Protein AF-0000000065971928 (afdb_homodimer)

Secondary structure (DSSP, 8-state):
--EEEEEEEEEEEEEETTTEEEEEEEEEEEEEEEEEEEEEET---EEEEEEESTT-TT--SSS-HHHHHHHHHHHHHT--EEEEEEEE--SPTTSSS-HHHHHHHHHHHHHHHHTT----HHHHHHHHHHHHHHHHSS---HHHHHHHHBSEEEEEE-TT--EEEEEE----EEEEEE------TTHHHHHHHTS-SEEEHHHHHHHHHHHHHHHHHHHHT-HHHHHHHHTT--SSHHHHGGGSTTHHHHHHHHHHTT-SEEEE-TTSS-EEEEESSHHHHHHHHHHHHHH-TTSSS-EEEEE-B-BPPEE--/--EEEEEEEEEEEEEETTTEEEEEEEEEEEEEEEEEEEEEET---EEEEEEESTT-TT--SSS-HHHHHHHHHHHHHT--EEEEEEEE--SPTTSSS-HHHHHHHHHHHHHHHHTT----HHHHHHHHHHHHHHHHSS---HHHHHHHHBSEEEEEE-TT--EEEEEE----EEEEEE------TTHHHHHHHTS-SEEEHHHHHHHHHHHHHHHHHHHTT-HHHHHHHHTT--SSHHHHGGGSTTHHHHHHHHHHTT-SEEEE-TTSS-EEEEESSHHHHHHHHHHHHHH-TTSSS-EEEEE-B-BPPEE--

pLDDT: mean 93.06, std 9.51, range [50.56, 98.94]

Radius of gyration: 26.14 Å; Cα contacts (8 Å, |Δi|>4): 1823; chains: 2; bounding box: 59×73×56 Å

Solvent-accessible surface area (backbone atoms only — not comparable to full-atom values): 28293 Å² total; per-residue (Å²): 116,69,65,37,66,30,28,9,31,6,22,14,14,35,18,19,50,34,35,17,56,68,10,26,11,33,6,24,60,65,31,37,17,37,19,38,35,40,40,26,50,82,34,80,43,67,45,68,77,44,70,37,57,89,41,26,79,83,63,59,76,64,92,35,31,32,46,46,7,39,50,47,45,30,60,77,69,69,52,62,34,24,34,44,31,34,38,36,26,48,27,55,67,81,29,21,30,28,26,58,15,6,40,2,18,3,32,40,51,12,50,34,56,48,67,67,54,90,71,57,65,53,55,53,26,48,22,13,15,55,31,35,28,79,62,50,77,49,73,50,41,17,31,10,31,2,3,41,56,4,17,36,15,35,28,26,54,31,74,86,62,49,72,45,69,40,63,43,74,53,84,59,20,26,14,34,40,35,50,59,50,90,68,65,87,56,48,64,37,54,59,55,64,66,51,63,68,58,40,46,34,66,59,42,40,49,32,25,14,22,26,29,32,35,56,47,20,42,70,67,65,34,57,60,62,24,13,40,27,20,56,38,32,81,71,59,52,71,63,50,48,82,77,28,73,37,44,69,48,22,51,52,32,22,48,73,54,56,33,43,20,47,32,54,13,46,80,22,55,13,34,36,27,35,24,88,34,70,69,45,5,44,51,20,18,52,36,25,52,69,39,31,73,72,35,42,75,60,43,63,38,54,27,34,56,21,68,30,35,41,75,51,130,115,69,64,36,66,32,28,8,32,7,21,14,14,38,18,20,51,33,33,17,54,68,10,26,10,31,6,25,59,65,29,37,18,38,19,36,35,40,40,26,49,83,35,81,46,67,45,72,76,45,70,37,59,89,42,26,80,81,63,61,79,63,92,35,32,31,47,44,6,40,49,46,45,28,61,76,70,69,52,63,35,23,35,43,32,35,38,36,26,48,28,55,67,80,29,21,30,27,26,60,16,5,40,2,18,4,31,39,51,13,50,35,58,48,66,68,55,90,70,57,66,55,55,52,26,49,22,13,15,55,28,37,27,80,62,49,76,48,74,52,39,17,31,10,30,2,4,40,57,4,18,37,14,34,30,24,55,31,72,88,63,48,72,44,67,40,64,44,74,53,85,59,21,26,15,33,40,35,48,58,49,89,67,65,88,58,48,64,37,53,59,56,65,66,50,65,71,58,42,46,34,67,60,41,41,49,31,24,16,23,26,28,32,34,56,46,20,42,69,69,64,35,58,59,61,23,14,41,27,22,54,36,33,81,69,59,53,72,62,50,48,83,78,28,73,37,44,70,48,21,51,52,32,21,47,73,55,56,31,42,19,46,30,51,12,46,81,23,56,13,34,37,28,35,24,87,34,69,68,45,6,45,51,18,18,51,37,25,52,69,41,30,72,71,35,40,76,60,42,62,39,55,28,34,57,21,67,29,36,40,74,51,132

Organism: Aeropyrum pernix (strain ATCC 700893 / DSM 11879 / JCM 9820 / NBRC 100138 / K1) (NCBI:txid272557)

Sequence (626 aa):
MACSRARARAYSSAANLGPGFDALAVALDAYYDEVEVRVCSGGNSVYVDEVEGKFSSGVLQGPNTAAEAVRGLLNMEGVEAEVGIRVYKGVPPGRGLGSSGASAAAAVAAVSHALALEVPVDRLVFYAGLGERAAAGQPHFDNAAASILGGLAVVASDAAGKLRVFRVPFKAWFAVVTPMNPVPQGKTGVMRKVLPENVSFRDAVRNFSRAAGIVAAAVNGDLKSMGALMMSDEIVEPRRRSYVPCYTQVRKAALQAGALGFSLSGAGPSMIALAPSSEAAREIAAAMEESCICCDNPMTVAAEPAPGASVVGMACSRARARAYSSAANLGPGFDALAVALDAYYDEVEVRVCSGGNSVYVDEVEGKFSSGVLQGPNTAAEAVRGLLNMEGVEAEVGIRVYKGVPPGRGLGSSGASAAAAVAAVSHALALEVPVDRLVFYAGLGERAAAGQPHFDNAAASILGGLAVVASDAAGKLRVFRVPFKAWFAVVTPMNPVPQGKTGVMRKVLPENVSFRDAVRNFSRAAGIVAAAVNGDLKSMGALMMSDEIVEPRRRSYVPCYTQVRKAALQAGALGFSLSGAGPSMIALAPSSEAAREIAAAMEESCICCDNPMTVAAEPAPGASVVG

InterPro domains:
  IPR000870 Homoserine kinase [MF_00384] (6-313)
  IPR000870 Homoserine kinase [PIRSF000676] (4-309)
  IPR000870 Homoserine kinase [TIGR00191] (12-291)
  IPR006203 GHMP kinase, ATP-binding, conserved site [PS00627] (91-102)
  IPR006204 GHMP kinase N-terminal domain [PF00288] (66-151)
  IPR013750 GHMP kinase, C-terminal domain [PF08544] (215-292)
  IPR014721 Small ribosomal subunit protein uS5 domain 2-type fold, subgroup [G3DSA:3.30.230.10] (2-166)
  IPR020568 Ribosomal protein uS5 domain 2-type superfamily [SSF54211] (7-156)
  IPR036554 GHMP kinase, C-terminal domain superfamily [G3DSA:3.30.70.890] (171-300)
  IPR036554 GHMP kinase, C-terminal domain superfamily [SSF55060] (185-294)

Nearest PDB structures (foldseek):
  4p52-assembly1_A  TM=8.865E-01  e=5.896E-30  Cytophaga hutchinsonii ATCC 33406
  1fwk-assembly1_A  TM=9.098E-01  e=4.741E-29  Methanocaldococcus jannaschii
  4rpf-assembly1_A  TM=8.769E-01  e=1.594E-24  Yersinia pestis Nepal516
  2hfu-assembly1_A  TM=7.384E-01  e=2.624E-17  Leishmania major
  2x7i-assembly1_A  TM=6.346E-01  e=1.911E-15  Staphylococcus aureus subsp. aureus MRSA252

Structure (mmCIF, N/CA/C/O backbone):
data_AF-0000000065971928-model_v1
#
loop_
_entity.id
_entity.type
_entity.pdbx_description
1 polymer 'Homoserine kinase'
#
loop_
_atom_site.group_PDB
_atom_site.id
_atom_site.type_symbol
_atom_site.label_atom_id
_atom_site.label_alt_id
_atom_site.label_comp_id
_atom_site.label_asym_id
_atom_site.label_entity_id
_atom_site.label_seq_id
_atom_site.pdbx_PDB_ins_code
_atom_site.Cartn_x
_atom_site.Cartn_y
_atom_site.Cartn_z
_atom_site.occupancy
_atom_site.B_iso_or_equiv
_atom_site.auth_seq_id
_atom_site.auth_comp_id
_atom_site.auth_asym_id
_atom_site.auth_atom_id
_atom_site.pdbx_PDB_model_num
ATOM 1 N N . MET A 1 1 ? -27.703 27.734 29.625 1 64.19 1 MET A N 1
ATOM 2 C CA . MET A 1 1 ? -27.156 26.906 28.547 1 64.19 1 MET A CA 1
ATOM 3 C C . MET A 1 1 ? -25.984 26.078 29.062 1 64.19 1 MET A C 1
ATOM 5 O O . MET A 1 1 ? -25.094 26.594 29.734 1 64.19 1 MET A O 1
ATOM 9 N N . ALA A 1 2 ? -26.062 24.734 29.188 1 86.81 2 ALA A N 1
ATOM 10 C CA . ALA A 1 2 ? -24.953 23.922 29.719 1 86.81 2 ALA A CA 1
ATOM 11 C C . ALA A 1 2 ? -23.797 23.875 28.734 1 86.81 2 ALA A C 1
ATOM 13 O O . ALA A 1 2 ? -23.984 23.703 27.531 1 86.81 2 ALA A O 1
ATOM 14 N N . CYS A 1 3 ? -22.672 24.484 29.312 1 94.5 3 CYS A N 1
ATOM 15 C CA . CYS A 1 3 ? -21.5 24.5 28.453 1 94.5 3 CYS A CA 1
ATOM 16 C C . CYS A 1 3 ? -20.453 23.5 28.938 1 94.5 3 CYS A C 1
ATOM 18 O O . CYS A 1 3 ? -20.328 23.25 30.141 1 94.5 3 CYS A O 1
ATOM 20 N N . SER A 1 4 ? -19.906 22.844 28.016 1 95.12 4 SER A N 1
ATOM 21 C CA . SER A 1 4 ? -18.781 21.953 28.281 1 95.12 4 SER A CA 1
ATOM 22 C C . SER A 1 4 ? -17.516 22.422 27.578 1 95.12 4 SER A C 1
ATOM 24 O O . SER A 1 4 ? -17.578 23.172 26.609 1 95.12 4 SER A O 1
ATOM 26 N N . ARG A 1 5 ? -16.328 22.078 28.203 1 96.88 5 ARG A N 1
ATOM 27 C CA . ARG A 1 5 ? -15.047 22.438 27.625 1 96.88 5 ARG A CA 1
ATOM 28 C C . ARG A 1 5 ? -14.172 21.203 27.422 1 96.88 5 ARG A C 1
ATOM 30 O O . ARG A 1 5 ? -14.312 20.203 28.141 1 96.88 5 ARG A O 1
ATOM 37 N N . ALA A 1 6 ? -13.344 21.281 26.406 1 98 6 ALA A N 1
ATOM 38 C CA . ALA A 1 6 ? -12.344 20.25 26.141 1 98 6 ALA A CA 1
ATOM 39 C C . ALA A 1 6 ? -11.148 20.828 25.391 1 98 6 ALA A C 1
ATOM 41 O O . ALA A 1 6 ? -11.266 21.844 24.703 1 98 6 ALA A O 1
ATOM 42 N N . ARG A 1 7 ? -10.008 20.25 25.562 1 98.5 7 ARG A N 1
ATOM 43 C CA . ARG A 1 7 ? -8.781 20.578 24.844 1 98.5 7 ARG A CA 1
ATOM 44 C C . ARG A 1 7 ? -8.141 19.328 24.25 1 98.5 7 ARG A C 1
ATOM 46 O O . ARG A 1 7 ? -8.039 18.297 24.922 1 98.5 7 ARG A O 1
ATOM 53 N N . ALA A 1 8 ? -7.781 19.422 23.031 1 98.69 8 ALA A N 1
ATOM 54 C CA . ALA A 1 8 ? -7.148 18.297 22.359 1 98.69 8 ALA A CA 1
ATOM 55 C C . ALA A 1 8 ? -5.883 18.734 21.625 1 98.69 8 ALA A C 1
ATOM 57 O O . ALA A 1 8 ? -5.727 19.906 21.297 1 98.69 8 ALA A O 1
ATOM 58 N N . ARG A 1 9 ? -5 17.766 21.453 1 98.75 9 ARG A N 1
ATOM 59 C CA . ARG A 1 9 ? -3.74 17.953 20.734 1 98.75 9 ARG A CA 1
ATOM 60 C C . ARG A 1 9 ? -3.674 17.047 19.516 1 98.75 9 ARG A C 1
ATOM 62 O O . ARG A 1 9 ? -4.133 15.898 19.562 1 98.75 9 ARG A O 1
ATOM 69 N N . ALA A 1 10 ? -3.148 17.547 18.469 1 98.62 10 ALA A N 1
ATOM 70 C CA . ALA A 1 10 ? -2.854 16.781 17.266 1 98.62 10 ALA A CA 1
ATOM 71 C C . ALA A 1 10 ? -1.492 17.156 16.688 1 98.62 10 ALA A C 1
ATOM 73 O O . ALA A 1 10 ? -1.125 18.344 16.672 1 98.62 10 ALA A O 1
ATOM 74 N N . TYR A 1 11 ? -0.783 16.234 16.219 1 98.88 11 TYR A N 1
ATOM 75 C CA . TYR A 1 11 ? 0.592 16.438 15.766 1 98.88 11 TYR A CA 1
ATOM 76 C C . TYR A 1 11 ? 0.642 16.734 14.273 1 98.88 11 TYR A C 1
ATOM 78 O O . TYR A 1 11 ? -0.329 16.5 13.555 1 98.88 11 TYR A O 1
ATOM 86 N N . SER A 1 12 ? 1.787 17.312 13.898 1 98.56 12 SER A N 1
ATOM 87 C CA . SER A 1 12 ? 2.064 17.562 12.492 1 98.56 12 SER A CA 1
ATOM 88 C C . SER A 1 12 ? 2.193 16.25 11.711 1 98.56 12 SER A C 1
ATOM 90 O O . SER A 1 12 ? 2.234 15.172 12.305 1 98.56 12 SER A O 1
ATOM 92 N N . SER A 1 13 ? 2.168 16.391 10.438 1 98.38 13 SER A N 1
ATOM 93 C CA . SER A 1 13 ? 2.285 15.211 9.594 1 98.38 13 SER A CA 1
ATOM 94 C C . SER A 1 13 ? 3.15 15.492 8.367 1 98.38 13 SER A C 1
ATOM 96 O O . SER A 1 13 ? 3.32 16.641 7.973 1 98.38 13 SER A O 1
ATOM 98 N N . ALA A 1 14 ? 3.77 14.5 7.855 1 98.5 14 ALA A N 1
ATOM 99 C CA . ALA A 1 14 ? 4.414 14.469 6.543 1 98.5 14 ALA A CA 1
ATOM 100 C C . ALA A 1 14 ? 3.67 13.547 5.586 1 98.5 14 ALA A C 1
ATOM 102 O O . ALA A 1 14 ? 3.564 12.344 5.836 1 98.5 14 ALA A O 1
ATOM 103 N N . ALA A 1 15 ? 3.174 14.094 4.504 1 96.62 15 ALA A N 1
ATOM 104 C CA . ALA A 1 15 ? 2.334 13.32 3.592 1 96.62 15 ALA A CA 1
ATOM 105 C C . ALA A 1 15 ? 3.105 12.93 2.336 1 96.62 15 ALA A C 1
ATOM 107 O O . ALA A 1 15 ? 4.258 13.328 2.154 1 96.62 15 ALA A O 1
ATOM 108 N N . ASN A 1 16 ? 2.496 12.102 1.493 1 95.06 16 ASN A N 1
ATOM 109 C CA . ASN A 1 16 ? 2.996 11.547 0.24 1 95.06 16 ASN A CA 1
ATOM 110 C C . ASN A 1 16 ? 4.051 10.469 0.485 1 95.06 16 ASN A C 1
ATOM 112 O O . ASN A 1 16 ? 3.873 9.32 0.081 1 95.06 16 ASN A O 1
ATOM 116 N N . LEU A 1 17 ? 5.113 10.852 1.18 1 97.44 17 LEU A N 1
ATOM 117 C CA . LEU A 1 17 ? 6.219 9.93 1.41 1 97.44 17 LEU A CA 1
ATOM 118 C C . LEU A 1 17 ? 6.715 9.336 0.096 1 97.44 17 LEU A C 1
ATOM 120 O O . LEU A 1 17 ? 6.824 8.117 -0.038 1 97.44 17 LEU A O 1
ATOM 124 N N . GLY A 1 18 ? 6.969 10.227 -0.774 1 96.56 18 GLY A N 1
ATOM 125 C CA . GLY A 1 18 ? 7.375 9.797 -2.102 1 96.56 18 GLY A CA 1
ATOM 126 C C . GLY A 1 18 ? 6.215 9.328 -2.961 1 96.56 18 GLY A C 1
ATOM 127 O O . GLY A 1 18 ? 5.363 10.133 -3.354 1 96.56 18 GLY A O 1
ATOM 128 N N . PRO A 1 19 ? 6.133 8.031 -3.158 1 96.94 19 PRO A N 1
ATOM 129 C CA . PRO A 1 19 ? 5.133 7.504 -4.09 1 96.94 19 PRO A CA 1
ATOM 130 C C . PRO A 1 19 ? 3.742 7.406 -3.469 1 96.94 19 PRO A C 1
ATOM 132 O O . PRO A 1 19 ? 2.812 6.906 -4.105 1 96.94 19 PRO A O 1
ATOM 135 N N . GLY A 1 20 ? 3.516 7.816 -2.318 1 96.69 20 GLY A N 1
ATOM 136 C CA . GLY A 1 20 ? 2.244 7.691 -1.624 1 96.69 20 GLY A CA 1
ATOM 137 C C . GLY A 1 20 ? 1.404 8.953 -1.683 1 96.69 20 GLY A C 1
ATOM 138 O O . GLY A 1 20 ? 0.796 9.352 -0.685 1 96.69 20 GLY A O 1
ATOM 139 N N . PHE A 1 21 ? 1.393 9.625 -2.865 1 95.69 21 PHE A N 1
ATOM 140 C CA . PHE A 1 21 ? 0.682 10.883 -3.059 1 95.69 21 PHE A CA 1
ATOM 141 C C . PHE A 1 21 ? -0.79 10.734 -2.695 1 95.69 21 PHE A C 1
ATOM 143 O O . PHE A 1 21 ? -1.482 9.867 -3.225 1 95.69 21 PHE A O 1
ATOM 150 N N . ASP A 1 22 ? -1.289 11.539 -1.768 1 93.44 22 ASP A N 1
ATOM 151 C CA . ASP A 1 22 ? -2.674 11.648 -1.317 1 93.44 22 ASP A CA 1
ATOM 152 C C . ASP A 1 22 ? -3.133 10.359 -0.636 1 93.44 22 ASP A C 1
ATOM 154 O O . ASP A 1 22 ? -4.328 10.172 -0.395 1 93.44 22 ASP A O 1
ATOM 158 N N . ALA A 1 23 ? -2.178 9.477 -0.268 1 96.56 23 ALA A N 1
ATOM 159 C CA . ALA A 1 23 ? -2.568 8.18 0.279 1 96.56 23 ALA A CA 1
ATOM 160 C C . ALA A 1 23 ? -1.848 7.898 1.595 1 96.56 23 ALA A C 1
ATOM 162 O O . ALA A 1 23 ? -2.387 7.219 2.473 1 96.56 23 ALA A O 1
ATOM 163 N N . LEU A 1 24 ? -0.617 8.32 1.656 1 98.44 24 LEU A N 1
ATOM 164 C CA . LEU A 1 24 ? 0.208 7.984 2.811 1 98.44 24 LEU A CA 1
ATOM 165 C C . LEU A 1 24 ? 0.637 9.242 3.557 1 98.44 24 LEU A C 1
ATOM 167 O O . LEU A 1 24 ? 1.007 10.242 2.936 1 98.44 24 LEU A O 1
ATOM 171 N N . ALA A 1 25 ? 0.569 9.195 4.816 1 98.56 25 ALA A N 1
ATOM 172 C CA . ALA A 1 25 ? 1.088 10.258 5.676 1 98.56 25 ALA A CA 1
ATOM 173 C C . ALA A 1 25 ? 1.527 9.711 7.027 1 98.56 25 ALA A C 1
ATOM 175 O O . ALA A 1 25 ? 0.897 8.797 7.566 1 98.56 25 ALA A O 1
ATOM 176 N N . VAL A 1 26 ? 2.562 10.242 7.586 1 98.88 26 VAL A N 1
ATOM 177 C CA . VAL A 1 26 ? 3.02 9.852 8.914 1 98.88 26 VAL A CA 1
ATOM 178 C C . VAL A 1 26 ? 2.816 11.016 9.891 1 98.88 26 VAL A C 1
ATOM 180 O O . VAL A 1 26 ? 3.205 12.148 9.602 1 98.88 26 VAL A O 1
ATOM 183 N N . ALA A 1 27 ? 2.133 10.781 10.969 1 98.81 27 ALA A N 1
ATOM 184 C CA . ALA A 1 27 ? 2.137 11.742 12.062 1 98.81 27 ALA A CA 1
ATOM 185 C C . ALA A 1 27 ? 3.521 11.852 12.688 1 98.81 27 ALA A C 1
ATOM 187 O O . ALA A 1 27 ? 4.18 10.844 12.938 1 98.81 27 ALA A O 1
ATOM 188 N N . LEU A 1 28 ? 3.959 13.055 12.875 1 98.81 28 LEU A N 1
ATOM 189 C CA . LEU A 1 28 ? 5.281 13.273 13.453 1 98.81 28 LEU A CA 1
ATOM 190 C C . LEU A 1 28 ? 5.188 14.117 14.719 1 98.81 28 LEU A C 1
ATOM 192 O O . LEU A 1 28 ? 4.434 15.094 14.766 1 98.81 28 LEU A O 1
ATOM 196 N N . ASP A 1 29 ? 5.945 13.75 15.703 1 98.75 29 ASP A N 1
ATOM 197 C CA . ASP A 1 29 ? 5.969 14.531 16.938 1 98.75 29 ASP A CA 1
ATOM 198 C C . ASP A 1 29 ? 6.922 15.719 16.828 1 98.75 29 ASP A C 1
ATOM 200 O O . ASP A 1 29 ? 7.516 16.141 17.812 1 98.75 29 ASP A O 1
ATOM 204 N N . ALA A 1 30 ? 7.133 16.172 15.633 1 98.44 30 ALA A N 1
ATOM 205 C CA . ALA A 1 30 ? 7.945 17.359 15.359 1 98.44 30 ALA A CA 1
ATOM 206 C C . ALA A 1 30 ? 7.273 18.609 15.891 1 98.44 30 ALA A C 1
ATOM 208 O O . ALA A 1 30 ? 7.93 19.484 16.484 1 98.44 30 ALA A O 1
ATOM 209 N N . TYR A 1 31 ? 6.039 18.734 15.586 1 98.38 31 TYR A N 1
ATOM 210 C CA . TYR A 1 31 ? 5.203 19.859 15.992 1 98.38 31 TYR A CA 1
ATOM 211 C C . TYR A 1 31 ? 3.797 19.391 16.359 1 98.38 31 TYR A C 1
ATOM 213 O O . TYR A 1 31 ? 3.404 18.266 16.031 1 98.38 31 TYR A O 1
ATOM 221 N N . TYR A 1 32 ? 3.088 20.25 17.078 1 98.5 32 TYR A N 1
ATOM 222 C CA . TYR A 1 32 ? 1.688 19.953 17.359 1 98.5 32 TYR A CA 1
ATOM 223 C C . TYR A 1 32 ? 0.863 21.219 17.469 1 98.5 32 TYR A C 1
ATOM 225 O O . TYR A 1 32 ? 1.406 22.297 17.734 1 98.5 32 TYR A O 1
ATOM 233 N N . ASP A 1 33 ? -0.361 21.078 17.156 1 97.44 33 ASP A N 1
ATOM 234 C CA . ASP A 1 33 ? -1.371 22.078 17.484 1 97.44 33 ASP A CA 1
ATOM 235 C C . ASP A 1 33 ? -2.232 21.609 18.656 1 97.44 33 ASP A C 1
ATOM 237 O O . ASP A 1 33 ? -2.436 20.406 18.859 1 97.44 33 ASP A O 1
ATOM 241 N N . GLU A 1 34 ? -2.697 22.594 19.438 1 98.25 34 GLU A N 1
ATOM 242 C CA . GLU A 1 34 ? -3.719 22.359 20.453 1 98.25 34 GLU A CA 1
ATOM 243 C C . GLU A 1 34 ? -4.949 23.219 20.219 1 98.25 34 GLU A C 1
ATOM 245 O O . GLU A 1 34 ? -4.828 24.391 19.828 1 98.25 34 GLU A O 1
ATOM 250 N N . VAL A 1 35 ? -6.062 22.609 20.469 1 97.31 35 VAL A N 1
ATOM 251 C CA . VAL A 1 35 ? -7.312 23.344 20.297 1 97.31 35 VAL A CA 1
ATOM 252 C C . VAL A 1 35 ? -8.188 23.188 21.547 1 97.31 35 VAL A C 1
ATOM 254 O O . VAL A 1 35 ? -8.422 22.062 22 1 97.31 35 VAL A O 1
ATOM 257 N N . GLU A 1 36 ? -8.578 24.281 22.078 1 98.06 36 GLU A N 1
ATOM 258 C CA . GLU A 1 36 ? -9.562 24.312 23.156 1 98.06 36 GLU A CA 1
ATOM 259 C C . GLU A 1 36 ? -10.93 24.75 22.641 1 98.06 36 GLU A C 1
ATOM 261 O O . GLU A 1 36 ? -11.023 25.703 21.844 1 98.06 36 GLU A O 1
ATOM 266 N N . VAL A 1 37 ? -11.938 24.047 23.094 1 97.56 37 VAL A N 1
ATOM 267 C CA . VAL A 1 37 ? -13.281 24.391 22.625 1 97.56 37 VAL A CA 1
ATOM 268 C C . VAL A 1 37 ? -14.203 24.609 23.828 1 97.56 37 VAL A C 1
ATOM 270 O O . VAL A 1 37 ? -14.016 23.984 24.875 1 97.56 37 VAL A O 1
ATOM 273 N N . ARG A 1 38 ? -15.07 25.531 23.719 1 97.38 38 ARG A N 1
ATOM 274 C CA . ARG A 1 38 ? -16.25 25.688 24.562 1 97.38 38 ARG A CA 1
ATOM 275 C C . ARG A 1 38 ? -17.531 25.406 23.797 1 97.38 38 ARG A C 1
ATOM 277 O O . ARG A 1 38 ? -17.812 26.047 22.781 1 97.38 38 ARG A O 1
ATOM 284 N N . VAL A 1 39 ? -18.188 24.375 24.234 1 97 39 VAL A N 1
ATOM 285 C CA . VAL A 1 39 ? -19.391 23.938 23.531 1 97 39 VAL A CA 1
ATOM 286 C C . VAL A 1 39 ? -20.625 24.188 24.406 1 97 39 VAL A C 1
ATOM 288 O O . VAL A 1 39 ? -20.734 23.672 25.516 1 97 39 VAL A O 1
ATOM 291 N N . CYS A 1 40 ? -21.562 25 23.891 1 95.81 40 CYS A N 1
ATOM 292 C CA . CYS A 1 40 ? -22.781 25.344 24.609 1 95.81 40 CYS A CA 1
ATOM 293 C C . CYS A 1 40 ? -24.016 24.828 23.859 1 95.81 40 CYS A C 1
ATOM 295 O O . CYS A 1 40 ? -24.156 25.078 22.656 1 95.81 40 CYS A O 1
ATOM 297 N N . SER A 1 41 ? -24.844 24.156 24.531 1 88.5 41 SER A N 1
ATOM 298 C CA . SER A 1 41 ? -26.078 23.625 23.922 1 88.5 41 SER A CA 1
ATOM 299 C C . SER A 1 41 ? -27 24.766 23.5 1 88.5 41 SER A C 1
ATOM 301 O O . SER A 1 41 ? -27.031 25.828 24.125 1 88.5 41 SER A O 1
ATOM 303 N N . GLY A 1 42 ? -27.781 24.547 22.516 1 81.81 42 GLY A N 1
ATOM 304 C CA . GLY A 1 42 ? -28.859 25.422 22.094 1 81.81 42 GLY A CA 1
ATOM 305 C C . GLY A 1 42 ? -28.438 26.453 21.078 1 81.81 42 GLY A C 1
ATOM 306 O O . GLY A 1 42 ? -29.281 27.109 20.469 1 81.81 42 GLY A O 1
ATOM 307 N N . GLY A 1 43 ? -27.156 26.688 20.828 1 82.12 43 GLY A N 1
ATOM 308 C CA . GLY A 1 43 ? -26.719 27.609 19.797 1 82.12 43 GLY A CA 1
ATOM 309 C C . GLY A 1 43 ? -26.375 26.906 18.484 1 82.12 43 GLY A C 1
ATOM 310 O O . GLY A 1 43 ? -26.578 25.703 18.359 1 82.12 43 GLY A O 1
ATOM 311 N N . ASN A 1 44 ? -26.047 27.672 17.438 1 86.69 44 ASN A N 1
ATOM 312 C CA . ASN A 1 44 ? -25.688 27.094 16.141 1 86.69 44 ASN A CA 1
ATOM 313 C C . ASN A 1 44 ? -24.531 27.844 15.5 1 86.69 44 ASN A C 1
ATOM 315 O O . ASN A 1 44 ? -24.438 27.906 14.273 1 86.69 44 ASN A O 1
ATOM 319 N N . SER A 1 45 ? -23.703 28.328 16.297 1 93.5 45 SER A N 1
ATOM 320 C CA . SER A 1 45 ? -22.594 29.109 15.781 1 93.5 45 SER A CA 1
ATOM 321 C C . SER A 1 45 ? -21.25 28.469 16.109 1 93.5 45 SER A C 1
ATOM 323 O O . SER A 1 45 ? -21.078 27.922 17.219 1 93.5 45 SER A O 1
ATOM 325 N N . VAL A 1 46 ? -20.375 28.438 15.195 1 94.56 46 VAL A N 1
ATOM 326 C CA . VAL A 1 46 ? -19 28 15.375 1 94.56 46 VAL A CA 1
ATOM 327 C C . VAL A 1 46 ? -18.047 29.125 15.023 1 94.56 46 VAL A C 1
ATOM 329 O O . VAL A 1 46 ? -18.094 29.672 13.914 1 94.56 46 VAL A O 1
ATOM 332 N N . TYR A 1 47 ? -17.219 29.562 15.906 1 92.5 47 TYR A N 1
ATOM 333 C CA . TYR A 1 47 ? -16.328 30.672 15.633 1 92.5 47 TYR A CA 1
ATOM 334 C C . TYR A 1 47 ? -14.984 30.469 16.328 1 92.5 47 TYR A C 1
ATOM 336 O O . TYR A 1 47 ? -14.891 29.734 17.328 1 92.5 47 TYR A O 1
ATOM 344 N N . VAL A 1 48 ? -13.938 31.062 15.758 1 92.31 48 VAL A N 1
ATOM 345 C CA . VAL A 1 48 ? -12.609 31.047 16.359 1 92.31 48 VAL A CA 1
ATOM 346 C C . VAL A 1 48 ? -12.414 32.281 17.219 1 92.31 48 VAL A C 1
ATOM 348 O O . VAL A 1 48 ? -12.406 33.406 16.703 1 92.31 48 VAL A O 1
ATOM 351 N N . ASP A 1 49 ? -12.195 32.062 18.469 1 91.19 49 ASP A N 1
ATOM 352 C CA . ASP A 1 49 ? -12.047 33.125 19.422 1 91.19 49 ASP A CA 1
ATOM 353 C C . ASP A 1 49 ? -10.641 33.719 19.391 1 91.19 49 ASP A C 1
ATOM 355 O O . ASP A 1 49 ? -10.453 34.938 19.531 1 91.19 49 ASP A O 1
ATOM 359 N N . GLU A 1 50 ? -9.773 32.844 19.25 1 91.69 50 GLU A N 1
ATOM 360 C CA . GLU A 1 50 ? -8.375 33.25 19.391 1 91.69 50 GLU A CA 1
ATOM 361 C C . GLU A 1 50 ? -7.441 32.25 18.719 1 91.69 50 GLU A C 1
ATOM 363 O O . GLU A 1 50 ? -7.715 31.062 18.703 1 91.69 50 GLU A O 1
ATOM 368 N N . VAL A 1 51 ? -6.426 32.781 18.094 1 92.19 51 VAL A N 1
ATOM 369 C CA . VAL A 1 51 ? -5.309 32 17.594 1 92.19 51 VAL A CA 1
ATOM 370 C C . VAL A 1 51 ? -4.004 32.5 18.219 1 92.19 51 VAL A C 1
ATOM 372 O O . VAL A 1 51 ? -3.66 33.656 18.109 1 92.19 51 VAL A O 1
ATOM 375 N N . GLU A 1 52 ? -3.373 31.656 18.859 1 93.25 52 GLU A N 1
ATOM 376 C CA . GLU A 1 52 ? -2.098 31.969 19.5 1 93.25 52 GLU A CA 1
ATOM 377 C C . GLU A 1 52 ? -1.034 30.938 19.141 1 93.25 52 GLU A C 1
ATOM 379 O O . GLU A 1 52 ? -1.263 30.062 18.297 1 93.25 52 GLU A O 1
ATOM 384 N N . GLY A 1 53 ? 0.18 31.062 19.75 1 93.81 53 GLY A N 1
ATOM 385 C CA . GLY A 1 53 ? 1.27 30.125 19.516 1 93.81 53 GLY A CA 1
ATOM 386 C C . GLY A 1 53 ? 2.379 30.703 18.656 1 93.81 53 GLY A C 1
ATOM 387 O O . GLY A 1 53 ? 2.252 31.812 18.141 1 93.81 53 GLY A O 1
ATOM 388 N N . LYS A 1 54 ? 3.396 29.953 18.5 1 93.25 54 LYS A N 1
ATOM 389 C CA . LYS A 1 54 ? 4.625 30.375 17.844 1 93.25 54 LYS A CA 1
ATOM 390 C C . LYS A 1 54 ? 4.359 30.766 16.391 1 93.25 54 LYS A C 1
ATOM 392 O O . LYS A 1 54 ? 4.992 31.672 15.852 1 93.25 54 LYS A O 1
ATOM 397 N N . PHE A 1 55 ? 3.373 30.047 15.773 1 92.88 55 PHE A N 1
ATOM 398 C CA . PHE A 1 55 ? 3.166 30.25 14.344 1 92.88 55 PHE A CA 1
ATOM 399 C C . PHE A 1 55 ? 1.782 30.828 14.078 1 92.88 55 PHE A C 1
ATOM 401 O O . PHE A 1 55 ? 1.168 30.547 13.055 1 92.88 55 PHE A O 1
ATOM 408 N N . SER A 1 56 ? 1.286 31.562 14.938 1 88.88 56 SER A N 1
ATOM 409 C CA . SER A 1 56 ? -0.055 32.125 14.828 1 88.88 56 SER A CA 1
ATOM 410 C C . SER A 1 56 ? -0.071 33.344 13.906 1 88.88 56 SER A C 1
ATOM 412 O O . SER A 1 56 ? -1.128 33.75 13.414 1 88.88 56 SER A O 1
ATOM 414 N N . SER A 1 57 ? 1.06 33.844 13.664 1 76.69 57 SER A N 1
ATOM 415 C CA . SER A 1 57 ? 1.104 35.062 12.867 1 76.69 57 SER A CA 1
ATOM 416 C C . SER A 1 57 ? 0.664 34.812 11.43 1 76.69 57 SER A C 1
ATOM 418 O O . SER A 1 57 ? 1.144 33.875 10.789 1 76.69 57 SER A O 1
ATOM 420 N N . GLY A 1 58 ? -0.408 35.375 10.969 1 65.06 58 GLY A N 1
ATOM 421 C CA . GLY A 1 58 ? -0.878 35.25 9.602 1 65.06 58 GLY A CA 1
ATOM 422 C C . GLY A 1 58 ? -2.064 34.312 9.469 1 65.06 58 GLY A C 1
ATOM 423 O O . GLY A 1 58 ? -2.607 34.125 8.375 1 65.06 58 GLY A O 1
ATOM 424 N N . VAL A 1 59 ? -2.193 33.625 10.57 1 64.06 59 VAL A N 1
ATOM 425 C CA . VAL A 1 59 ? -3.365 32.75 10.523 1 64.06 59 VAL A CA 1
ATOM 426 C C . VAL A 1 59 ? -4.637 33.594 10.578 1 64.06 59 VAL A C 1
ATOM 428 O O . VAL A 1 59 ? -4.797 34.406 11.477 1 64.06 59 VAL A O 1
ATOM 431 N N . LEU A 1 60 ? -5.312 33.656 9.344 1 57.12 60 LEU A N 1
ATOM 432 C CA . LEU A 1 60 ? -6.523 34.469 9.211 1 57.12 60 LEU A CA 1
ATOM 433 C C . LEU A 1 60 ? -7.633 33.938 10.109 1 57.12 60 LEU A C 1
ATOM 435 O O . LEU A 1 60 ? -7.715 32.719 10.359 1 57.12 60 LEU A O 1
ATOM 439 N N . GLN A 1 61 ? -8.234 34.781 10.805 1 52.78 61 GLN A N 1
ATOM 440 C CA . GLN A 1 61 ? -9.414 34.469 11.609 1 52.78 61 GLN A CA 1
ATOM 441 C C . GLN A 1 61 ? -10.547 33.938 10.734 1 52.78 61 GLN A C 1
ATOM 443 O O . GLN A 1 61 ? -11.344 33.094 11.172 1 52.78 61 GLN A O 1
ATOM 448 N N . GLY A 1 62 ? -10.555 34.344 9.539 1 51.28 62 GLY A N 1
ATOM 449 C CA . GLY A 1 62 ? -11.695 34 8.703 1 51.28 62 GLY A CA 1
ATOM 450 C C . GLY A 1 62 ? -11.742 32.5 8.383 1 51.28 62 GLY A C 1
ATOM 451 O O . GLY A 1 62 ? -11.875 31.688 9.289 1 51.28 62 GLY A O 1
ATOM 452 N N . PRO A 1 63 ? -11.539 32.156 7.16 1 58.94 63 PRO A N 1
ATOM 453 C CA . PRO A 1 63 ? -11.625 30.719 6.828 1 58.94 63 PRO A CA 1
ATOM 454 C C . PRO A 1 63 ? -10.555 29.891 7.535 1 58.94 63 PRO A C 1
ATOM 456 O O . PRO A 1 63 ? -9.359 30.094 7.324 1 58.94 63 PRO A O 1
ATOM 459 N N . ASN A 1 64 ? -11.062 29.281 8.664 1 81.06 64 ASN A N 1
ATOM 460 C CA . ASN A 1 64 ? -10.227 28.469 9.555 1 81.06 64 ASN A CA 1
ATOM 461 C C . ASN A 1 64 ? -10.594 27 9.469 1 81.06 64 ASN A C 1
ATOM 463 O O . ASN A 1 64 ? -11.75 26.625 9.672 1 81.06 64 ASN A O 1
ATOM 467 N N . THR A 1 65 ? -9.656 26.203 9.141 1 86.88 65 THR A N 1
ATOM 468 C CA . THR A 1 65 ? -9.867 24.781 8.914 1 86.88 65 THR A CA 1
ATOM 469 C C . THR A 1 65 ? -10.469 24.125 10.148 1 86.88 65 THR A C 1
ATOM 471 O O . THR A 1 65 ? -11.289 23.203 10.031 1 86.88 65 THR A O 1
ATOM 474 N N . ALA A 1 66 ? -10.164 24.609 11.328 1 92.69 66 ALA A N 1
ATOM 475 C CA . ALA A 1 66 ? -10.719 24.062 12.562 1 92.69 66 ALA A CA 1
ATOM 476 C C . ALA A 1 66 ? -12.211 24.328 12.656 1 92.69 66 ALA A C 1
ATOM 478 O O . ALA A 1 66 ? -12.992 23.438 12.969 1 92.69 66 ALA A O 1
ATOM 479 N N . ALA A 1 67 ? -12.578 25.562 12.398 1 92.81 67 ALA A N 1
ATOM 480 C CA . ALA A 1 67 ? -13.992 25.922 12.477 1 92.81 67 ALA A CA 1
ATOM 481 C C . ALA A 1 67 ? -14.812 25.172 11.43 1 92.81 67 ALA A C 1
ATOM 483 O O . ALA A 1 67 ? -15.914 24.703 11.719 1 92.81 67 ALA A O 1
ATOM 484 N N . GLU A 1 68 ? -14.242 25.125 10.25 1 91.44 68 GLU A N 1
ATOM 485 C CA . GLU A 1 68 ? -14.945 24.422 9.18 1 91.44 68 GLU A CA 1
ATOM 486 C C . GLU A 1 68 ? -15.109 22.938 9.508 1 91.44 68 GLU A C 1
ATOM 488 O O . GLU A 1 68 ? -16.156 22.344 9.219 1 91.44 68 GLU A O 1
ATOM 493 N N . ALA A 1 69 ? -14.102 22.312 10.016 1 94.06 69 ALA A N 1
ATOM 494 C CA . ALA A 1 69 ? -14.164 20.906 10.414 1 94.06 69 ALA A CA 1
ATOM 495 C C . ALA A 1 69 ? -15.25 20.688 11.461 1 94.06 69 ALA A C 1
ATOM 497 O O . ALA A 1 69 ? -16.031 19.734 11.359 1 94.06 69 ALA A O 1
ATOM 498 N N . VAL A 1 70 ? -15.359 21.594 12.398 1 95.25 70 VAL A N 1
ATOM 499 C CA . VAL A 1 70 ? -16.328 21.484 13.484 1 95.25 70 VAL A CA 1
ATOM 500 C C . VAL A 1 70 ? -17.734 21.703 12.945 1 95.25 70 VAL A C 1
ATOM 502 O O . VAL A 1 70 ? -18.672 20.984 13.32 1 95.25 70 VAL A O 1
ATOM 505 N N . ARG A 1 71 ? -17.891 22.688 12.086 1 94.44 71 ARG A N 1
ATOM 506 C CA . ARG A 1 71 ? -19.188 22.906 11.461 1 94.44 71 ARG A CA 1
ATOM 507 C C . ARG A 1 71 ? -19.672 21.656 10.734 1 94.44 71 ARG A C 1
ATOM 509 O O . ARG A 1 71 ? -20.828 21.266 10.836 1 94.44 71 ARG A O 1
ATOM 516 N N . GLY A 1 72 ? -18.75 21.109 9.992 1 93.38 72 GLY A N 1
ATOM 517 C CA . GLY A 1 72 ? -19.078 19.859 9.305 1 93.38 72 GLY A CA 1
ATOM 518 C C . GLY A 1 72 ? -19.516 18.75 10.25 1 93.38 72 GLY A C 1
ATOM 519 O O . GLY A 1 72 ? -20.5 18.062 9.992 1 93.38 72 GLY A O 1
ATOM 520 N N . LEU A 1 73 ? -18.766 18.562 11.312 1 95.62 73 LEU A N 1
ATOM 521 C CA . LEU A 1 73 ? -19.078 17.547 12.32 1 95.62 73 LEU A CA 1
ATOM 522 C C . LEU A 1 73 ? -20.469 17.766 12.898 1 95.62 73 LEU A C 1
ATOM 524 O O . LEU A 1 73 ? -21.281 16.844 12.93 1 95.62 73 LEU A O 1
ATOM 528 N N . LEU A 1 74 ? -20.797 18.984 13.312 1 95.94 74 LEU A N 1
ATOM 529 C CA . LEU A 1 74 ? -22.094 19.297 13.93 1 95.94 74 LEU A CA 1
ATOM 530 C C . LEU A 1 74 ? -23.234 19.078 12.945 1 95.94 74 LEU A C 1
ATOM 532 O O . LEU A 1 74 ? -24.234 18.469 13.289 1 95.94 74 LEU A O 1
ATOM 536 N N . ASN A 1 75 ? -23.031 19.547 11.766 1 94.94 75 ASN A N 1
ATOM 537 C CA . ASN A 1 75 ? -24.062 19.438 10.742 1 94.94 75 ASN A CA 1
ATOM 538 C C . ASN A 1 75 ? -24.375 17.984 10.406 1 94.94 75 ASN A C 1
ATOM 540 O O . ASN A 1 75 ? -25.531 17.578 10.367 1 94.94 75 ASN A O 1
ATOM 544 N N . MET A 1 76 ? -23.406 17.25 10.164 1 94.69 76 MET A N 1
ATOM 545 C CA . MET A 1 76 ? -23.594 15.875 9.688 1 94.69 76 MET A CA 1
ATOM 546 C C . MET A 1 76 ? -24.078 14.969 10.812 1 94.69 76 MET A C 1
ATOM 548 O O . MET A 1 76 ? -24.812 14.008 10.578 1 94.69 76 MET A O 1
ATOM 552 N N . GLU A 1 77 ? -23.641 15.281 12.008 1 95.44 77 GLU A N 1
ATOM 553 C CA . GLU A 1 77 ? -24.078 14.484 13.141 1 95.44 77 GLU A CA 1
ATOM 554 C C . GLU A 1 77 ? -25.422 14.984 13.68 1 95.44 77 GLU A C 1
ATOM 556 O O . GLU A 1 77 ? -25.984 14.391 14.609 1 95.44 77 GLU A O 1
ATOM 561 N N . GLY A 1 78 ? -25.906 16.109 13.156 1 94.5 78 GLY A N 1
ATOM 562 C CA . GLY A 1 78 ? -27.203 16.641 13.547 1 94.5 78 GLY A CA 1
ATOM 563 C C . GLY A 1 78 ? -27.188 17.234 14.945 1 94.5 78 GLY A C 1
ATOM 564 O O . GLY A 1 78 ? -28.156 17.078 15.695 1 94.5 78 GLY A O 1
ATOM 565 N N . VAL A 1 79 ? -26.141 17.875 15.359 1 94.62 79 VAL A N 1
ATOM 566 C CA . VAL A 1 79 ? -26 18.438 16.703 1 94.62 79 VAL A CA 1
ATOM 567 C C . VAL A 1 79 ? -26.078 19.969 16.625 1 94.62 79 VAL A C 1
ATOM 569 O O . VAL A 1 79 ? -25.391 20.594 15.82 1 94.62 79 VAL A O 1
ATOM 572 N N . GLU A 1 80 ? -26.875 20.547 17.375 1 94.44 80 GLU A N 1
ATOM 573 C CA . GLU A 1 80 ? -26.969 22 17.516 1 94.44 80 GLU A CA 1
ATOM 574 C C . GLU A 1 80 ? -26.188 22.484 18.734 1 94.44 80 GLU A C 1
ATOM 576 O O . GLU A 1 80 ? -26.484 22.109 19.859 1 94.44 80 GLU A O 1
ATOM 581 N N . ALA A 1 81 ? -25.219 23.297 18.469 1 95.88 81 ALA A N 1
ATOM 582 C CA . ALA A 1 81 ? -24.391 23.828 19.562 1 95.88 81 ALA A CA 1
ATOM 583 C C . ALA A 1 81 ? -23.672 25.109 19.125 1 95.88 81 ALA A C 1
ATOM 585 O O . ALA A 1 81 ? -23.453 25.328 17.938 1 95.88 81 ALA A O 1
ATOM 586 N N . GLU A 1 82 ? -23.453 25.922 20.047 1 96.75 82 GLU A N 1
ATOM 587 C CA . GLU A 1 82 ? -22.516 27.031 19.891 1 96.75 82 GLU A CA 1
ATOM 588 C C . GLU A 1 82 ? -21.109 26.625 20.328 1 96.75 82 GLU A C 1
ATOM 590 O O . GLU A 1 82 ? -20.922 26.141 21.453 1 96.75 82 GLU A O 1
ATOM 595 N N . VAL A 1 83 ? -20.203 26.781 19.438 1 96.69 83 VAL A N 1
ATOM 596 C CA . VAL A 1 83 ? -18.844 26.328 19.734 1 96.69 83 VAL A CA 1
ATOM 597 C C . VAL A 1 83 ? -17.859 27.469 19.562 1 96.69 83 VAL A C 1
ATOM 599 O O . VAL A 1 83 ? -17.75 28.047 18.469 1 96.69 83 VAL A O 1
ATOM 602 N N . GLY A 1 84 ? -17.172 27.844 20.609 1 96.19 84 GLY A N 1
ATOM 603 C CA . GLY A 1 84 ? -16.016 28.703 20.562 1 96.19 84 GLY A CA 1
ATOM 604 C C . GLY A 1 84 ? -14.695 27.938 20.516 1 96.19 84 GLY A C 1
ATOM 605 O O . GLY A 1 84 ? -14.508 26.984 21.266 1 96.19 84 GLY A O 1
ATOM 606 N N . ILE A 1 85 ? -13.797 28.391 19.609 1 96.06 85 ILE A N 1
ATOM 607 C CA . ILE A 1 85 ? -12.57 27.656 19.375 1 96.06 85 ILE A CA 1
ATOM 608 C C . ILE A 1 85 ? -11.359 28.547 19.656 1 96.06 85 ILE A C 1
ATOM 610 O O . ILE A 1 85 ? -11.289 29.672 19.188 1 96.06 85 ILE A O 1
ATOM 614 N N . ARG A 1 86 ? -10.461 28.062 20.422 1 95.88 86 ARG A N 1
ATOM 615 C CA . ARG A 1 86 ? -9.141 28.656 20.609 1 95.88 86 ARG A CA 1
ATOM 616 C C . ARG A 1 86 ? -8.047 27.719 20.094 1 95.88 86 ARG A C 1
ATOM 618 O O . ARG A 1 86 ? -7.953 26.562 20.5 1 95.88 86 ARG A O 1
ATOM 625 N N . VAL A 1 87 ? -7.219 28.25 19.203 1 95.44 87 VAL A N 1
ATOM 626 C CA . VAL A 1 87 ? -6.191 27.438 18.578 1 95.44 87 VAL A CA 1
ATOM 627 C C . VAL A 1 87 ? -4.812 27.875 19.047 1 95.44 87 VAL A C 1
ATOM 629 O O . VAL A 1 87 ? -4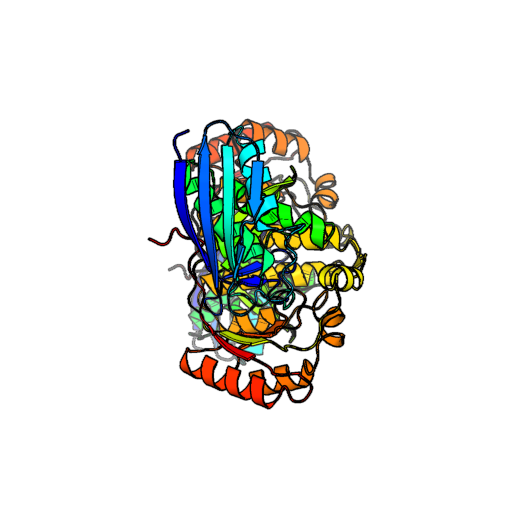.48 29.062 19 1 95.44 87 VAL A O 1
ATOM 632 N N . TYR A 1 88 ? -4.078 27 19.578 1 95.94 88 TYR A N 1
ATOM 633 C CA . TYR A 1 88 ? -2.639 27.172 19.734 1 95.94 88 TYR A CA 1
ATOM 634 C C . TYR A 1 88 ? -1.884 26.609 18.547 1 95.94 88 TYR A C 1
ATOM 636 O O . TYR A 1 88 ? -1.763 25.391 18.391 1 95.94 88 TYR A O 1
ATOM 644 N N . LYS A 1 89 ? -1.272 27.484 17.781 1 95.31 89 LYS A N 1
ATOM 645 C CA . LYS A 1 89 ? -0.637 27.109 16.516 1 95.31 89 LYS A CA 1
ATOM 646 C C . LYS A 1 89 ? 0.847 26.812 16.719 1 95.31 89 LYS A C 1
ATOM 648 O O . LYS A 1 89 ? 1.678 27.719 16.672 1 95.31 89 LYS A O 1
ATOM 653 N N . GLY A 1 90 ? 1.092 25.531 16.797 1 96.81 90 GLY A N 1
ATOM 654 C CA . GLY A 1 90 ? 2.471 25.078 16.922 1 96.81 90 GLY A CA 1
ATOM 655 C C . GLY A 1 90 ? 3.037 24.516 15.641 1 96.81 90 GLY A C 1
ATOM 656 O O . GLY A 1 90 ? 4.258 24.438 15.477 1 96.81 90 GLY A O 1
ATOM 657 N N . VAL A 1 91 ? 2.236 24.062 14.711 1 96.25 91 VAL A N 1
ATOM 658 C CA . VAL A 1 91 ? 2.666 23.547 13.422 1 96.25 91 VAL A CA 1
ATOM 659 C C . VAL A 1 91 ? 2.811 24.703 12.43 1 96.25 91 VAL A C 1
ATOM 661 O O . VAL A 1 91 ? 1.861 25.453 12.195 1 96.25 91 VAL A O 1
ATOM 664 N N . PRO A 1 92 ? 4 24.906 11.828 1 93.44 92 PRO A N 1
ATOM 665 C CA . PRO A 1 92 ? 4.172 25.984 10.852 1 93.44 92 PRO A CA 1
ATOM 666 C C . PRO A 1 92 ? 3.238 25.859 9.656 1 93.44 92 PRO A C 1
ATOM 668 O O . PRO A 1 92 ? 3.273 24.844 8.945 1 93.44 92 PRO A O 1
ATOM 671 N N . PRO A 1 93 ? 2.402 26.875 9.367 1 90.25 93 PRO A N 1
ATOM 672 C CA . PRO A 1 93 ? 1.447 26.797 8.258 1 90.25 93 PRO A CA 1
ATOM 673 C C . PRO A 1 93 ? 2.121 26.891 6.891 1 90.25 93 PRO A C 1
ATOM 675 O O . PRO A 1 93 ? 3.094 27.641 6.723 1 90.25 93 PRO A O 1
ATOM 678 N N . GLY A 1 94 ? 1.548 26.156 5.969 1 87.56 94 GLY A N 1
ATOM 679 C CA . GLY A 1 94 ? 1.96 26.266 4.578 1 87.56 94 GLY A CA 1
ATOM 680 C C . GLY A 1 94 ? 3.332 25.688 4.312 1 87.56 94 GLY A C 1
ATOM 681 O O . GLY A 1 94 ? 3.969 26.016 3.307 1 87.56 94 GLY A O 1
ATOM 682 N N . ARG A 1 95 ? 3.791 24.812 5.172 1 92.5 95 ARG A N 1
ATOM 683 C CA . ARG A 1 95 ? 5.164 24.328 5.047 1 92.5 95 ARG A CA 1
ATOM 684 C C . ARG A 1 95 ? 5.191 22.844 4.703 1 92.5 95 ARG A C 1
ATOM 686 O O . ARG A 1 95 ? 6.246 22.203 4.758 1 92.5 95 ARG A O 1
ATOM 693 N N . GLY A 1 96 ? 4.074 22.297 4.426 1 93.38 96 GLY A N 1
ATOM 694 C CA . GLY A 1 96 ? 4.016 20.891 4.074 1 93.38 96 GLY A CA 1
ATOM 695 C C . GLY A 1 96 ? 4.023 19.969 5.281 1 93.38 96 GLY A C 1
ATOM 696 O O . GLY A 1 96 ? 4.395 18.797 5.172 1 93.38 96 GLY A O 1
ATOM 697 N N . LEU A 1 97 ? 3.611 20.438 6.406 1 96.56 97 LEU A N 1
ATOM 698 C CA . LEU A 1 97 ? 3.654 19.656 7.633 1 96.56 97 LEU A CA 1
ATOM 699 C C . LEU A 1 97 ? 2.25 19.422 8.18 1 96.56 97 LEU A C 1
ATOM 701 O O . LEU A 1 97 ? 2.076 19.203 9.383 1 96.56 97 LEU A O 1
ATOM 705 N N . GLY A 1 98 ? 1.29 19.609 7.375 1 93.94 98 GLY A N 1
ATOM 706 C CA . GLY A 1 98 ? -0.08 19.281 7.738 1 93.94 98 GLY A CA 1
ATOM 707 C C . GLY A 1 98 ? -0.654 20.203 8.789 1 93.94 98 GLY A C 1
ATOM 708 O O . GLY A 1 98 ? -1.399 19.766 9.672 1 93.94 98 GLY A O 1
ATOM 709 N N . SER A 1 99 ? -0.289 21.469 8.719 1 93 99 SER A N 1
ATOM 710 C CA . SER A 1 99 ? -0.735 22.438 9.703 1 93 99 SER A CA 1
ATOM 711 C C . SER A 1 99 ? -2.258 22.516 9.766 1 93 99 SER A C 1
ATOM 713 O O . SER A 1 99 ? -2.846 22.438 10.852 1 93 99 SER A O 1
ATOM 715 N N . SER A 1 100 ? -2.908 22.641 8.633 1 89.56 100 SER A N 1
ATOM 716 C CA . SER A 1 100 ? -4.367 22.688 8.594 1 89.56 100 SER A CA 1
ATOM 717 C C . SER A 1 100 ? -4.977 21.406 9.141 1 89.56 100 SER A C 1
ATOM 719 O O . SER A 1 100 ? -5.957 21.453 9.883 1 89.56 100 SER A O 1
ATOM 721 N N . GLY A 1 101 ? -4.418 20.297 8.781 1 92.88 101 GLY A N 1
ATOM 722 C CA . GLY A 1 101 ? -4.906 19.016 9.258 1 92.88 101 GLY A CA 1
ATOM 723 C C . GLY A 1 101 ? -4.777 18.859 10.766 1 92.88 101 GLY A C 1
ATOM 724 O O . GLY A 1 101 ? -5.672 18.312 11.414 1 92.88 101 GLY A O 1
ATOM 725 N N . ALA A 1 102 ? -3.686 19.312 11.289 1 96.19 102 ALA A N 1
ATOM 726 C CA . ALA A 1 102 ? -3.455 19.188 12.727 1 96.19 102 ALA A CA 1
ATOM 727 C C . ALA A 1 102 ? -4.473 20.016 13.516 1 96.19 102 ALA A C 1
ATOM 729 O O . ALA A 1 102 ? -5.051 19.516 14.492 1 96.19 102 ALA A O 1
ATOM 730 N N . SER A 1 103 ? -4.715 21.25 13.055 1 94.94 103 SER A N 1
ATOM 731 C CA . SER A 1 103 ? -5.695 22.094 13.727 1 94.94 103 SER A CA 1
ATOM 732 C C . SER A 1 103 ? -7.094 21.484 13.641 1 94.94 103 SER A C 1
ATOM 734 O O . SER A 1 103 ? -7.824 21.469 14.633 1 94.94 103 SER A O 1
ATOM 736 N N . ALA A 1 104 ? -7.449 21.078 12.484 1 95.25 104 ALA A N 1
ATOM 737 C CA . ALA A 1 104 ? -8.766 20.484 12.273 1 95.25 104 ALA A CA 1
ATOM 738 C C . ALA A 1 104 ? -8.945 19.219 13.102 1 95.25 104 ALA A C 1
ATOM 740 O O . ALA A 1 104 ? -10 19 13.703 1 95.25 104 ALA A O 1
ATOM 741 N N . ALA A 1 105 ? -7.922 18.359 13.102 1 97.25 105 ALA A N 1
ATOM 742 C CA . ALA A 1 105 ? -7.961 17.109 13.859 1 97.25 105 ALA A CA 1
ATOM 743 C C . ALA A 1 105 ? -8.148 17.375 15.352 1 97.25 105 ALA A C 1
ATOM 745 O O . ALA A 1 105 ? -8.992 16.734 16 1 97.25 105 ALA A O 1
ATOM 746 N N . ALA A 1 106 ? -7.371 18.297 15.852 1 97.81 106 ALA A N 1
ATOM 747 C CA . ALA A 1 106 ? -7.496 18.641 17.266 1 97.81 106 ALA A CA 1
ATOM 748 C C . ALA A 1 106 ? -8.883 19.188 17.578 1 97.81 106 ALA A C 1
ATOM 750 O O . ALA A 1 106 ? -9.469 18.859 18.609 1 97.81 106 ALA A O 1
ATOM 751 N N . ALA A 1 107 ? -9.422 19.984 16.719 1 96.56 107 ALA A N 1
ATOM 752 C CA . ALA A 1 107 ? -10.727 20.594 16.922 1 96.56 107 ALA A CA 1
ATOM 753 C C . ALA A 1 107 ? -11.836 19.547 16.953 1 96.56 107 ALA A C 1
ATOM 755 O O . ALA A 1 107 ? -12.672 19.547 17.859 1 96.56 107 ALA A O 1
ATOM 756 N N . VAL A 1 108 ? -11.883 18.719 15.984 1 97 108 VAL A N 1
ATOM 757 C CA . VAL A 1 108 ? -12.953 17.719 15.922 1 97 108 VAL A CA 1
ATOM 758 C C . VAL A 1 108 ? -12.82 16.75 17.094 1 97 108 VAL A C 1
ATOM 760 O O . VAL A 1 108 ? -13.828 16.297 17.641 1 97 108 VAL A O 1
ATOM 763 N N . ALA A 1 109 ? -11.586 16.422 17.453 1 97.81 109 ALA A N 1
ATOM 764 C CA . ALA A 1 109 ? -11.375 15.555 18.609 1 97.81 109 ALA A CA 1
ATOM 765 C C . ALA A 1 109 ? -11.914 16.219 19.875 1 97.81 109 ALA A C 1
ATOM 767 O O . ALA A 1 109 ? -12.594 15.57 20.688 1 97.81 109 ALA A O 1
ATOM 768 N N . ALA A 1 110 ? -11.609 17.484 20.047 1 98.12 110 ALA A N 1
ATOM 769 C CA . ALA A 1 110 ? -12.047 18.219 21.219 1 98.12 110 ALA A CA 1
ATOM 770 C C . ALA A 1 110 ? -13.57 18.312 21.281 1 98.12 110 ALA A C 1
ATOM 772 O O . ALA A 1 110 ? -14.172 18.062 22.328 1 98.12 110 ALA A O 1
ATOM 773 N N . VAL A 1 111 ? -14.195 18.641 20.234 1 97.25 111 VAL A N 1
ATOM 774 C CA . VAL A 1 111 ? -15.641 18.812 20.188 1 97.25 111 VAL A CA 1
ATOM 775 C C . VAL A 1 111 ? -16.312 17.453 20.406 1 97.25 111 VAL A C 1
ATOM 777 O O . VAL A 1 111 ? -17.297 17.359 21.156 1 97.25 111 VAL A O 1
ATOM 780 N N . SER A 1 112 ? -15.852 16.438 19.688 1 97.19 112 SER A N 1
ATOM 781 C CA . SER A 1 112 ? -16.406 15.109 19.875 1 97.19 112 SER A CA 1
ATOM 782 C C . SER A 1 112 ? -16.375 14.68 21.328 1 97.19 112 SER A C 1
ATOM 784 O O . SER A 1 112 ? -17.328 14.094 21.844 1 97.19 112 SER A O 1
ATOM 786 N N . HIS A 1 113 ? -15.273 14.969 21.953 1 97.25 113 HIS A N 1
ATOM 787 C CA . HIS A 1 113 ? -15.133 14.633 23.375 1 97.25 113 HIS A CA 1
ATOM 788 C C . HIS A 1 113 ? -16.094 15.453 24.234 1 97.25 113 HIS A C 1
ATOM 790 O O . HIS A 1 113 ? -16.766 14.898 25.109 1 97.25 113 HIS A O 1
ATOM 796 N N . ALA A 1 114 ? -16.141 16.734 24.031 1 96.88 114 ALA A N 1
ATOM 797 C CA . ALA A 1 114 ? -16.969 17.625 24.828 1 96.88 114 ALA A CA 1
ATOM 798 C C . ALA A 1 114 ? -18.438 17.234 24.75 1 96.88 114 ALA A C 1
ATOM 800 O O . ALA A 1 114 ? -19.188 17.375 25.719 1 96.88 114 ALA A O 1
ATOM 801 N N . LEU A 1 115 ? -18.812 16.719 23.609 1 95.31 115 LEU A N 1
ATOM 802 C CA . LEU A 1 115 ? -20.203 16.359 23.375 1 95.31 115 LEU A CA 1
ATOM 803 C C . LEU A 1 115 ? -20.422 14.867 23.609 1 95.31 115 LEU A C 1
ATOM 805 O O . LEU A 1 115 ? -21.547 14.367 23.406 1 95.31 115 LEU A O 1
ATOM 809 N N . ALA A 1 116 ? -19.391 14.078 23.906 1 95.12 116 ALA A N 1
ATOM 810 C CA . ALA A 1 116 ? -19.453 12.633 24.125 1 95.12 116 ALA A CA 1
ATOM 811 C C . ALA A 1 116 ? -20.031 11.922 22.906 1 95.12 116 ALA A C 1
ATOM 813 O O . ALA A 1 116 ? -20.906 11.07 23.047 1 95.12 116 ALA A O 1
ATOM 814 N N . LEU A 1 117 ? -19.562 12.422 21.781 1 94.88 117 LEU A N 1
ATOM 815 C CA . LEU A 1 117 ? -20.016 11.781 20.562 1 94.88 117 LEU A CA 1
ATOM 816 C C . LEU A 1 117 ? -19.25 10.484 20.297 1 94.88 117 LEU A C 1
ATOM 818 O O . LEU A 1 117 ? -18.047 10.398 20.562 1 94.88 117 LEU A O 1
ATOM 822 N N . GLU A 1 118 ? -19.906 9.445 19.906 1 92.44 118 GLU A N 1
ATOM 823 C CA . GLU A 1 118 ? -19.281 8.203 19.438 1 92.44 118 GLU A CA 1
ATOM 824 C C . GLU A 1 118 ? -19.203 8.148 17.922 1 92.44 118 GLU A C 1
ATOM 826 O O . GLU A 1 118 ? -19.969 7.41 17.281 1 92.44 118 GLU A O 1
ATOM 831 N N . VAL A 1 119 ? -18.312 8.859 17.375 1 94.12 119 VAL A N 1
ATOM 832 C CA . VAL A 1 119 ? -18.156 8.969 15.93 1 94.12 119 VAL A CA 1
ATOM 833 C C . VAL A 1 119 ? -17.062 8.023 15.453 1 94.12 119 VAL A C 1
ATOM 835 O O . VAL A 1 119 ? -15.969 7.996 16.016 1 94.12 119 VAL A O 1
ATOM 838 N N . PRO A 1 120 ? -17.359 7.223 14.375 1 94.56 120 PRO A N 1
ATOM 839 C CA . PRO A 1 120 ? -16.297 6.387 13.797 1 94.56 120 PRO A CA 1
ATOM 840 C C . PRO A 1 120 ? -15.109 7.199 13.305 1 94.56 120 PRO A C 1
ATOM 842 O O . PRO A 1 120 ? -15.273 8.336 12.867 1 94.56 120 PRO A O 1
ATOM 845 N N . VAL A 1 121 ? -13.969 6.629 13.328 1 94.81 121 VAL A N 1
ATOM 846 C CA . VAL A 1 121 ? -12.711 7.32 13.07 1 94.81 121 VAL A CA 1
ATOM 847 C C . VAL A 1 121 ? -12.688 7.832 11.633 1 94.81 121 VAL A C 1
ATOM 849 O O . VAL A 1 121 ? -12.133 8.898 11.352 1 94.81 121 VAL A O 1
ATOM 852 N N . ASP A 1 122 ? -13.195 7.066 10.695 1 95.56 122 ASP A N 1
ATOM 853 C CA . ASP A 1 122 ? -13.219 7.512 9.305 1 95.56 122 ASP A CA 1
ATOM 854 C C . ASP A 1 122 ? -14.039 8.797 9.156 1 95.56 122 ASP A C 1
ATOM 856 O O . ASP A 1 122 ? -13.719 9.641 8.32 1 95.56 122 ASP A O 1
ATOM 860 N N . ARG A 1 123 ? -15.109 9 9.938 1 95.81 123 ARG A N 1
ATOM 861 C CA . ARG A 1 123 ? -15.891 10.227 9.922 1 95.81 123 ARG A CA 1
ATOM 862 C C . ARG A 1 123 ? -15.117 11.383 10.547 1 95.81 123 ARG A C 1
ATOM 864 O O . ARG A 1 123 ? -15.188 12.516 10.07 1 95.81 123 ARG A O 1
ATOM 871 N N . LEU A 1 124 ? -14.406 11.055 11.625 1 96.44 124 LEU A N 1
ATOM 872 C CA . LEU A 1 124 ? -13.562 12.086 12.219 1 96.44 124 LEU A CA 1
ATOM 873 C C . LEU A 1 124 ? -12.555 12.609 11.203 1 96.44 124 LEU A C 1
ATOM 875 O O . LEU A 1 124 ? -12.328 13.82 11.109 1 96.44 124 LEU A O 1
ATOM 879 N N . VAL A 1 125 ? -11.938 11.648 10.461 1 97.5 125 VAL A N 1
ATOM 880 C CA . VAL A 1 125 ? -10.984 12.023 9.422 1 97.5 125 VAL A CA 1
ATOM 881 C C . VAL A 1 125 ? -11.688 12.852 8.352 1 97.5 125 VAL A C 1
ATOM 883 O O . VAL A 1 125 ? -11.141 13.844 7.867 1 97.5 125 VAL A O 1
ATOM 886 N N . PHE A 1 126 ? -12.883 12.438 8.023 1 95.38 126 PHE A N 1
ATOM 887 C CA . PHE A 1 126 ? -13.664 13.141 7.008 1 95.38 126 PHE A CA 1
ATOM 888 C C . PHE A 1 126 ? -13.945 14.578 7.438 1 95.38 126 PHE A C 1
ATOM 890 O O . PHE A 1 126 ? -13.727 15.516 6.668 1 95.38 126 PHE A O 1
ATOM 897 N N . TYR A 1 127 ? -14.375 14.789 8.617 1 94.75 127 TYR A N 1
ATOM 898 C CA . TYR A 1 127 ? -14.664 16.125 9.125 1 94.75 127 TYR A CA 1
ATOM 899 C C . TYR A 1 127 ? -13.406 16.984 9.156 1 94.75 127 TYR A C 1
ATOM 901 O O . TYR A 1 127 ? -13.438 18.156 8.742 1 94.75 127 TYR A O 1
ATOM 909 N N . ALA A 1 128 ? -12.312 16.359 9.648 1 94.5 128 ALA A N 1
ATOM 910 C CA . ALA A 1 128 ? -11.055 17.094 9.734 1 94.5 128 ALA A CA 1
ATOM 911 C C . ALA A 1 128 ? -10.578 17.531 8.352 1 94.5 128 ALA A C 1
ATOM 913 O O . ALA A 1 128 ? -9.938 18.562 8.203 1 94.5 128 ALA A O 1
ATOM 914 N N . GLY A 1 129 ? -10.906 16.719 7.387 1 91.12 129 GLY A N 1
ATOM 915 C CA . GLY A 1 129 ? -10.43 16.984 6.035 1 91.12 129 GLY A CA 1
ATOM 916 C C . GLY A 1 129 ? -11.312 17.953 5.27 1 91.12 129 GLY A C 1
ATOM 917 O O . GLY A 1 129 ? -10.953 18.406 4.18 1 91.12 129 GLY A O 1
ATOM 918 N N . LEU A 1 130 ? -12.484 18.25 5.672 1 84.31 130 LEU A N 1
ATOM 919 C CA . LEU A 1 130 ? -13.438 19.109 4.973 1 84.31 130 LEU A CA 1
ATOM 920 C C . LEU A 1 130 ? -12.867 20.516 4.797 1 84.31 130 LEU A C 1
ATOM 922 O O . LEU A 1 130 ? -13.164 21.203 3.812 1 84.31 130 LEU A O 1
ATOM 926 N N . GLY A 1 131 ? -12.062 20.891 5.715 1 69.31 131 GLY A N 1
ATOM 927 C CA . GLY A 1 131 ? -11.484 22.219 5.602 1 69.31 131 GLY A CA 1
ATOM 928 C C . GLY A 1 131 ? -10.484 22.328 4.465 1 69.31 131 GLY A C 1
ATOM 929 O O . GLY A 1 131 ? -10.195 23.438 4.004 1 69.31 131 GLY A O 1
ATOM 930 N N . GLU A 1 132 ? -10 21.156 4.004 1 68.62 132 GLU A N 1
ATOM 931 C CA . GLU A 1 132 ? -8.961 21.172 2.973 1 68.62 132 GLU A CA 1
ATOM 932 C C . GLU A 1 132 ? -9.562 21.391 1.588 1 68.62 132 GLU A C 1
ATOM 934 O O . GLU A 1 132 ? -8.867 21.797 0.66 1 68.62 132 GLU A O 1
ATOM 939 N N . ARG A 1 133 ? -10.789 21.047 1.513 1 59.38 133 ARG A N 1
ATOM 940 C CA . ARG A 1 133 ? -11.469 21.234 0.233 1 59.38 133 ARG A CA 1
ATOM 941 C C . ARG A 1 133 ? -11.359 22.688 -0.231 1 59.38 133 ARG A C 1
ATOM 943 O O . ARG A 1 133 ? -11.117 22.953 -1.409 1 59.38 133 ARG A O 1
ATOM 950 N N . ALA A 1 134 ? -11.523 23.609 0.624 1 51.31 134 ALA A N 1
ATOM 951 C CA . ALA A 1 134 ? -11.5 25.047 0.305 1 51.31 134 ALA A CA 1
ATOM 952 C C . ALA A 1 134 ? -10.109 25.484 -0.132 1 51.31 134 ALA A C 1
ATOM 954 O O . ALA A 1 134 ? -9.969 26.375 -0.971 1 51.31 134 ALA A O 1
ATOM 955 N N . ALA A 1 135 ? -9.109 24.875 0.326 1 50.91 135 ALA A N 1
ATOM 956 C CA . ALA A 1 135 ? -7.734 25.281 0.057 1 50.91 135 ALA A CA 1
ATOM 957 C C . ALA A 1 135 ? -7.227 24.672 -1.251 1 50.91 135 ALA A C 1
ATOM 959 O O . ALA A 1 135 ? -6.477 25.312 -1.989 1 50.91 135 ALA A O 1
ATOM 960 N N . ALA A 1 136 ? -7.602 23.469 -1.542 1 57.97 136 ALA A N 1
ATOM 961 C CA . ALA A 1 136 ? -6.895 22.75 -2.596 1 57.97 136 ALA A CA 1
ATOM 962 C C . ALA A 1 136 ? -7.848 22.344 -3.717 1 57.97 136 ALA A C 1
ATOM 964 O O . ALA A 1 136 ? -7.422 21.781 -4.734 1 57.97 136 ALA A O 1
ATOM 965 N N . GLY A 1 137 ? -9.188 22.578 -3.639 1 53.09 137 GLY A N 1
ATOM 966 C CA . GLY A 1 137 ? -10.148 22.219 -4.664 1 53.09 137 GLY A CA 1
ATOM 967 C C . GLY A 1 137 ? -10.578 20.766 -4.605 1 53.09 137 GLY A C 1
ATOM 968 O O . GLY A 1 137 ? -11.617 20.391 -5.152 1 53.09 137 GLY A O 1
ATOM 969 N N . GLN A 1 138 ? -9.758 19.844 -4.184 1 59.16 138 GLN A N 1
ATOM 970 C CA . GLN A 1 138 ? -10.117 18.453 -4.008 1 59.16 138 GLN A CA 1
ATOM 971 C C . GLN A 1 138 ? -9.797 17.969 -2.594 1 59.16 138 GLN A C 1
ATOM 973 O O . GLN A 1 138 ? -8.812 18.406 -1.994 1 59.16 138 GLN A O 1
ATOM 978 N N . PRO A 1 139 ? -10.664 17.266 -2.184 1 64.5 139 PRO A N 1
ATOM 979 C CA . PRO A 1 139 ? -10.422 16.812 -0.812 1 64.5 139 PRO A CA 1
ATOM 980 C C . PRO A 1 139 ? -9.211 15.883 -0.704 1 64.5 139 PRO A C 1
ATOM 982 O O . PRO A 1 139 ? -9 15.031 -1.572 1 64.5 139 PRO A O 1
ATOM 985 N N . HIS A 1 140 ? -8.273 16.234 -0 1 79.31 140 HIS A N 1
ATOM 986 C CA . HIS A 1 140 ? -7.258 15.281 0.437 1 79.31 140 HIS A CA 1
ATOM 987 C C . HIS A 1 140 ? -7.281 15.102 1.952 1 79.31 140 HIS A C 1
ATOM 989 O O . HIS A 1 140 ? -7.539 16.062 2.688 1 79.31 140 HIS A O 1
ATOM 995 N N . PHE A 1 141 ? -7.074 13.844 2.355 1 93.31 141 PHE A N 1
ATOM 996 C CA . PHE A 1 141 ? -7.363 13.492 3.74 1 93.31 141 PHE A CA 1
ATOM 997 C C . PHE A 1 141 ? -6.113 12.969 4.438 1 93.31 141 PHE A C 1
ATOM 999 O O . PHE A 1 141 ? -6.129 12.719 5.645 1 93.31 141 PHE A O 1
ATOM 1006 N N . ASP A 1 142 ? -5.008 12.867 3.664 1 94.81 142 ASP A N 1
ATOM 1007 C CA . ASP A 1 142 ? -3.84 12.148 4.156 1 94.81 142 ASP A CA 1
ATOM 1008 C C . ASP A 1 142 ? -3.26 12.828 5.398 1 94.81 142 ASP A C 1
ATOM 1010 O O . ASP A 1 142 ? -3.018 12.172 6.414 1 94.81 142 ASP A O 1
ATOM 1014 N N . ASN A 1 143 ? -3.148 14.141 5.387 1 95.56 143 ASN A N 1
ATOM 1015 C CA . ASN A 1 143 ? -2.621 14.844 6.555 1 95.56 143 ASN A CA 1
ATOM 1016 C C . ASN A 1 143 ? -3.578 14.75 7.738 1 95.56 143 ASN A C 1
ATOM 1018 O O . ASN A 1 143 ? -3.16 14.453 8.859 1 95.56 143 ASN A O 1
ATOM 1022 N N . ALA A 1 144 ? -4.852 15.055 7.465 1 96.31 144 ALA A N 1
ATOM 1023 C CA . ALA A 1 144 ? -5.855 14.961 8.523 1 96.31 144 ALA A CA 1
ATOM 1024 C C . ALA A 1 144 ? -5.898 13.562 9.117 1 96.31 144 ALA A C 1
ATOM 1026 O O . ALA A 1 144 ? -6.023 13.398 10.336 1 96.31 144 ALA A O 1
ATOM 1027 N N . ALA A 1 145 ? -5.781 12.57 8.281 1 98.25 145 ALA A N 1
ATOM 1028 C CA . ALA A 1 145 ? -5.801 11.18 8.75 1 98.25 145 ALA A CA 1
ATOM 1029 C C . ALA A 1 145 ? -4.621 10.898 9.672 1 98.25 145 ALA A C 1
ATOM 1031 O O . ALA A 1 145 ? -4.789 10.273 10.727 1 98.25 145 ALA A O 1
ATOM 1032 N N . ALA A 1 146 ? -3.465 11.32 9.273 1 98.56 146 ALA A N 1
ATOM 1033 C CA . ALA A 1 146 ? -2.293 11.094 10.117 1 98.56 146 ALA A CA 1
ATOM 1034 C C . ALA A 1 146 ? -2.449 11.781 11.469 1 98.56 146 ALA A C 1
ATOM 1036 O O . ALA A 1 146 ? -2.139 11.195 12.508 1 98.56 146 ALA A O 1
ATOM 1037 N N . SER A 1 147 ? -2.934 12.984 11.43 1 98.25 147 SER A N 1
ATOM 1038 C CA . SER A 1 147 ? -3.086 13.734 12.672 1 98.25 147 SER A CA 1
ATOM 1039 C C . SER A 1 147 ? -4.148 13.117 13.57 1 98.25 147 SER A C 1
ATOM 1041 O O . SER A 1 147 ? -4.043 13.172 14.797 1 98.25 147 SER A O 1
ATOM 1043 N N . ILE A 1 148 ? -5.188 12.57 12.977 1 98.38 148 ILE A N 1
ATOM 1044 C CA . ILE A 1 148 ? -6.262 11.945 13.742 1 98.38 148 ILE A CA 1
ATOM 1045 C C . ILE A 1 148 ? -5.812 10.578 14.25 1 98.38 148 ILE A C 1
ATOM 1047 O O . ILE A 1 148 ? -6.02 10.25 15.422 1 98.38 148 ILE A O 1
ATOM 1051 N N . LEU A 1 149 ? -5.16 9.75 13.445 1 98.5 149 LEU A N 1
ATOM 1052 C CA . LEU A 1 149 ? -4.941 8.336 13.711 1 98.5 149 LEU A CA 1
ATOM 1053 C C . LEU A 1 149 ? -3.598 8.109 14.398 1 98.5 149 LEU A C 1
ATOM 1055 O O . LEU A 1 149 ? -3.439 7.152 15.156 1 98.5 149 LEU A O 1
ATOM 1059 N N . GLY A 1 150 ? -2.613 8.945 14.055 1 98.56 150 GLY A N 1
ATOM 1060 C CA . GLY A 1 150 ? -1.249 8.68 14.477 1 98.56 150 GLY A CA 1
ATOM 1061 C C . GLY A 1 150 ? -0.555 7.633 13.625 1 98.56 150 GLY A C 1
ATOM 1062 O O . GLY A 1 150 ? -1.181 7.012 12.758 1 98.56 150 GLY A O 1
ATOM 1063 N N . GLY A 1 151 ? 0.738 7.523 13.859 1 98.44 151 GLY A N 1
ATOM 1064 C CA . GLY A 1 151 ? 1.495 6.531 13.117 1 98.44 151 GLY A CA 1
ATOM 1065 C C . GLY A 1 151 ? 1.518 6.801 11.617 1 98.44 151 GLY A C 1
ATOM 1066 O O . GLY A 1 151 ? 1.581 7.957 11.195 1 98.44 151 GLY A O 1
ATOM 1067 N N . LEU A 1 152 ? 1.638 5.746 10.836 1 98.75 152 LEU A N 1
ATOM 1068 C CA . LEU A 1 152 ? 1.474 5.824 9.391 1 98.75 152 LEU A CA 1
ATOM 1069 C C . LEU A 1 152 ? 0.006 5.68 9 1 98.75 152 LEU A C 1
ATOM 1071 O O . LEU A 1 152 ? -0.603 4.633 9.234 1 98.75 152 LEU A O 1
ATOM 1075 N N . ALA A 1 153 ? -0.53 6.703 8.477 1 98.69 153 ALA A N 1
ATOM 1076 C CA . ALA A 1 153 ? -1.921 6.688 8.031 1 98.69 153 ALA A CA 1
ATOM 1077 C C . ALA A 1 153 ? -2.018 6.344 6.551 1 98.69 153 ALA A C 1
ATOM 1079 O O . ALA A 1 153 ? -1.21 6.812 5.746 1 98.69 153 ALA A O 1
ATOM 1080 N N . VAL A 1 154 ? -2.953 5.5 6.219 1 98.5 154 VAL A N 1
ATOM 1081 C CA . VAL A 1 154 ? -3.279 5.133 4.844 1 98.5 154 VAL A CA 1
ATOM 1082 C C . VAL A 1 154 ? -4.719 5.535 4.531 1 98.5 154 VAL A C 1
ATOM 1084 O O . VAL A 1 154 ? -5.645 5.18 5.27 1 98.5 154 VAL A O 1
ATOM 1087 N N . VAL A 1 155 ? -4.887 6.312 3.457 1 97.38 155 VAL A N 1
ATOM 1088 C CA . VAL A 1 155 ? -6.203 6.797 3.059 1 97.38 155 VAL A CA 1
ATOM 1089 C C . VAL A 1 155 ? -6.543 6.277 1.663 1 97.38 155 VAL A C 1
ATOM 1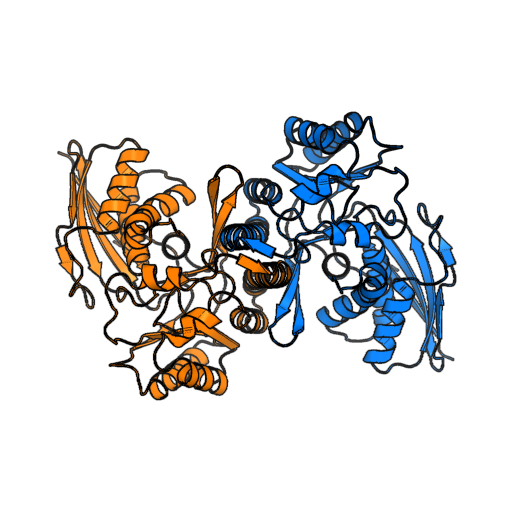091 O O . VAL A 1 155 ? -5.711 6.328 0.755 1 97.38 155 VAL A O 1
ATOM 1094 N N . ALA A 1 156 ? -7.727 5.777 1.527 1 96.38 156 ALA A N 1
ATOM 1095 C CA . ALA A 1 156 ? -8.258 5.359 0.234 1 96.38 156 ALA A CA 1
ATOM 1096 C C . ALA A 1 156 ? -9.773 5.582 0.168 1 96.38 156 ALA A C 1
ATOM 1098 O O . ALA A 1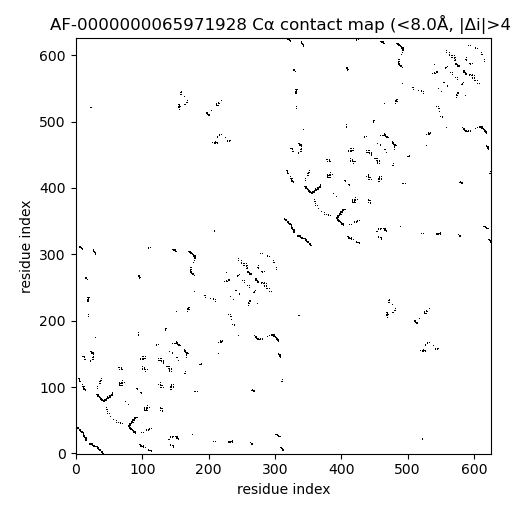 156 ? -10.422 5.777 1.197 1 96.38 156 ALA A O 1
ATOM 1099 N N . SER A 1 157 ? -10.266 5.723 -1.003 1 94.69 157 SER A N 1
ATOM 1100 C CA . SER A 1 157 ? -11.711 5.68 -1.229 1 94.69 157 SER A CA 1
ATOM 1101 C C . SER A 1 157 ? -12.109 4.453 -2.039 1 94.69 157 SER A C 1
ATOM 1103 O O . SER A 1 157 ? -11.414 4.074 -2.984 1 94.69 157 SER A O 1
ATOM 1105 N N . ASP A 1 158 ? -13.141 3.76 -1.585 1 96.25 158 ASP A N 1
ATOM 1106 C CA . ASP A 1 158 ? -13.602 2.625 -2.381 1 96.25 158 ASP A CA 1
ATOM 1107 C C . ASP A 1 158 ? -14.422 3.09 -3.582 1 96.25 158 ASP A C 1
ATOM 1109 O O . ASP A 1 158 ? -14.547 4.293 -3.822 1 96.25 158 ASP A O 1
ATOM 1113 N N . ALA A 1 159 ? -14.922 2.156 -4.348 1 93.56 159 ALA A N 1
ATOM 1114 C CA . ALA A 1 159 ? -15.594 2.473 -5.609 1 93.56 159 ALA A CA 1
ATOM 1115 C C . ALA A 1 159 ? -16.859 3.297 -5.371 1 93.56 159 ALA A C 1
ATOM 1117 O O . ALA A 1 159 ? -17.266 4.078 -6.234 1 93.56 159 ALA A O 1
ATOM 1118 N N . ALA A 1 160 ? -17.484 3.148 -4.238 1 93.88 160 ALA A N 1
ATOM 1119 C CA . ALA A 1 160 ? -18.688 3.9 -3.893 1 93.88 160 ALA A CA 1
ATOM 1120 C C . ALA A 1 160 ? -18.328 5.277 -3.338 1 93.88 160 ALA A C 1
ATOM 1122 O O . ALA A 1 160 ? -19.219 6.07 -3.012 1 93.88 160 ALA A O 1
ATOM 1123 N N . GLY A 1 161 ? -17.094 5.621 -3.199 1 92.25 161 GLY A N 1
ATOM 1124 C CA . GLY A 1 161 ? -16.656 6.914 -2.697 1 92.25 161 GLY A CA 1
ATOM 1125 C C . GLY A 1 161 ? -16.5 6.945 -1.188 1 92.25 161 GLY A C 1
ATOM 1126 O O . GLY A 1 161 ? -16.172 7.988 -0.615 1 92.25 161 GLY A O 1
ATOM 1127 N N . LYS A 1 162 ? -16.688 5.816 -0.592 1 95 162 LYS A N 1
ATOM 1128 C CA . LYS A 1 162 ? -16.547 5.766 0.86 1 95 162 LYS A CA 1
ATOM 1129 C C . LYS A 1 162 ? -15.086 5.832 1.275 1 95 162 LYS A C 1
ATOM 1131 O O . LYS A 1 162 ? -14.25 5.098 0.74 1 95 162 LYS A O 1
ATOM 1136 N N . LEU A 1 163 ? -14.82 6.68 2.26 1 95.56 163 LEU A N 1
ATOM 1137 C CA . LEU A 1 163 ? -13.469 6.848 2.791 1 95.56 163 LEU A CA 1
ATOM 1138 C C . LEU A 1 163 ? -13.078 5.668 3.672 1 95.56 163 LEU A C 1
ATOM 1140 O O . LEU A 1 163 ? -13.867 5.227 4.516 1 95.56 163 LEU A O 1
ATOM 1144 N N . ARG A 1 164 ? -11.969 5.094 3.389 1 97.25 164 ARG A N 1
ATOM 1145 C CA . ARG A 1 164 ? -11.344 4.062 4.207 1 97.25 164 ARG A CA 1
ATOM 1146 C C . ARG A 1 164 ? -9.984 4.531 4.727 1 97.25 164 ARG A C 1
ATOM 1148 O O . ARG A 1 164 ? -9.117 4.926 3.945 1 97.25 164 ARG A O 1
ATOM 1155 N N . VAL A 1 165 ? -9.867 4.547 6.055 1 98.12 165 VAL A N 1
ATOM 1156 C CA . VAL A 1 165 ? -8.625 5.035 6.645 1 98.12 165 VAL A CA 1
ATOM 1157 C C . VAL A 1 165 ? -8.055 3.986 7.598 1 98.12 165 VAL A C 1
ATOM 1159 O O . VAL A 1 165 ? -8.805 3.279 8.273 1 98.12 165 VAL A O 1
ATOM 1162 N N . PHE A 1 166 ? -6.734 3.9 7.602 1 98.44 166 PHE A N 1
ATOM 1163 C CA . PHE A 1 166 ? -6.055 2.914 8.43 1 98.44 166 PHE A CA 1
ATOM 1164 C C . PHE A 1 166 ? -4.848 3.531 9.125 1 98.44 166 PHE A C 1
ATOM 1166 O O . PHE A 1 166 ? -4.156 4.375 8.555 1 98.44 166 PHE A O 1
ATOM 1173 N N . ARG A 1 167 ? -4.598 3.102 10.352 1 98.19 167 ARG A N 1
ATOM 1174 C CA . ARG A 1 167 ? -3.35 3.377 11.062 1 98.19 167 ARG A CA 1
ATOM 1175 C C . ARG A 1 167 ? -2.424 2.166 11.023 1 98.19 167 ARG A C 1
ATOM 1177 O O . ARG A 1 167 ? -2.848 1.044 11.312 1 98.19 167 ARG A O 1
ATOM 1184 N N . VAL A 1 168 ? -1.247 2.352 10.641 1 97.44 168 VAL A N 1
ATOM 1185 C CA . VAL A 1 168 ? -0.191 1.351 10.742 1 97.44 168 VAL A CA 1
ATOM 1186 C C . VAL A 1 168 ? 0.853 1.801 11.758 1 97.44 168 VAL A C 1
ATOM 1188 O O . VAL A 1 168 ? 1.644 2.707 11.492 1 97.44 168 VAL A O 1
ATOM 1191 N N . PRO A 1 169 ? 0.824 1.191 12.906 1 94.31 169 PRO A N 1
ATOM 1192 C CA . PRO A 1 169 ? 1.886 1.521 13.859 1 94.31 169 PRO A CA 1
ATOM 1193 C C . PRO A 1 169 ? 3.26 1.038 13.398 1 94.31 169 PRO A C 1
ATOM 1195 O O . PRO A 1 169 ? 3.379 -0.046 12.82 1 94.31 169 PRO A O 1
ATOM 1198 N N . PHE A 1 170 ? 4.23 1.861 13.508 1 96.38 170 PHE A N 1
ATOM 1199 C CA . PHE A 1 170 ? 5.594 1.458 13.195 1 96.38 170 PHE A CA 1
ATOM 1200 C C . PHE A 1 170 ? 6.602 2.33 13.938 1 96.38 170 PHE A C 1
ATOM 1202 O O . PHE A 1 170 ? 6.262 3.42 14.406 1 96.38 170 PHE A O 1
ATOM 1209 N N . LYS A 1 171 ? 7.762 1.846 14.25 1 97.94 171 LYS A N 1
ATOM 1210 C CA . LYS A 1 171 ? 8.867 2.58 14.859 1 97.94 171 LYS A CA 1
ATOM 1211 C C . LYS A 1 171 ? 9.828 3.115 13.805 1 97.94 171 LYS A C 1
ATOM 1213 O O . LYS A 1 171 ? 10.281 2.365 12.93 1 97.94 171 LYS A O 1
ATOM 1218 N N . ALA A 1 172 ? 10.055 4.352 13.891 1 98.75 172 ALA A N 1
ATOM 1219 C CA . ALA A 1 172 ? 10.961 4.988 12.938 1 98.75 172 ALA A CA 1
ATOM 1220 C C . ALA A 1 172 ? 11.469 6.324 13.469 1 98.75 172 ALA A C 1
ATOM 1222 O O . ALA A 1 172 ? 11.023 6.789 14.523 1 98.75 172 ALA A O 1
ATOM 1223 N N . TRP A 1 173 ? 12.477 6.887 12.836 1 98.88 173 TRP A N 1
ATOM 1224 C CA . TRP A 1 173 ? 13.07 8.18 13.172 1 98.88 173 TRP A CA 1
ATOM 1225 C C . TRP A 1 173 ? 13.227 9.039 11.922 1 98.88 173 TRP A C 1
ATOM 1227 O O . TRP A 1 173 ? 13.609 8.547 10.859 1 98.88 173 TRP A O 1
ATOM 1237 N N . PHE A 1 174 ? 12.875 10.25 12.078 1 98.94 174 PHE A N 1
ATOM 1238 C CA . PHE A 1 174 ? 12.914 11.172 10.945 1 98.94 174 PHE A CA 1
ATOM 1239 C C . PHE A 1 174 ? 13.688 12.438 11.305 1 98.94 174 PHE A C 1
ATOM 1241 O O . PHE A 1 174 ? 13.703 12.852 12.469 1 98.94 174 PHE A O 1
ATOM 1248 N N . ALA A 1 175 ? 14.375 12.953 10.375 1 98.88 175 ALA A N 1
ATOM 1249 C CA . ALA A 1 175 ? 14.844 14.336 10.398 1 98.88 175 ALA A CA 1
ATOM 1250 C C . ALA A 1 175 ? 13.969 15.227 9.523 1 98.88 175 ALA A C 1
ATOM 1252 O O . ALA A 1 175 ? 13.688 14.891 8.367 1 98.88 175 ALA A O 1
ATOM 1253 N N . VAL A 1 176 ? 13.516 16.344 10.062 1 98.81 176 VAL A N 1
ATOM 1254 C CA . VAL A 1 176 ? 12.656 17.281 9.352 1 98.81 176 VAL A CA 1
ATOM 1255 C C . VAL A 1 176 ? 13.352 18.625 9.227 1 98.81 176 VAL A C 1
ATOM 1257 O O . VAL A 1 176 ? 13.836 19.188 10.211 1 98.81 176 VAL A O 1
ATOM 1260 N N . VAL A 1 177 ? 13.438 19.109 8.016 1 98.31 177 VAL A N 1
ATOM 1261 C CA . VAL A 1 177 ? 13.922 20.469 7.793 1 98.31 177 VAL A CA 1
ATOM 1262 C C . VAL A 1 177 ? 12.82 21.312 7.172 1 98.31 177 VAL A C 1
ATOM 1264 O O . VAL A 1 177 ? 12.164 20.891 6.215 1 98.31 177 VAL A O 1
ATOM 1267 N N . THR A 1 178 ? 12.609 22.453 7.711 1 97.06 178 THR A N 1
ATOM 1268 C CA . THR A 1 178 ? 11.547 23.359 7.289 1 97.06 178 THR A CA 1
ATOM 1269 C C . THR A 1 178 ? 12.125 24.703 6.875 1 97.06 178 THR A C 1
ATOM 1271 O O . THR A 1 178 ? 12.422 25.547 7.727 1 97.06 178 THR A O 1
ATOM 1274 N N . PRO A 1 179 ? 12.242 24.938 5.551 1 95.81 179 PRO A N 1
ATOM 1275 C CA . PRO A 1 179 ? 12.57 26.297 5.105 1 95.81 179 PRO A CA 1
ATOM 1276 C C . PRO A 1 179 ? 11.477 27.312 5.445 1 95.81 179 PRO A C 1
ATOM 1278 O O . PRO A 1 179 ? 10.297 27.047 5.188 1 95.81 179 PRO A O 1
ATOM 1281 N N . MET A 1 180 ? 11.883 28.484 5.957 1 93.38 180 MET A N 1
ATOM 1282 C CA . MET A 1 180 ? 10.898 29.484 6.375 1 93.38 180 MET A CA 1
ATOM 1283 C C . MET A 1 180 ? 10.812 30.625 5.359 1 93.38 180 MET A C 1
ATOM 1285 O O . MET A 1 180 ? 10.398 31.734 5.699 1 93.38 180 MET A O 1
ATOM 1289 N N . ASN A 1 181 ? 11.227 30.281 4.16 1 89.38 181 ASN A N 1
ATOM 1290 C CA . ASN A 1 181 ? 11.047 31.219 3.061 1 89.38 181 ASN A CA 1
ATOM 1291 C C . ASN A 1 181 ? 9.578 31.609 2.885 1 89.38 181 ASN A C 1
ATOM 1293 O O . ASN A 1 181 ? 8.688 30.812 3.176 1 89.38 181 ASN A O 1
ATOM 1297 N N . PRO A 1 182 ? 9.352 32.844 2.402 1 83.19 182 PRO A N 1
ATOM 1298 C CA . PRO A 1 182 ? 7.961 33.188 2.121 1 83.19 182 PRO A CA 1
ATOM 1299 C C . PRO A 1 182 ? 7.289 32.25 1.121 1 83.19 182 PRO A C 1
ATOM 1301 O O . PRO A 1 182 ? 7.918 31.844 0.147 1 83.19 182 PRO A O 1
ATOM 1304 N N . VAL A 1 183 ? 6.172 31.812 1.518 1 75.38 183 VAL A N 1
ATOM 1305 C CA . VAL A 1 183 ? 5.41 30.922 0.654 1 75.38 183 VAL A CA 1
ATOM 1306 C C . VAL A 1 183 ? 4.188 31.656 0.106 1 75.38 183 VAL A C 1
ATOM 1308 O O . VAL A 1 183 ? 3.457 32.312 0.857 1 75.38 183 VAL A O 1
ATOM 1311 N N . PRO A 1 184 ? 4.133 31.656 -1.244 1 71.88 184 PRO A N 1
ATOM 1312 C CA . PRO A 1 184 ? 2.969 32.344 -1.821 1 71.88 184 PRO A CA 1
ATOM 1313 C C . PRO A 1 184 ? 1.644 31.734 -1.359 1 71.88 184 PRO A C 1
ATOM 1315 O O . PRO A 1 184 ? 1.581 30.547 -1.044 1 71.88 184 PRO A O 1
ATOM 1318 N N . GLN A 1 185 ? 0.679 32.625 -1.267 1 65.88 185 GLN A N 1
ATOM 1319 C CA . GLN A 1 185 ? -0.674 32.156 -0.99 1 65.88 185 GLN A CA 1
ATOM 1320 C C . GLN A 1 185 ? -1.131 31.156 -2.035 1 65.88 185 GLN A C 1
ATOM 1322 O O . GLN A 1 185 ? -0.863 31.328 -3.227 1 65.88 185 GLN A O 1
ATOM 1327 N N . GLY A 1 186 ? -1.755 30.109 -1.64 1 69.69 186 GLY A N 1
ATOM 1328 C CA . GLY A 1 186 ? -2.291 29.109 -2.547 1 69.69 186 GLY A CA 1
ATOM 1329 C C . GLY A 1 186 ? -1.253 28.094 -3.004 1 69.69 186 GLY A C 1
ATOM 1330 O O . GLY A 1 186 ? -1.418 27.453 -4.043 1 69.69 186 GLY A O 1
ATOM 1331 N N . LYS A 1 187 ? -0.194 28.047 -2.361 1 74.44 187 LYS A N 1
ATOM 1332 C CA . LYS A 1 187 ? 0.928 27.203 -2.734 1 74.44 187 LYS A CA 1
ATOM 1333 C C . LYS A 1 187 ? 0.472 25.75 -2.959 1 74.44 187 LYS A C 1
ATOM 1335 O O . LYS A 1 187 ? 0.877 25.109 -3.932 1 74.44 187 LYS A O 1
ATOM 1340 N N . THR A 1 188 ? -0.369 25.297 -2.123 1 70 188 THR A N 1
ATOM 1341 C CA . THR A 1 188 ? -0.831 23.922 -2.266 1 70 188 THR A CA 1
ATOM 1342 C C . THR A 1 188 ? -1.568 23.734 -3.59 1 70 188 THR A C 1
ATOM 1344 O O . THR A 1 188 ? -1.371 22.734 -4.277 1 70 188 THR A O 1
ATOM 1347 N N . GLY A 1 189 ? -2.334 24.703 -3.918 1 74.38 189 GLY A N 1
ATOM 1348 C CA . GLY A 1 189 ? -3.033 24.672 -5.191 1 74.38 189 GLY A CA 1
ATOM 1349 C C . GLY A 1 189 ? -2.098 24.719 -6.387 1 74.38 189 GLY A C 1
ATOM 1350 O O . GLY A 1 189 ? -2.277 23.969 -7.352 1 74.38 189 GLY A O 1
ATOM 1351 N N . VAL A 1 190 ? -1.068 25.562 -6.309 1 79.06 190 VAL A N 1
ATOM 1352 C CA . VAL A 1 190 ? -0.083 25.688 -7.379 1 79.06 190 VAL A CA 1
ATOM 1353 C C . VAL A 1 190 ? 0.675 24.375 -7.543 1 79.06 190 VAL A C 1
ATOM 1355 O O . VAL A 1 190 ? 0.912 23.922 -8.664 1 79.06 190 VAL A O 1
ATOM 1358 N N . MET A 1 191 ? 0.95 23.812 -6.434 1 84 191 MET A N 1
ATOM 1359 C CA . MET A 1 191 ? 1.712 22.578 -6.438 1 84 191 MET A CA 1
ATOM 1360 C C . MET A 1 191 ? 0.876 21.422 -7.004 1 84 191 MET A C 1
ATOM 1362 O O . MET A 1 191 ? 1.422 20.422 -7.461 1 84 191 MET A O 1
ATOM 1366 N N . ARG A 1 192 ? -0.387 21.547 -6.961 1 82.38 192 ARG A N 1
ATOM 1367 C CA . ARG A 1 192 ? -1.236 20.531 -7.574 1 82.38 192 ARG A CA 1
ATOM 1368 C C . ARG A 1 192 ? -1.383 20.766 -9.07 1 82.38 192 ARG A C 1
ATOM 1370 O O . ARG A 1 192 ? -1.561 19.828 -9.844 1 82.38 192 ARG A O 1
ATOM 1377 N N . LYS A 1 193 ? -1.173 21.953 -9.508 1 84.19 193 LYS A N 1
ATOM 1378 C CA . LYS A 1 193 ? -1.324 22.312 -10.914 1 84.19 193 LYS A CA 1
ATOM 1379 C C . LYS A 1 193 ? -0.136 21.828 -11.734 1 84.19 193 LYS A C 1
ATOM 1381 O O . LYS A 1 193 ? -0.245 21.656 -12.953 1 84.19 193 LYS A O 1
ATOM 1386 N N . VAL A 1 194 ? 0.959 21.609 -11.055 1 90.88 194 VAL A N 1
ATOM 1387 C CA . VAL A 1 194 ? 2.156 21.219 -11.789 1 90.88 194 VAL A CA 1
ATOM 1388 C C . VAL A 1 194 ? 2.111 19.719 -12.07 1 90.88 194 VAL A C 1
ATOM 1390 O O . VAL A 1 194 ? 2.941 19.188 -12.82 1 90.88 194 VAL A O 1
ATOM 1393 N N . LEU A 1 195 ? 1.116 19.016 -11.562 1 92.38 195 LEU A N 1
ATOM 1394 C CA . LEU A 1 195 ? 1.011 17.578 -11.727 1 92.38 195 LEU A CA 1
ATOM 1395 C C . LEU A 1 195 ? 0.432 17.219 -13.086 1 92.38 195 LEU A C 1
ATOM 1397 O O . LEU A 1 195 ? -0.332 18 -13.664 1 92.38 195 LEU A O 1
ATOM 1401 N N . PRO A 1 196 ? 0.816 16.078 -13.602 1 94.12 196 PRO A N 1
ATOM 1402 C CA . PRO A 1 196 ? 0.355 15.695 -14.938 1 94.12 196 PRO A CA 1
ATOM 1403 C C . PRO A 1 196 ? -1.109 15.266 -14.961 1 94.12 196 PRO A C 1
ATOM 1405 O O . PRO A 1 196 ? -1.638 14.812 -13.938 1 94.12 196 PRO A O 1
ATOM 1408 N N . GLU A 1 197 ? -1.691 15.484 -16.094 1 94.62 197 GLU A N 1
ATOM 1409 C CA . GLU A 1 197 ? -3.057 15 -16.281 1 94.62 197 GLU A CA 1
ATOM 1410 C C . GLU A 1 197 ? -3.086 13.484 -16.484 1 94.62 197 GLU A C 1
ATOM 1412 O O . GLU A 1 197 ? -4.035 12.812 -16.078 1 94.62 197 GLU A O 1
ATOM 1417 N N . ASN A 1 198 ? -2.07 13.023 -17.234 1 96.56 198 ASN A N 1
ATOM 1418 C CA . ASN A 1 198 ? -1.936 11.602 -17.531 1 96.56 198 ASN A CA 1
ATOM 1419 C C . ASN A 1 198 ? -0.541 11.086 -17.188 1 96.56 198 ASN A C 1
ATOM 1421 O O . ASN A 1 198 ? 0.418 11.859 -17.156 1 96.56 198 ASN A O 1
ATOM 1425 N N . VAL A 1 199 ? -0.468 9.812 -16.906 1 96.81 199 VAL A N 1
ATOM 1426 C CA . VAL A 1 199 ? 0.798 9.117 -16.688 1 96.81 199 VAL A CA 1
ATOM 1427 C C . VAL A 1 199 ? 0.809 7.797 -17.453 1 96.81 199 VAL A C 1
ATOM 1429 O O . VAL A 1 199 ? -0.248 7.262 -17.797 1 96.81 199 VAL A O 1
ATOM 1432 N N . SER A 1 200 ? 2.027 7.332 -17.828 1 96.25 200 SER A N 1
ATOM 1433 C CA . SER A 1 200 ? 2.082 6.012 -18.453 1 96.25 200 SER A CA 1
ATOM 1434 C C . SER A 1 200 ? 1.587 4.934 -17.484 1 96.25 200 SER A C 1
ATOM 1436 O O . SER A 1 200 ? 1.785 5.039 -16.281 1 96.25 200 SER A O 1
ATOM 1438 N N . PHE A 1 201 ? 0.918 3.918 -18.078 1 95.31 201 PHE A N 1
ATOM 1439 C CA . PHE A 1 201 ? 0.464 2.801 -17.25 1 95.31 201 PHE A CA 1
ATOM 1440 C C . PHE A 1 201 ? 1.634 2.162 -1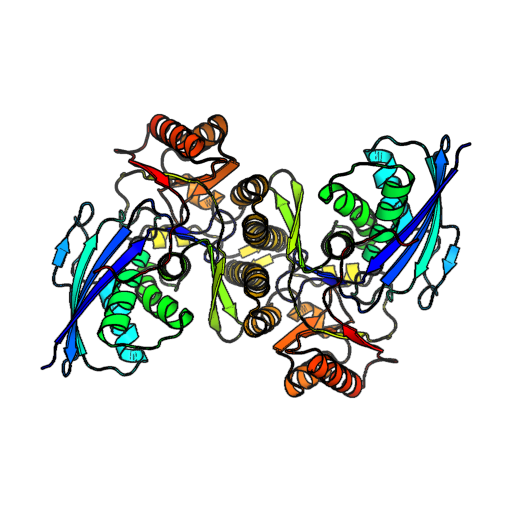6.516 1 95.31 201 PHE A C 1
ATOM 1442 O O . PHE A 1 201 ? 1.511 1.8 -15.344 1 95.31 201 PHE A O 1
ATOM 1449 N N . ARG A 1 202 ? 2.746 2.084 -17.094 1 92.56 202 ARG A N 1
ATOM 1450 C CA . ARG A 1 202 ? 3.951 1.513 -16.5 1 92.56 202 ARG A CA 1
ATOM 1451 C C . ARG A 1 202 ? 4.383 2.303 -15.266 1 92.56 202 ARG A C 1
ATOM 1453 O O . ARG A 1 202 ? 4.672 1.72 -14.219 1 92.56 202 ARG A O 1
ATOM 1460 N N . ASP A 1 203 ? 4.402 3.605 -15.391 1 93.75 203 ASP A N 1
ATOM 1461 C CA . ASP A 1 203 ? 4.781 4.457 -14.266 1 93.75 203 ASP A CA 1
ATOM 1462 C C . ASP A 1 203 ? 3.768 4.348 -13.125 1 93.75 203 ASP A C 1
ATOM 1464 O O . ASP A 1 203 ? 4.145 4.355 -11.953 1 93.75 203 ASP A O 1
ATOM 1468 N N . ALA A 1 204 ? 2.504 4.246 -13.508 1 94.12 204 ALA A N 1
ATOM 1469 C CA . ALA A 1 204 ? 1.443 4.105 -12.516 1 94.12 204 ALA A CA 1
ATOM 1470 C C . ALA A 1 204 ? 1.607 2.812 -11.719 1 94.12 204 ALA A C 1
ATOM 1472 O O . ALA A 1 204 ? 1.517 2.816 -10.492 1 94.12 204 ALA A O 1
ATOM 1473 N N . VAL A 1 205 ? 1.906 1.762 -12.398 1 94.06 205 VAL A N 1
ATOM 1474 C CA . VAL A 1 205 ? 2.057 0.454 -11.766 1 94.06 205 VAL A CA 1
ATOM 1475 C C . VAL A 1 205 ? 3.248 0.473 -10.812 1 94.06 205 VAL A C 1
ATOM 1477 O O . VAL A 1 205 ? 3.164 -0.037 -9.695 1 94.06 205 VAL A O 1
ATOM 1480 N N . ARG A 1 206 ? 4.324 1.043 -11.266 1 93.62 206 ARG A N 1
ATOM 1481 C CA . ARG A 1 206 ? 5.5 1.141 -10.406 1 93.62 206 ARG A CA 1
ATOM 1482 C C . ARG A 1 206 ? 5.184 1.933 -9.141 1 93.62 206 ARG A C 1
ATOM 1484 O O . ARG A 1 206 ? 5.574 1.537 -8.039 1 93.62 206 ARG A O 1
ATOM 1491 N N . ASN A 1 207 ? 4.5 2.977 -9.359 1 92.88 207 ASN A N 1
ATOM 1492 C CA . ASN A 1 207 ? 4.18 3.811 -8.211 1 92.88 207 ASN A CA 1
ATOM 1493 C C . ASN A 1 207 ? 3.227 3.102 -7.25 1 92.88 207 ASN A C 1
ATOM 1495 O O . ASN A 1 207 ? 3.377 3.201 -6.031 1 92.88 207 ASN A O 1
ATOM 1499 N N . PHE A 1 208 ? 2.271 2.32 -7.797 1 90.62 208 PHE A N 1
ATOM 1500 C CA . PHE A 1 208 ? 1.356 1.506 -7.004 1 90.62 208 PHE A CA 1
ATOM 1501 C C . PHE A 1 208 ? 2.125 0.544 -6.109 1 90.62 208 PHE A C 1
ATOM 1503 O O . PHE A 1 208 ? 1.854 0.453 -4.91 1 90.62 208 PHE A O 1
ATOM 1510 N N . SER A 1 209 ? 2.959 -0.082 -6.754 1 95.75 209 SER A N 1
ATOM 1511 C CA . SER A 1 209 ? 3.727 -1.111 -6.059 1 95.75 209 SER A CA 1
ATOM 1512 C C . SER A 1 209 ? 4.621 -0.503 -4.984 1 95.75 209 SER A C 1
ATOM 1514 O O . SER A 1 209 ? 4.766 -1.066 -3.896 1 95.75 209 SER A O 1
ATOM 1516 N N . ARG A 1 210 ? 5.133 0.625 -5.293 1 97.88 210 ARG A N 1
ATOM 1517 C CA . ARG A 1 210 ? 6.043 1.286 -4.363 1 97.88 210 ARG A CA 1
ATOM 1518 C C . ARG A 1 210 ? 5.289 1.837 -3.156 1 97.88 210 ARG A C 1
ATOM 1520 O O . ARG A 1 210 ? 5.766 1.74 -2.023 1 97.88 210 ARG A O 1
ATOM 1527 N N . ALA A 1 211 ? 4.121 2.402 -3.361 1 97.62 211 ALA A N 1
ATOM 1528 C CA . ALA A 1 211 ? 3.295 2.877 -2.256 1 97.62 211 ALA A CA 1
ATOM 1529 C C . ALA A 1 211 ? 2.889 1.726 -1.341 1 97.62 211 ALA A C 1
ATOM 1531 O O . ALA A 1 211 ? 2.99 1.831 -0.117 1 97.62 211 ALA A O 1
ATOM 1532 N N . ALA A 1 212 ? 2.412 0.648 -1.938 1 98.06 212 ALA A N 1
ATOM 1533 C CA . ALA A 1 212 ? 2.08 -0.543 -1.16 1 98.06 212 ALA A CA 1
ATOM 1534 C C . ALA A 1 212 ? 3.307 -1.079 -0.427 1 98.06 212 ALA A C 1
ATOM 1536 O O . ALA A 1 212 ? 3.203 -1.549 0.708 1 98.06 212 ALA A O 1
ATOM 1537 N N . GLY A 1 213 ? 4.445 -1.005 -1.119 1 98.44 213 GLY A N 1
ATOM 1538 C CA . GLY A 1 213 ? 5.699 -1.446 -0.533 1 98.44 213 GLY A CA 1
ATOM 1539 C C . GLY A 1 213 ? 6.094 -0.654 0.698 1 98.44 213 GLY A C 1
ATOM 1540 O O . GLY A 1 213 ? 6.645 -1.21 1.65 1 98.44 213 GLY A O 1
ATOM 1541 N N . ILE A 1 214 ? 5.836 0.646 0.685 1 98.62 214 ILE A N 1
ATOM 1542 C CA . ILE A 1 214 ? 6.141 1.49 1.835 1 98.62 214 ILE A CA 1
ATOM 1543 C C . ILE A 1 214 ? 5.348 1.015 3.051 1 98.62 214 ILE A C 1
ATOM 1545 O O . ILE A 1 214 ? 5.898 0.878 4.145 1 98.62 214 ILE A O 1
ATOM 1549 N N . VAL A 1 215 ? 4.09 0.754 2.867 1 98.62 215 VAL A N 1
ATOM 1550 C CA . VAL A 1 215 ? 3.244 0.274 3.955 1 98.62 215 VAL A CA 1
ATOM 1551 C C . VAL A 1 215 ? 3.775 -1.061 4.473 1 98.62 215 VAL A C 1
ATOM 1553 O O . VAL A 1 215 ? 3.91 -1.254 5.684 1 98.62 215 VAL A O 1
ATOM 1556 N N . ALA A 1 216 ? 4.082 -1.966 3.555 1 98.5 216 ALA A N 1
ATOM 1557 C CA . ALA A 1 216 ? 4.562 -3.293 3.93 1 98.5 216 ALA A CA 1
ATOM 1558 C C . ALA A 1 216 ? 5.914 -3.205 4.637 1 98.5 216 ALA A C 1
ATOM 1560 O O . ALA A 1 216 ? 6.168 -3.938 5.594 1 98.5 216 ALA A O 1
ATOM 1561 N N . ALA A 1 217 ? 6.797 -2.379 4.145 1 98.56 217 ALA A N 1
ATOM 1562 C CA . ALA A 1 217 ? 8.102 -2.189 4.781 1 98.56 217 ALA A CA 1
ATOM 1563 C C . ALA A 1 217 ? 7.941 -1.686 6.211 1 98.56 217 ALA A C 1
ATOM 1565 O O . ALA A 1 217 ? 8.648 -2.141 7.117 1 98.56 217 ALA A O 1
ATOM 1566 N N . ALA A 1 218 ? 7.043 -0.741 6.398 1 98.25 218 ALA A N 1
ATOM 1567 C CA . ALA A 1 218 ? 6.777 -0.213 7.734 1 98.25 218 ALA A CA 1
ATOM 1568 C C . ALA A 1 218 ? 6.309 -1.317 8.68 1 98.25 218 ALA A C 1
ATOM 1570 O O . ALA A 1 218 ? 6.793 -1.431 9.805 1 98.25 218 ALA A O 1
ATOM 1571 N N . VAL A 1 219 ? 5.41 -2.148 8.211 1 97.06 219 VAL A N 1
ATOM 1572 C CA . VAL A 1 219 ? 4.844 -3.244 8.992 1 97.06 219 VAL A CA 1
ATOM 1573 C C . VAL A 1 219 ? 5.949 -4.219 9.391 1 97.06 219 VAL A C 1
ATOM 1575 O O . VAL A 1 219 ? 5.934 -4.773 10.492 1 97.06 219 VAL A O 1
ATOM 1578 N N . ASN A 1 220 ? 6.906 -4.41 8.516 1 97.25 220 ASN A N 1
ATOM 1579 C CA . ASN A 1 220 ? 7.977 -5.379 8.734 1 97.25 220 ASN A CA 1
ATOM 1580 C C . ASN A 1 220 ? 9.148 -4.762 9.492 1 97.25 220 ASN A C 1
ATOM 1582 O O . ASN A 1 220 ? 10.125 -5.445 9.805 1 97.25 220 ASN A O 1
ATOM 1586 N N . GLY A 1 221 ? 9.102 -3.49 9.812 1 97.38 221 GLY A N 1
ATOM 1587 C CA . GLY A 1 221 ? 10.211 -2.805 10.453 1 97.38 221 GLY A CA 1
ATOM 1588 C C . GLY A 1 221 ? 11.438 -2.688 9.562 1 97.38 221 GLY A C 1
ATOM 1589 O O . GLY A 1 221 ? 12.562 -2.582 10.055 1 97.38 221 GLY A O 1
ATOM 1590 N N . ASP A 1 222 ? 11.25 -2.799 8.289 1 98 222 ASP A N 1
ATOM 1591 C CA . ASP A 1 222 ? 12.336 -2.717 7.316 1 98 222 ASP A CA 1
ATOM 1592 C C . ASP A 1 222 ? 12.531 -1.284 6.828 1 98 222 ASP A C 1
ATOM 1594 O O . ASP A 1 222 ? 12.203 -0.964 5.684 1 98 222 ASP A O 1
ATOM 1598 N N . LEU A 1 223 ? 13.211 -0.464 7.625 1 98.62 223 LEU A N 1
ATOM 1599 C CA . LEU A 1 223 ? 13.367 0.96 7.352 1 98.62 223 LEU A CA 1
ATOM 1600 C C . LEU A 1 223 ? 14.258 1.188 6.137 1 98.62 223 LEU A C 1
ATOM 1602 O O . LEU A 1 223 ? 14.086 2.17 5.41 1 98.62 223 LEU A O 1
ATOM 1606 N N . LYS A 1 224 ? 15.164 0.308 5.914 1 98.31 224 LYS A N 1
ATOM 1607 C CA . LYS A 1 224 ? 16.031 0.437 4.75 1 98.31 224 LYS A CA 1
ATOM 1608 C C . LYS A 1 224 ? 15.234 0.381 3.453 1 98.31 224 LYS A C 1
ATOM 1610 O O . LYS A 1 224 ? 15.398 1.233 2.578 1 98.31 224 LYS A O 1
ATOM 1615 N N . SER A 1 225 ? 14.375 -0.648 3.307 1 98.38 225 SER A N 1
ATOM 1616 C CA . SER A 1 225 ? 13.523 -0.754 2.125 1 98.38 225 SER A CA 1
ATOM 1617 C C . SER A 1 225 ? 12.523 0.393 2.062 1 98.38 225 SER A C 1
ATOM 1619 O O . SER A 1 225 ? 12.227 0.907 0.982 1 98.38 225 SER A O 1
ATOM 1621 N N . MET A 1 226 ? 11.961 0.765 3.211 1 98.62 226 MET A N 1
ATOM 1622 C CA . MET A 1 226 ? 11.031 1.886 3.254 1 98.62 226 MET A CA 1
ATOM 1623 C C . MET A 1 226 ? 11.672 3.15 2.689 1 98.62 226 MET A C 1
ATOM 1625 O O . MET A 1 226 ? 11.07 3.84 1.863 1 98.62 226 MET A O 1
ATOM 1629 N N . GLY A 1 227 ? 12.891 3.41 3.174 1 98.81 227 GLY A N 1
ATOM 1630 C CA . GLY A 1 227 ? 13.609 4.582 2.705 1 98.81 227 GLY A CA 1
ATOM 1631 C C . GLY A 1 227 ? 13.883 4.559 1.213 1 98.81 227 GLY A C 1
ATOM 1632 O O . GLY A 1 227 ? 13.703 5.562 0.524 1 98.81 227 GLY A O 1
ATOM 1633 N N . ALA A 1 228 ? 14.305 3.432 0.707 1 98.56 228 ALA A N 1
ATOM 1634 C CA . ALA A 1 228 ? 14.578 3.281 -0.72 1 98.56 228 ALA A CA 1
ATOM 1635 C C . ALA A 1 228 ? 13.328 3.549 -1.55 1 98.56 228 ALA A C 1
ATOM 1637 O O . ALA A 1 228 ? 13.398 4.191 -2.602 1 98.56 228 ALA A O 1
ATOM 1638 N N . LEU A 1 229 ? 12.203 3.059 -1.093 1 98.56 229 LEU A N 1
ATOM 1639 C CA . LEU A 1 229 ? 10.953 3.225 -1.823 1 98.56 229 LEU A CA 1
ATOM 1640 C C . LEU A 1 229 ? 10.453 4.66 -1.727 1 98.56 229 LEU A C 1
ATOM 1642 O O . LEU A 1 229 ? 9.867 5.184 -2.678 1 98.56 229 LEU A O 1
ATOM 1646 N N . MET A 1 230 ? 10.695 5.324 -0.609 1 98.38 230 MET A N 1
ATOM 1647 C CA . MET A 1 230 ? 10.344 6.73 -0.443 1 98.38 230 MET A CA 1
ATOM 1648 C C . MET A 1 230 ? 11.016 7.586 -1.515 1 98.38 230 MET A C 1
ATOM 1650 O O . MET A 1 230 ? 10.453 8.594 -1.946 1 98.38 230 MET A O 1
ATOM 1654 N N . MET A 1 231 ? 12.141 7.156 -1.964 1 98.25 231 MET A N 1
ATOM 1655 C CA . MET A 1 231 ? 12.93 7.945 -2.902 1 98.25 231 MET A CA 1
ATOM 1656 C C . MET A 1 231 ? 12.641 7.531 -4.34 1 98.25 231 MET A C 1
ATOM 1658 O O . MET A 1 231 ? 13.328 7.965 -5.266 1 98.25 231 MET A O 1
ATOM 1662 N N . SER A 1 232 ? 11.586 6.77 -4.539 1 97.94 232 SER A N 1
ATOM 1663 C CA . SER A 1 232 ? 11.422 6.152 -5.852 1 97.94 232 SER A CA 1
ATOM 1664 C C . SER A 1 232 ? 10.211 6.715 -6.578 1 97.94 232 SER A C 1
ATOM 1666 O O . SER A 1 232 ? 9.742 6.133 -7.562 1 97.94 232 SER A O 1
ATOM 1668 N N . ASP A 1 233 ? 9.648 7.801 -6.055 1 96.75 233 ASP A N 1
ATOM 1669 C CA . ASP A 1 233 ? 8.562 8.453 -6.789 1 96.75 233 ASP A CA 1
ATOM 1670 C C . ASP A 1 233 ? 9.062 9.016 -8.117 1 96.75 233 ASP A C 1
ATOM 1672 O O . ASP A 1 233 ? 10.07 9.727 -8.156 1 96.75 233 ASP A O 1
ATOM 1676 N N . GLU A 1 234 ? 8.391 8.695 -9.164 1 93.69 234 GLU A N 1
ATOM 1677 C CA . GLU A 1 234 ? 8.789 9.172 -10.484 1 93.69 234 GLU A CA 1
ATOM 1678 C C . GLU A 1 234 ? 7.746 10.125 -11.07 1 93.69 234 GLU A C 1
ATOM 1680 O O . GLU A 1 234 ? 7.895 10.609 -12.195 1 93.69 234 GLU A O 1
ATOM 1685 N N . ILE A 1 235 ? 6.684 10.414 -10.352 1 95.25 235 ILE A N 1
ATOM 1686 C CA . ILE A 1 235 ? 5.547 11.125 -10.93 1 95.25 235 ILE A CA 1
ATOM 1687 C C . ILE A 1 235 ? 5.395 12.492 -10.266 1 95.25 235 ILE A C 1
ATOM 1689 O O . ILE A 1 235 ? 5.449 13.523 -10.93 1 95.25 235 ILE A O 1
ATOM 1693 N N . VAL A 1 236 ? 5.34 12.547 -8.977 1 95.38 236 VAL A N 1
ATOM 1694 C CA . VAL A 1 236 ? 4.934 13.758 -8.266 1 95.38 236 VAL A CA 1
ATOM 1695 C C . VAL A 1 236 ? 6.172 14.539 -7.84 1 95.38 236 VAL A C 1
ATOM 1697 O O . VAL A 1 236 ? 6.344 15.695 -8.227 1 95.38 236 VAL A O 1
ATOM 1700 N N . GLU A 1 237 ? 7.055 13.922 -7.133 1 95.88 237 GLU A N 1
ATOM 1701 C CA . GLU A 1 237 ? 8.156 14.633 -6.48 1 95.88 237 GLU A CA 1
ATOM 1702 C C . GLU A 1 237 ? 9.109 15.242 -7.508 1 95.88 237 GLU A C 1
ATOM 1704 O O . GLU A 1 237 ? 9.594 16.359 -7.32 1 95.88 237 GLU A O 1
ATOM 1709 N N . PRO A 1 238 ? 9.398 14.539 -8.617 1 94.69 238 PRO A N 1
ATOM 1710 C CA . PRO A 1 238 ? 10.281 15.156 -9.609 1 94.69 238 PRO A CA 1
ATOM 1711 C C . PRO A 1 238 ? 9.719 16.453 -10.18 1 94.69 238 PRO A C 1
ATOM 1713 O O . PRO A 1 238 ? 10.477 17.328 -10.594 1 94.69 238 PRO A O 1
ATOM 1716 N N . ARG A 1 239 ? 8.43 16.672 -10.203 1 94.06 239 ARG A N 1
ATOM 1717 C CA . ARG A 1 239 ? 7.797 17.875 -10.742 1 94.06 239 ARG A CA 1
ATOM 1718 C C . ARG A 1 239 ? 7.75 18.984 -9.703 1 94.06 239 ARG A C 1
ATOM 1720 O O . ARG A 1 239 ? 7.75 20.172 -10.047 1 94.06 239 ARG A O 1
ATOM 1727 N N . ARG A 1 240 ? 7.758 18.609 -8.445 1 94 240 ARG A N 1
ATOM 1728 C CA . ARG A 1 240 ? 7.582 19.594 -7.375 1 94 240 ARG A CA 1
ATOM 1729 C C . ARG A 1 240 ? 8.93 20.062 -6.836 1 94 240 ARG A C 1
ATOM 1731 O O . ARG A 1 240 ? 9.055 21.188 -6.332 1 94 240 ARG A O 1
ATOM 1738 N N . ARG A 1 241 ? 9.906 19.219 -6.98 1 92.88 241 ARG A N 1
ATOM 1739 C CA . ARG A 1 241 ? 11.164 19.469 -6.285 1 92.88 241 ARG A CA 1
ATOM 1740 C C . ARG A 1 241 ? 11.828 20.734 -6.793 1 92.88 241 ARG A C 1
ATOM 1742 O O . ARG A 1 241 ? 12.539 21.406 -6.051 1 92.88 241 ARG A O 1
ATOM 1749 N N . SER A 1 242 ? 11.539 21.156 -8.047 1 90.25 242 SER A N 1
ATOM 1750 C CA . SER A 1 242 ? 12.164 22.344 -8.617 1 90.25 242 SER A CA 1
ATOM 1751 C C . SER A 1 242 ? 11.648 23.609 -7.945 1 90.25 242 SER A C 1
ATOM 1753 O O . SER A 1 242 ? 12.273 24.672 -8.047 1 90.25 242 SER A O 1
ATOM 1755 N N . TYR A 1 243 ? 10.602 23.531 -7.215 1 89.94 243 TYR A N 1
ATOM 1756 C CA . TYR A 1 243 ? 10 24.688 -6.562 1 89.94 243 TYR A CA 1
ATOM 1757 C C . TYR A 1 243 ? 10.438 24.781 -5.105 1 89.94 243 TYR A C 1
ATOM 1759 O O . TYR A 1 243 ? 10.055 25.719 -4.395 1 89.94 243 TYR A O 1
ATOM 1767 N N . VAL A 1 244 ? 11.289 23.891 -4.648 1 92.44 244 VAL A N 1
ATOM 1768 C CA . VAL A 1 244 ? 11.695 23.828 -3.248 1 92.44 244 VAL A CA 1
ATOM 1769 C C . VAL A 1 244 ? 13.148 24.266 -3.115 1 92.44 244 VAL A C 1
ATOM 1771 O O . VAL A 1 244 ? 14.047 23.656 -3.699 1 92.44 244 VAL A O 1
ATOM 1774 N N . PRO A 1 245 ? 13.359 25.312 -2.314 1 92.31 245 PRO A N 1
ATOM 1775 C CA . PRO A 1 245 ? 14.727 25.812 -2.154 1 92.31 245 PRO A CA 1
ATOM 1776 C C . PRO A 1 245 ? 15.672 24.75 -1.585 1 92.31 245 PRO A C 1
ATOM 1778 O O . PRO A 1 245 ? 15.305 24.016 -0.67 1 92.31 245 PRO A O 1
ATOM 1781 N N . CYS A 1 246 ? 16.828 24.641 -2.189 1 95.5 246 CYS A N 1
ATOM 1782 C CA . CYS A 1 246 ? 17.969 23.875 -1.687 1 95.5 246 CYS A CA 1
ATOM 1783 C C . CYS A 1 246 ? 17.656 22.391 -1.66 1 95.5 246 CYS A C 1
ATOM 1785 O O . CYS A 1 246 ? 18.312 21.625 -0.949 1 95.5 246 CYS A O 1
ATOM 1787 N N . TYR A 1 247 ? 16.625 22 -2.391 1 96.62 247 TYR A N 1
ATOM 1788 C CA . TYR A 1 247 ? 16.219 20.609 -2.373 1 96.62 247 TYR A CA 1
ATOM 1789 C C . TYR A 1 247 ? 17.391 19.672 -2.625 1 96.62 247 TYR A C 1
ATOM 1791 O O . TYR A 1 247 ? 17.641 18.75 -1.848 1 96.62 247 TYR A O 1
ATOM 1799 N N . THR A 1 248 ? 18.156 19.906 -3.686 1 97.44 248 THR A N 1
ATOM 1800 C CA . THR A 1 248 ? 19.234 19.016 -4.109 1 97.44 248 THR A CA 1
ATOM 1801 C C . THR A 1 248 ? 20.344 18.969 -3.064 1 97.44 248 THR A C 1
ATOM 1803 O O . THR A 1 248 ? 20.859 17.906 -2.742 1 97.44 248 THR A O 1
ATOM 1806 N N . GLN A 1 249 ? 20.688 20.109 -2.545 1 97.75 249 GLN A N 1
ATOM 1807 C CA . GLN A 1 249 ? 21.75 20.203 -1.547 1 97.75 249 GLN A CA 1
ATOM 1808 C C . GLN A 1 249 ? 21.359 19.5 -0.255 1 97.75 249 GLN A C 1
ATOM 1810 O O . GLN A 1 249 ? 22.156 18.766 0.326 1 97.75 249 GLN A O 1
ATOM 1815 N N . VAL A 1 250 ? 20.156 19.688 0.133 1 98.56 250 VAL A N 1
ATOM 1816 C CA . VAL A 1 250 ? 19.672 19.109 1.39 1 98.56 250 VAL A CA 1
ATOM 1817 C C . VAL A 1 250 ? 19.562 17.594 1.261 1 98.56 250 VAL A C 1
ATOM 1819 O O . VAL A 1 250 ? 19.938 16.859 2.176 1 98.56 250 VAL A O 1
ATOM 1822 N N . ARG A 1 251 ? 19.031 17.156 0.146 1 98.62 251 ARG A N 1
ATOM 1823 C CA . ARG A 1 251 ? 18.938 15.727 -0.113 1 98.62 251 ARG A CA 1
ATOM 1824 C C . ARG A 1 251 ? 20.312 15.07 -0.049 1 98.62 251 ARG A C 1
ATOM 1826 O O . ARG A 1 251 ? 20.484 14.031 0.596 1 98.62 251 ARG A O 1
ATOM 1833 N N . LYS A 1 252 ? 21.25 15.625 -0.772 1 98.56 252 LYS A N 1
ATOM 1834 C CA . LYS A 1 252 ? 22.609 15.086 -0.791 1 98.56 252 LYS A CA 1
ATOM 1835 C C . LYS A 1 252 ? 23.188 15.023 0.618 1 98.56 252 LYS A C 1
ATOM 1837 O O . LYS A 1 252 ? 23.797 14.016 0.999 1 98.56 252 LYS A O 1
ATOM 1842 N N . ALA A 1 253 ? 23.031 16.078 1.372 1 98.75 253 ALA A N 1
ATOM 1843 C CA . ALA A 1 253 ? 23.547 16.141 2.73 1 98.75 253 ALA A CA 1
ATOM 1844 C C . ALA A 1 253 ? 22.906 15.094 3.629 1 98.75 253 ALA A C 1
ATOM 1846 O O . ALA A 1 253 ? 23.594 14.469 4.449 1 98.75 253 ALA A O 1
ATOM 1847 N N . ALA A 1 254 ? 21.625 14.906 3.525 1 98.88 254 ALA A N 1
ATOM 1848 C CA . ALA A 1 254 ? 20.906 13.922 4.328 1 98.88 254 ALA A CA 1
ATOM 1849 C C . ALA A 1 254 ? 21.453 12.516 4.078 1 98.88 254 ALA A C 1
ATOM 1851 O O . ALA A 1 254 ? 21.734 11.773 5.02 1 98.88 254 ALA A O 1
ATOM 1852 N N . LEU A 1 255 ? 21.578 12.188 2.783 1 98.81 255 LEU A N 1
ATOM 1853 C CA . LEU A 1 255 ? 22.031 10.852 2.404 1 98.81 255 LEU A CA 1
ATOM 1854 C C . LEU A 1 255 ? 23.469 10.625 2.838 1 98.81 255 LEU A C 1
ATOM 1856 O O . LEU A 1 255 ? 23.828 9.539 3.307 1 98.81 255 LEU A O 1
ATOM 1860 N N . GLN A 1 256 ? 24.297 11.625 2.686 1 98.75 256 GLN A N 1
ATOM 1861 C CA . GLN A 1 256 ? 25.688 11.531 3.111 1 98.75 256 GLN A CA 1
ATOM 1862 C C . GLN A 1 256 ? 25.781 11.344 4.625 1 98.75 256 GLN A C 1
ATOM 1864 O O . GLN A 1 256 ? 26.688 10.672 5.113 1 98.75 256 GLN A O 1
ATOM 1869 N N . ALA A 1 257 ? 24.844 11.938 5.344 1 98.81 257 ALA A N 1
ATOM 1870 C CA . ALA A 1 257 ? 24.844 11.852 6.805 1 98.81 257 ALA A CA 1
ATOM 1871 C C . ALA A 1 257 ? 24.25 10.531 7.277 1 98.81 257 ALA A C 1
ATOM 1873 O O . ALA A 1 257 ? 24.203 10.258 8.477 1 98.81 257 ALA A O 1
ATOM 1874 N N . GLY A 1 258 ? 23.766 9.703 6.375 1 98.75 258 GLY A N 1
ATOM 1875 C CA . GLY A 1 258 ? 23.359 8.352 6.738 1 98.75 258 GLY A CA 1
ATOM 1876 C C . GLY A 1 258 ? 21.859 8.133 6.641 1 98.75 258 GLY A C 1
ATOM 1877 O O . GLY A 1 258 ? 21.344 7.125 7.125 1 98.75 258 GLY A O 1
ATOM 1878 N N . ALA A 1 259 ? 21.156 9.008 6.051 1 98.88 259 ALA A N 1
ATOM 1879 C CA . ALA A 1 259 ? 19.719 8.828 5.879 1 98.88 259 ALA A CA 1
ATOM 1880 C C . ALA A 1 259 ? 19.422 7.59 5.035 1 98.88 259 ALA A C 1
ATOM 1882 O O . ALA A 1 259 ? 20.109 7.316 4.055 1 98.88 259 ALA A O 1
ATOM 1883 N N . LEU A 1 260 ? 18.375 6.863 5.414 1 98.81 260 LEU A N 1
ATOM 1884 C CA . LEU A 1 260 ? 17.922 5.684 4.68 1 98.81 260 LEU A CA 1
ATOM 1885 C C . LEU A 1 260 ? 17.047 6.082 3.496 1 98.81 260 LEU A C 1
ATOM 1887 O O . LEU A 1 260 ? 16.906 5.316 2.539 1 98.81 260 LEU A O 1
ATOM 1891 N N . GLY A 1 261 ? 16.453 7.188 3.57 1 98.69 261 GLY A N 1
ATOM 1892 C CA . GLY A 1 261 ? 15.555 7.746 2.564 1 98.69 261 GLY A CA 1
ATOM 1893 C C . GLY A 1 261 ? 15.32 9.234 2.736 1 98.69 261 GLY A C 1
ATOM 1894 O O . GLY A 1 261 ? 15.719 9.82 3.748 1 98.69 261 GLY A O 1
ATOM 1895 N N . PHE A 1 262 ? 14.75 9.844 1.729 1 98.69 262 PHE A N 1
ATOM 1896 C CA . PHE A 1 262 ? 14.523 11.281 1.673 1 98.69 262 PHE A CA 1
ATOM 1897 C C . PHE A 1 262 ? 13.328 11.609 0.782 1 98.69 262 PHE A C 1
ATOM 1899 O O . PHE A 1 262 ? 13.148 10.992 -0.271 1 98.69 262 PHE A O 1
ATOM 1906 N N . SER A 1 263 ? 12.484 12.523 1.213 1 98.44 263 SER A N 1
ATOM 1907 C CA . SER A 1 263 ? 11.383 12.977 0.373 1 98.44 263 SER A CA 1
ATOM 1908 C C . SER A 1 263 ? 10.914 14.367 0.783 1 98.44 263 SER A C 1
ATOM 1910 O O . SER A 1 263 ? 11.242 14.844 1.871 1 98.44 263 SER A O 1
ATOM 1912 N N . LEU A 1 264 ? 10.219 15.008 -0.133 1 97.56 264 LEU A N 1
ATOM 1913 C CA . LEU A 1 264 ? 9.422 16.156 0.261 1 97.56 264 LEU A CA 1
ATOM 1914 C C . LEU A 1 264 ? 8.352 15.773 1.271 1 97.56 264 LEU A C 1
ATOM 1916 O O . LEU A 1 264 ? 7.809 14.664 1.211 1 97.56 264 LEU A O 1
ATOM 1920 N N . SER A 1 265 ? 8.062 16.625 2.213 1 97.19 265 SER A N 1
ATOM 1921 C CA . SER A 1 265 ? 6.887 16.5 3.064 1 97.19 265 SER A CA 1
ATOM 1922 C C . SER A 1 265 ? 5.688 17.219 2.461 1 97.19 265 SER A C 1
ATOM 1924 O O . SER A 1 265 ? 5.672 18.453 2.383 1 97.19 265 SER A O 1
ATOM 1926 N N . GLY A 1 266 ? 4.656 16.469 2.09 1 93.75 266 GLY A N 1
ATOM 1927 C CA . GLY A 1 266 ? 3.537 17.078 1.387 1 93.75 266 GLY A CA 1
ATOM 1928 C C . GLY A 1 266 ? 3.957 17.844 0.148 1 93.75 266 GLY A C 1
ATOM 1929 O O . GLY A 1 266 ? 4.68 17.312 -0.7 1 93.75 266 GLY A O 1
ATOM 1930 N N . ALA A 1 267 ? 3.434 19.062 0.009 1 91 267 ALA A N 1
ATOM 1931 C CA . ALA A 1 267 ? 3.748 19.922 -1.135 1 91 267 ALA A CA 1
ATOM 1932 C C . ALA A 1 267 ? 5.02 20.719 -0.886 1 91 267 ALA A C 1
ATOM 1934 O O . ALA A 1 267 ? 5.426 21.531 -1.728 1 91 267 ALA A O 1
ATOM 1935 N N . GLY A 1 268 ? 5.75 20.406 0.17 1 93.06 268 GLY A N 1
ATOM 1936 C CA . GLY A 1 268 ? 6.898 21.234 0.516 1 93.06 268 GLY A CA 1
ATOM 1937 C C . GLY A 1 268 ? 6.512 22.594 1.084 1 93.06 268 GLY A C 1
ATOM 1938 O O . GLY A 1 268 ? 5.332 22.859 1.306 1 93.06 268 GLY A O 1
ATOM 1939 N N . PRO A 1 269 ? 7.477 23.359 1.533 1 94.69 269 PRO A N 1
ATOM 1940 C CA . PRO A 1 269 ? 8.898 23.203 1.228 1 94.69 269 PRO A CA 1
ATOM 1941 C C . PRO A 1 269 ? 9.625 22.328 2.254 1 94.69 269 PRO A C 1
ATOM 1943 O O . PRO A 1 269 ? 10.828 22.094 2.115 1 94.69 269 PRO A O 1
ATOM 1946 N N . SER A 1 270 ? 8.945 21.844 3.262 1 96.88 270 SER A N 1
ATOM 1947 C CA . SER A 1 270 ? 9.609 20.969 4.227 1 96.88 270 SER A CA 1
ATOM 1948 C C . SER A 1 270 ? 10.055 19.656 3.576 1 96.88 270 SER A C 1
ATOM 1950 O O . SER A 1 270 ? 9.438 19.188 2.619 1 96.88 270 SER A O 1
ATOM 1952 N N . MET A 1 271 ? 11.133 19.203 4.078 1 98.44 271 MET A N 1
ATOM 1953 C CA . MET A 1 271 ? 11.742 17.953 3.629 1 98.44 271 MET A CA 1
ATOM 1954 C C . MET A 1 271 ? 11.992 17.016 4.809 1 98.44 271 MET A C 1
ATOM 1956 O O . MET A 1 271 ? 12.289 17.469 5.914 1 98.44 271 MET A O 1
ATOM 1960 N N . ILE A 1 272 ? 11.828 15.711 4.551 1 98.81 272 ILE A N 1
ATOM 1961 C CA . ILE A 1 272 ? 12.031 14.75 5.625 1 98.81 272 ILE A CA 1
ATOM 1962 C C . ILE A 1 272 ? 13.031 13.688 5.176 1 98.81 272 ILE A C 1
ATOM 1964 O O . ILE A 1 272 ? 13.102 13.352 3.99 1 98.81 272 ILE A O 1
ATOM 1968 N N . ALA A 1 273 ? 13.797 13.188 6.078 1 98.94 273 ALA A N 1
ATOM 1969 C CA . ALA A 1 273 ? 14.727 12.078 5.891 1 98.94 273 ALA A CA 1
ATOM 1970 C C . ALA A 1 273 ? 14.477 10.977 6.914 1 98.94 273 ALA A C 1
ATOM 1972 O O . ALA A 1 273 ? 14.234 11.25 8.086 1 98.94 273 ALA A O 1
ATOM 1973 N N . LEU A 1 274 ? 14.422 9.766 6.441 1 98.94 274 LEU A N 1
ATOM 1974 C CA . LEU A 1 274 ? 14.297 8.594 7.301 1 98.94 274 LEU A CA 1
ATOM 1975 C C . LEU A 1 274 ? 15.648 8.188 7.875 1 98.94 274 LEU A C 1
ATOM 1977 O O . LEU A 1 274 ? 16.625 8.062 7.133 1 98.94 274 LEU A O 1
ATOM 1981 N N . ALA A 1 275 ? 15.719 8.023 9.203 1 98.94 275 ALA A N 1
ATOM 1982 C CA . ALA A 1 275 ? 16.969 7.73 9.891 1 98.94 275 ALA A CA 1
ATOM 1983 C C . ALA A 1 275 ? 16.969 6.324 10.477 1 98.94 275 ALA A C 1
ATOM 1985 O O . ALA A 1 275 ? 15.898 5.785 10.797 1 98.94 275 ALA A O 1
ATOM 1986 N N . PRO A 1 276 ? 18.125 5.719 10.648 1 98.56 276 PRO A N 1
ATOM 1987 C CA . PRO A 1 276 ? 18.188 4.371 11.211 1 98.56 276 PRO A CA 1
ATOM 1988 C C . PRO A 1 276 ? 18.078 4.363 12.734 1 98.56 276 PRO A C 1
ATOM 1990 O O . PRO A 1 276 ? 17.891 3.303 13.344 1 98.56 276 PRO A O 1
ATOM 1993 N N . SER A 1 277 ? 18.234 5.512 13.383 1 98.38 277 SER A N 1
ATOM 1994 C CA . SER A 1 277 ? 18.141 5.645 14.828 1 98.38 277 SER A CA 1
ATOM 1995 C C . SER A 1 277 ? 17.828 7.082 15.234 1 98.38 277 SER A C 1
ATOM 1997 O O . SER A 1 277 ? 17.875 7.988 14.406 1 98.38 277 SER A O 1
ATOM 1999 N N . SER A 1 278 ? 17.531 7.23 16.5 1 98.19 278 SER A N 1
ATOM 2000 C CA . SER A 1 278 ? 17.25 8.562 17.031 1 98.19 278 SER A CA 1
ATOM 2001 C C . SER A 1 278 ? 18.484 9.453 16.953 1 98.19 278 SER A C 1
ATOM 2003 O O . SER A 1 278 ? 18.391 10.633 16.609 1 98.19 278 SER A O 1
ATOM 2005 N N . GLU A 1 279 ? 19.609 8.891 17.25 1 98.5 279 GLU A N 1
ATOM 2006 C CA . GLU A 1 279 ? 20.875 9.641 17.188 1 98.5 279 GLU A CA 1
ATOM 2007 C C . GLU A 1 279 ? 21.188 10.062 15.758 1 98.5 279 GLU A C 1
ATOM 2009 O O . GLU A 1 279 ? 21.578 11.203 15.508 1 98.5 279 GLU A O 1
ATOM 2014 N N . ALA A 1 280 ? 20.984 9.133 14.891 1 98.75 280 ALA A N 1
ATOM 2015 C CA . ALA A 1 280 ? 21.234 9.43 13.484 1 98.75 280 ALA A CA 1
ATOM 2016 C C . ALA A 1 280 ? 20.297 10.531 12.984 1 98.75 280 ALA A C 1
ATOM 2018 O O . ALA A 1 280 ? 20.688 11.359 12.164 1 98.75 280 ALA A O 1
ATOM 2019 N N . ALA A 1 281 ? 19.062 10.477 13.43 1 98.88 281 ALA A N 1
ATOM 2020 C CA . ALA A 1 281 ? 18.109 11.492 13.008 1 98.88 281 ALA A CA 1
ATOM 2021 C C . ALA A 1 281 ? 18.594 12.898 13.359 1 98.88 281 ALA A C 1
ATOM 2023 O O . ALA A 1 281 ? 18.422 13.836 12.578 1 98.88 281 ALA A O 1
ATOM 2024 N N . ARG A 1 282 ? 19.172 13.078 14.523 1 98.69 282 ARG A N 1
ATOM 2025 C CA . ARG A 1 282 ? 19.672 14.375 14.961 1 98.69 282 ARG A CA 1
ATOM 2026 C C . ARG A 1 282 ? 20.859 14.812 14.109 1 98.69 282 ARG A C 1
ATOM 2028 O O . ARG A 1 282 ? 20.953 15.984 13.727 1 98.69 282 ARG A O 1
ATOM 2035 N N . GLU A 1 283 ? 21.688 13.852 13.836 1 98.75 283 GLU A N 1
ATOM 2036 C CA . GLU A 1 283 ? 22.844 14.148 13 1 98.75 283 GLU A CA 1
ATOM 2037 C C . GLU A 1 283 ? 22.422 14.523 11.578 1 98.75 283 GLU A C 1
ATOM 2039 O O . GLU A 1 283 ? 22.953 15.469 10.992 1 98.75 283 GLU A O 1
ATOM 2044 N N . ILE A 1 284 ? 21.516 13.773 11.047 1 98.88 284 ILE A N 1
ATOM 2045 C CA . ILE A 1 284 ? 21 14.031 9.703 1 98.88 284 ILE A CA 1
ATOM 2046 C C . ILE A 1 284 ? 20.328 15.406 9.664 1 98.88 284 ILE A C 1
ATOM 2048 O O . ILE A 1 284 ? 20.531 16.172 8.727 1 98.88 284 ILE A O 1
ATOM 2052 N N . ALA A 1 285 ? 19.547 15.68 10.695 1 98.75 285 ALA A N 1
ATOM 2053 C CA . ALA A 1 285 ? 18.875 16.984 10.766 1 98.75 285 ALA A CA 1
ATOM 2054 C C . ALA A 1 285 ? 19.891 18.109 10.742 1 98.75 285 ALA A C 1
ATOM 2056 O O . ALA A 1 285 ? 19.688 19.125 10.055 1 98.75 285 ALA A O 1
ATOM 2057 N N . ALA A 1 286 ? 20.938 17.984 11.5 1 98.44 286 ALA A N 1
ATOM 2058 C CA . ALA A 1 286 ? 21.984 19 11.539 1 98.44 286 ALA A CA 1
ATOM 2059 C C . ALA A 1 286 ? 22.641 19.172 10.164 1 98.44 286 ALA A C 1
ATOM 2061 O O . ALA A 1 286 ? 22.875 20.297 9.727 1 98.44 286 ALA A O 1
ATOM 2062 N N . ALA A 1 287 ? 22.891 18.094 9.531 1 98.69 287 ALA A N 1
ATOM 2063 C CA . ALA A 1 287 ? 23.484 18.125 8.195 1 98.69 287 ALA A CA 1
ATOM 2064 C C . ALA A 1 287 ? 22.562 18.812 7.195 1 98.69 287 ALA A C 1
ATOM 2066 O O . ALA A 1 287 ? 23 19.578 6.344 1 98.69 287 ALA A O 1
ATOM 2067 N N . MET A 1 288 ? 21.266 18.453 7.27 1 98.62 288 MET A N 1
ATOM 2068 C CA . MET A 1 288 ? 20.281 19.078 6.398 1 98.62 288 MET A CA 1
ATOM 2069 C C . MET A 1 288 ? 20.219 20.594 6.625 1 98.62 288 MET A C 1
ATOM 2071 O O . MET A 1 288 ? 20.188 21.359 5.664 1 98.62 288 MET A O 1
ATOM 2075 N N . GLU A 1 289 ? 20.25 20.953 7.836 1 97.81 289 GLU A N 1
ATOM 2076 C CA . GLU A 1 289 ? 20.203 22.375 8.172 1 97.81 289 GLU A CA 1
ATOM 2077 C C . GLU A 1 289 ? 21.406 23.125 7.613 1 97.81 289 GLU A C 1
ATOM 2079 O O . GLU A 1 289 ? 21.266 24.188 7.008 1 97.81 289 GLU A O 1
ATOM 2084 N N . GLU A 1 290 ? 22.547 22.594 7.832 1 97.5 290 GLU A N 1
ATOM 2085 C CA . GLU A 1 290 ? 23.781 23.203 7.383 1 97.5 290 GLU A CA 1
ATOM 2086 C C . GLU A 1 290 ? 23.812 23.359 5.867 1 97.5 290 GLU A C 1
ATOM 2088 O O . GLU A 1 290 ? 24.375 24.328 5.344 1 97.5 290 GLU A O 1
ATOM 2093 N N . SER A 1 291 ? 23.188 22.438 5.207 1 97.44 291 SER A N 1
ATOM 2094 C CA . SER A 1 291 ? 23.25 22.438 3.75 1 97.44 291 SER A CA 1
ATOM 2095 C C . SER A 1 291 ? 22.141 23.312 3.156 1 97.44 291 SER A C 1
ATOM 2097 O O . SER A 1 291 ? 22.172 23.625 1.963 1 97.44 291 SER A O 1
ATOM 2099 N N . CYS A 1 292 ? 21.25 23.672 3.986 1 96 292 CYS A N 1
ATOM 2100 C CA . CYS A 1 292 ? 20.109 24.469 3.512 1 96 292 CYS A CA 1
ATOM 2101 C C . CYS A 1 292 ? 20.5 25.938 3.408 1 96 292 CYS A C 1
ATOM 2103 O O . CYS A 1 292 ? 19.812 26.797 3.975 1 96 292 CYS A O 1
ATOM 2105 N N . ILE A 1 293 ? 21.469 26.297 2.609 1 93.81 293 ILE A N 1
ATOM 2106 C CA . ILE A 1 293 ? 22.109 27.609 2.553 1 93.81 293 ILE A CA 1
ATOM 2107 C C . ILE A 1 293 ? 21.203 28.594 1.827 1 93.81 293 ILE A C 1
ATOM 2109 O O . ILE A 1 293 ? 21.297 29.812 2.049 1 93.81 293 ILE A O 1
ATOM 2113 N N . CYS A 1 294 ? 20.359 28.094 0.974 1 90.25 294 CYS A N 1
ATOM 2114 C CA . CYS A 1 294 ? 19.484 28.969 0.2 1 90.25 294 CYS A CA 1
ATOM 2115 C C . CYS A 1 294 ? 18.109 29.094 0.862 1 90.25 294 CYS A C 1
ATOM 2117 O O . CYS A 1 294 ? 17.188 29.656 0.28 1 90.25 294 CYS A O 1
ATOM 2119 N N . CYS A 1 295 ? 18 28.562 2.043 1 92.56 295 CYS A N 1
ATOM 2120 C CA . CYS A 1 295 ? 16.75 28.672 2.801 1 92.56 295 CYS A CA 1
ATOM 2121 C C . CYS A 1 295 ? 16.781 29.875 3.736 1 92.56 295 CYS A C 1
ATOM 2123 O O . CYS A 1 295 ? 17.844 30.234 4.25 1 92.56 295 CYS A O 1
ATOM 2125 N N . ASP A 1 296 ? 15.68 30.484 3.867 1 91.06 296 ASP A N 1
ATOM 2126 C CA . ASP A 1 296 ? 15.547 31.484 4.922 1 91.06 296 ASP A CA 1
ATOM 2127 C C . ASP A 1 296 ? 15.25 30.828 6.27 1 91.06 296 ASP A C 1
ATOM 2129 O O . ASP A 1 296 ? 14.227 30.156 6.426 1 91.06 296 ASP A O 1
ATOM 2133 N N . ASN A 1 297 ? 16.078 30.984 7.285 1 91.62 297 ASN A N 1
ATOM 2134 C CA . ASN A 1 297 ? 15.914 30.562 8.672 1 91.62 297 ASN A CA 1
ATOM 2135 C C . ASN A 1 297 ? 15.375 29.141 8.766 1 91.62 297 ASN A C 1
ATOM 2137 O O . ASN A 1 297 ? 14.336 28.906 9.383 1 91.62 297 ASN A O 1
ATOM 2141 N N . PRO A 1 298 ? 16.109 28.281 8.164 1 95.38 298 PRO A N 1
ATOM 2142 C CA . PRO A 1 298 ? 15.625 26.891 8.242 1 95.38 298 PRO A CA 1
ATOM 2143 C C . PRO A 1 298 ? 15.516 26.391 9.68 1 95.38 298 PRO A C 1
ATOM 2145 O O . PRO A 1 298 ? 16.375 26.719 10.516 1 95.38 298 PRO A O 1
ATOM 2148 N N . MET A 1 299 ? 14.422 25.703 9.938 1 96.25 299 MET A N 1
ATOM 2149 C CA . MET A 1 299 ? 14.234 25.016 11.211 1 96.25 299 MET A CA 1
ATOM 2150 C C . MET A 1 299 ? 14.359 23.5 11.039 1 96.25 299 MET A C 1
ATOM 2152 O O . MET A 1 299 ? 13.914 22.953 10.039 1 96.25 299 MET A O 1
ATOM 2156 N N . THR A 1 300 ? 15.023 22.844 12.031 1 97.25 300 THR A N 1
ATOM 2157 C CA . THR A 1 300 ? 15.195 21.406 11.93 1 97.25 300 THR A CA 1
ATOM 2158 C C . THR A 1 300 ? 14.773 20.719 13.227 1 97.25 300 THR A C 1
ATOM 2160 O O . THR A 1 300 ? 14.906 21.297 14.305 1 97.25 300 THR A O 1
ATOM 2163 N N . VAL A 1 301 ? 14.281 19.547 13.117 1 97.94 301 VAL A N 1
ATOM 2164 C CA . VAL A 1 301 ? 13.844 18.766 14.266 1 97.94 301 VAL A CA 1
ATOM 2165 C C . VAL A 1 301 ? 13.992 17.281 13.961 1 97.94 301 VAL A C 1
ATOM 2167 O O . VAL A 1 301 ? 13.734 16.844 12.836 1 97.94 301 VAL A O 1
ATOM 2170 N N . ALA A 1 302 ? 14.562 16.516 14.898 1 98.62 302 ALA A N 1
ATOM 2171 C CA . ALA A 1 302 ? 14.414 15.062 14.867 1 98.62 302 ALA A CA 1
ATOM 2172 C C . ALA A 1 302 ? 13.062 14.633 15.422 1 98.62 302 ALA A C 1
ATOM 2174 O O . ALA A 1 302 ? 12.586 15.195 16.422 1 98.62 302 ALA A O 1
ATOM 2175 N N . ALA A 1 303 ? 12.398 13.719 14.75 1 98.75 303 ALA A N 1
ATOM 2176 C CA . ALA A 1 303 ? 11.031 13.359 15.133 1 98.75 303 ALA A CA 1
ATOM 2177 C C . ALA A 1 303 ? 10.797 11.859 15 1 98.75 303 ALA A C 1
ATOM 2179 O O . ALA A 1 303 ? 11.578 11.156 14.344 1 98.75 303 ALA A O 1
ATOM 2180 N N . GLU A 1 304 ? 9.781 11.383 15.641 1 98.75 304 GLU A N 1
ATOM 2181 C CA . GLU A 1 304 ? 9.281 10.016 15.562 1 98.75 304 GLU A CA 1
ATOM 2182 C C . GLU A 1 304 ? 7.781 10 15.266 1 98.75 304 GLU A C 1
ATOM 2184 O O . GLU A 1 304 ? 7.105 11.023 15.398 1 98.75 304 GLU A O 1
ATOM 2189 N N . PRO A 1 305 ? 7.309 8.859 14.727 1 98.81 305 PRO A N 1
ATOM 2190 C CA . PRO A 1 305 ? 5.855 8.773 14.562 1 98.81 305 PRO A CA 1
ATOM 2191 C C . PRO A 1 305 ? 5.094 9.086 15.852 1 98.81 305 PRO A C 1
ATOM 2193 O O . PRO A 1 305 ? 5.484 8.633 16.922 1 98.81 305 PRO A O 1
ATOM 2196 N N . ALA A 1 306 ? 4.09 9.867 15.727 1 98.75 306 ALA A N 1
ATOM 2197 C CA . ALA A 1 306 ? 3.352 10.383 16.875 1 98.75 306 ALA A CA 1
ATOM 2198 C C . ALA A 1 306 ? 2.012 9.672 17.031 1 98.75 306 ALA A C 1
ATOM 2200 O O . ALA A 1 306 ? 1.523 9.039 16.094 1 98.75 306 ALA A O 1
ATOM 2201 N N . PRO A 1 307 ? 1.452 9.672 18.25 1 98.25 307 PRO A N 1
ATOM 2202 C CA . PRO A 1 307 ? 0.078 9.188 18.422 1 98.25 307 PRO A CA 1
ATOM 2203 C C . PRO A 1 307 ? -0.947 10.086 17.734 1 98.25 307 PRO A C 1
ATOM 2205 O O . PRO A 1 307 ? -0.606 11.18 17.281 1 98.25 307 PRO A O 1
ATOM 2208 N N . GLY A 1 308 ? -2.176 9.648 17.625 1 98.38 308 GLY A N 1
ATOM 2209 C CA . GLY A 1 308 ? -3.268 10.414 17.047 1 98.38 308 GLY A CA 1
ATOM 2210 C C . GLY A 1 308 ? -3.779 11.508 17.969 1 98.38 308 GLY A C 1
ATOM 2211 O O . GLY A 1 308 ? -3.326 11.633 19.109 1 98.38 308 GLY A O 1
ATOM 2212 N N . ALA A 1 309 ? -4.652 12.297 17.422 1 98.5 309 ALA A N 1
ATOM 2213 C CA . ALA A 1 309 ? -5.258 13.367 18.203 1 98.5 309 ALA A CA 1
ATOM 2214 C C . ALA A 1 309 ? -5.793 12.844 19.531 1 98.5 309 ALA A C 1
ATOM 2216 O O . ALA A 1 309 ? -6.371 11.758 19.594 1 98.5 309 ALA A O 1
ATOM 2217 N N . SER A 1 310 ? -5.551 13.57 20.531 1 97.94 310 SER A N 1
ATOM 2218 C CA . SER A 1 310 ? -5.977 13.133 21.859 1 97.94 310 SER A CA 1
ATOM 2219 C C . SER A 1 310 ? -6.359 14.32 22.75 1 97.94 310 SER A C 1
ATOM 2221 O O . SER A 1 310 ? -5.805 15.414 22.594 1 97.94 310 SER A O 1
ATOM 2223 N N . VAL A 1 311 ? -7.301 14.117 23.594 1 97.56 311 VAL A N 1
ATOM 2224 C CA . VAL A 1 311 ? -7.703 15.133 24.562 1 97.56 311 VAL A CA 1
ATOM 2225 C C . VAL A 1 311 ? -6.594 15.336 25.594 1 97.56 311 VAL A C 1
ATOM 2227 O O . VAL A 1 311 ? -5.988 14.367 26.062 1 97.56 311 VAL A O 1
ATOM 2230 N N . VAL A 1 312 ? -6.352 16.578 25.797 1 94.88 312 VAL A N 1
ATOM 2231 C CA . VAL A 1 312 ? -5.297 16.891 26.75 1 94.88 312 VAL A CA 1
ATOM 2232 C C . VAL A 1 312 ? -5.875 17.672 27.938 1 94.88 312 VAL A C 1
ATOM 2234 O O . VAL A 1 312 ? -6.59 18.656 27.734 1 94.88 312 VAL A O 1
ATOM 2237 N N . GLY A 1 313 ? -5.832 17.172 29.219 1 79.5 313 GLY A N 1
ATOM 2238 C CA . GLY A 1 313 ? -6.301 17.797 30.453 1 79.5 313 GLY A CA 1
ATOM 2239 C C . GLY A 1 313 ? -7.73 17.422 30.797 1 79.5 313 GLY A C 1
ATOM 2240 O O . GLY A 1 313 ? -8.469 16.922 29.953 1 79.5 313 GLY A O 1
ATOM 2241 N N . MET B 1 1 ? 30.359 -38.625 -7.777 1 64.62 1 MET B N 1
ATOM 2242 C CA . MET B 1 1 ? 29.703 -37.312 -7.703 1 64.62 1 MET B CA 1
ATOM 2243 C C . MET B 1 1 ? 28.719 -37.281 -6.543 1 64.62 1 MET B C 1
ATOM 2245 O O . MET B 1 1 ? 27.922 -38.188 -6.355 1 64.62 1 MET B O 1
ATOM 2249 N N . ALA B 1 2 ? 28.938 -36.5 -5.43 1 86.94 2 ALA B N 1
ATOM 2250 C CA . ALA B 1 2 ? 28.016 -36.438 -4.293 1 86.94 2 ALA B CA 1
ATOM 2251 C C . ALA B 1 2 ? 26.703 -35.781 -4.668 1 86.94 2 ALA B C 1
ATOM 2253 O O . ALA B 1 2 ? 26.703 -34.719 -5.312 1 86.94 2 ALA B O 1
ATOM 2254 N N . CYS B 1 3 ? 25.656 -36.688 -4.582 1 94.56 3 CYS B N 1
ATOM 2255 C CA . CYS B 1 3 ? 24.359 -36.156 -4.93 1 94.56 3 CYS B CA 1
ATOM 2256 C C . CYS B 1 3 ? 23.484 -35.969 -3.684 1 94.56 3 CYS B C 1
ATOM 2258 O O . CYS B 1 3 ? 23.594 -36.75 -2.73 1 94.56 3 CYS B O 1
ATOM 2260 N N . SER B 1 4 ? 22.844 -34.875 -3.672 1 95.06 4 SER B N 1
ATOM 2261 C CA . SER B 1 4 ? 21.875 -34.594 -2.625 1 95.06 4 SER B CA 1
ATOM 2262 C C . SER B 1 4 ? 20.469 -34.469 -3.201 1 95.06 4 SER B C 1
ATOM 2264 O O . SER B 1 4 ? 20.297 -34.219 -4.398 1 95.06 4 SER B O 1
ATOM 2266 N N . ARG B 1 5 ? 19.438 -34.812 -2.352 1 96.88 5 ARG B N 1
ATOM 2267 C CA . ARG B 1 5 ? 18.047 -34.719 -2.766 1 96.88 5 ARG B CA 1
ATOM 2268 C C . ARG B 1 5 ? 17.25 -33.844 -1.8 1 96.88 5 ARG B C 1
ATOM 2270 O O . ARG B 1 5 ? 17.594 -33.75 -0.619 1 96.88 5 ARG B O 1
ATOM 2277 N N . ALA B 1 6 ? 16.266 -33.188 -2.348 1 97.94 6 ALA B N 1
ATOM 2278 C CA . ALA B 1 6 ? 15.32 -32.406 -1.55 1 97.94 6 ALA B CA 1
ATOM 2279 C C . ALA B 1 6 ? 13.969 -32.312 -2.252 1 97.94 6 ALA B C 1
ATOM 2281 O O . ALA B 1 6 ? 13.891 -32.406 -3.479 1 97.94 6 ALA B O 1
ATOM 2282 N N . ARG B 1 7 ? 12.922 -32.156 -1.509 1 98.44 7 ARG B N 1
ATOM 2283 C CA . ARG B 1 7 ? 11.57 -31.906 -2 1 98.44 7 ARG B CA 1
ATOM 2284 C C . ARG B 1 7 ? 10.938 -30.703 -1.305 1 98.44 7 ARG B C 1
ATOM 2286 O O . ARG B 1 7 ? 11.031 -30.578 -0.083 1 98.44 7 ARG B O 1
ATOM 2293 N N . ALA B 1 8 ? 10.375 -29.875 -2.08 1 98.69 8 ALA B N 1
ATOM 2294 C CA . ALA B 1 8 ? 9.734 -28.688 -1.521 1 98.69 8 ALA B CA 1
ATOM 2295 C C . ALA B 1 8 ? 8.328 -28.5 -2.092 1 98.69 8 ALA B C 1
ATOM 2297 O O . ALA B 1 8 ? 8.023 -29.016 -3.174 1 98.69 8 ALA B O 1
ATOM 2298 N N . ARG B 1 9 ? 7.508 -27.828 -1.313 1 98.75 9 ARG B N 1
ATOM 2299 C CA . ARG B 1 9 ? 6.133 -27.5 -1.679 1 98.75 9 ARG B CA 1
ATOM 2300 C C . ARG B 1 9 ? 5.93 -26 -1.738 1 98.75 9 ARG B C 1
ATOM 2302 O O . ARG B 1 9 ? 6.477 -25.25 -0.917 1 98.75 9 ARG B O 1
ATOM 2309 N N . ALA B 1 10 ? 5.199 -25.562 -2.689 1 98.62 10 ALA B N 1
ATOM 2310 C CA . ALA B 1 10 ? 4.762 -24.172 -2.799 1 98.62 10 ALA B CA 1
ATOM 2311 C C . ALA B 1 10 ? 3.297 -24.078 -3.213 1 98.62 10 ALA B C 1
ATOM 2313 O O . ALA B 1 10 ? 2.84 -24.859 -4.062 1 98.62 10 ALA B O 1
ATOM 2314 N N . TYR B 1 11 ? 2.592 -23.188 -2.676 1 98.88 11 TYR B N 1
ATOM 2315 C CA . TYR B 1 11 ? 1.148 -23.094 -2.867 1 98.88 11 TYR B CA 1
ATOM 2316 C C . TYR B 1 11 ? 0.819 -22.156 -4.023 1 98.88 11 TYR B C 1
ATOM 2318 O O . TYR B 1 11 ? 1.668 -21.375 -4.461 1 98.88 11 TYR B O 1
ATOM 2326 N N . SER B 1 12 ? -0.414 -22.312 -4.496 1 98.5 12 SER B N 1
ATOM 2327 C CA . SER B 1 12 ? -0.949 -21.422 -5.516 1 98.5 12 SER B CA 1
ATOM 2328 C C . SER B 1 12 ? -1.102 -20 -4.98 1 98.5 12 SER B C 1
ATOM 2330 O O . SER B 1 12 ? -0.946 -19.766 -3.781 1 98.5 12 SER B O 1
ATOM 2332 N N . SER B 1 13 ? -1.307 -19.125 -5.887 1 98.31 13 SER B N 1
ATOM 2333 C CA . SER B 1 13 ? -1.466 -17.734 -5.492 1 98.31 13 SER B CA 1
ATOM 2334 C C . SER B 1 13 ? -2.549 -17.031 -6.32 1 98.31 13 SER B C 1
ATOM 2336 O O . SER B 1 13 ? -2.877 -17.484 -7.418 1 98.31 13 SER B O 1
ATOM 2338 N N . ALA B 1 14 ? -3.17 -16.062 -5.773 1 98.5 14 ALA B N 1
ATOM 2339 C CA . ALA B 1 14 ? -4.027 -15.094 -6.457 1 98.5 14 ALA B CA 1
ATOM 2340 C C . ALA B 1 14 ? -3.385 -13.711 -6.477 1 98.5 14 ALA B C 1
ATOM 2342 O O . ALA B 1 14 ? -3.143 -13.117 -5.422 1 98.5 14 ALA B O 1
ATOM 2343 N N . ALA B 1 15 ? -3.123 -13.203 -7.652 1 96.5 15 ALA B N 1
ATOM 2344 C CA . ALA B 1 15 ? -2.391 -11.945 -7.777 1 96.5 15 ALA B CA 1
ATOM 2345 C C . ALA B 1 15 ? -3.332 -10.797 -8.117 1 96.5 15 ALA B C 1
ATOM 2347 O O . ALA B 1 15 ? -4.527 -11.008 -8.344 1 96.5 15 ALA B O 1
ATOM 2348 N N . ASN B 1 16 ? -2.814 -9.562 -8.125 1 95 16 ASN B N 1
ATOM 2349 C CA . ASN B 1 16 ? -3.479 -8.297 -8.391 1 95 16 ASN B CA 1
ATOM 2350 C C . ASN B 1 16 ? -4.383 -7.879 -7.234 1 95 16 ASN B C 1
ATOM 2352 O O . ASN B 1 16 ? -4.176 -6.828 -6.629 1 95 16 ASN B O 1
ATOM 2356 N N . LEU B 1 17 ? -5.352 -8.742 -6.906 1 97.31 17 LEU B N 1
ATOM 2357 C CA . LEU B 1 17 ? -6.32 -8.422 -5.867 1 97.31 17 LEU B CA 1
ATOM 2358 C C . LEU B 1 17 ? -6.988 -7.078 -6.145 1 97.31 17 LEU B C 1
ATOM 2360 O O . LEU B 1 17 ? -7.016 -6.203 -5.277 1 97.31 17 LEU B O 1
ATOM 2364 N N . GLY B 1 18 ? -7.461 -7.004 -7.328 1 96.56 18 GLY B N 1
ATOM 2365 C CA . GLY B 1 18 ? -8.055 -5.75 -7.754 1 96.56 18 GLY B CA 1
ATOM 2366 C C . GLY B 1 18 ? -7.027 -4.699 -8.133 1 96.56 18 GLY B C 1
ATOM 2367 O O . GLY B 1 18 ? -6.312 -4.855 -9.125 1 96.56 18 GLY B O 1
ATOM 2368 N N . PRO B 1 19 ? -6.879 -3.705 -7.285 1 96.88 19 PRO B N 1
ATOM 2369 C CA . PRO B 1 19 ? -6.016 -2.572 -7.633 1 96.88 19 PRO B CA 1
ATOM 2370 C C . PRO B 1 19 ? -4.535 -2.867 -7.414 1 96.88 19 PRO B C 1
ATOM 2372 O O . PRO B 1 19 ? -3.691 -1.987 -7.602 1 96.88 19 PRO B O 1
ATOM 2375 N N . GLY B 1 20 ? -4.148 -3.988 -7.043 1 96.5 20 GLY B N 1
ATOM 2376 C CA . GLY B 1 20 ? -2.771 -4.332 -6.73 1 96.5 20 GLY B CA 1
ATOM 2377 C C . GLY B 1 20 ? -2.059 -5.031 -7.875 1 96.5 20 GLY B C 1
ATOM 2378 O O . GLY B 1 20 ? -1.328 -6 -7.656 1 96.5 20 GLY B O 1
ATOM 2379 N N . PHE B 1 21 ? -2.297 -4.555 -9.125 1 95.56 21 PHE B N 1
ATOM 2380 C CA . PHE B 1 21 ? -1.736 -5.16 -10.328 1 95.56 21 PHE B CA 1
ATOM 2381 C C . PHE B 1 21 ? -0.216 -5.223 -10.242 1 95.56 21 PHE B C 1
ATOM 2383 O O . PHE B 1 21 ? 0.443 -4.203 -10.031 1 95.56 21 PHE B O 1
ATOM 2390 N N . ASP B 1 22 ? 0.377 -6.406 -10.367 1 93.31 22 ASP B N 1
ATOM 2391 C CA . ASP B 1 22 ? 1.805 -6.707 -10.406 1 93.31 22 ASP B CA 1
ATOM 2392 C C . ASP B 1 22 ? 2.477 -6.367 -9.078 1 93.31 22 ASP B C 1
ATOM 2394 O O . ASP B 1 22 ? 3.705 -6.328 -8.992 1 93.31 22 ASP B O 1
ATOM 2398 N N . ALA B 1 23 ? 1.669 -6.152 -8.016 1 96.44 23 ALA B N 1
ATOM 2399 C CA . ALA B 1 23 ? 2.248 -5.711 -6.75 1 96.44 23 ALA B CA 1
ATOM 2400 C C . ALA B 1 23 ? 1.795 -6.602 -5.598 1 96.44 23 ALA B C 1
ATOM 2402 O O . ALA B 1 23 ? 2.539 -6.809 -4.637 1 96.44 23 ALA B O 1
ATOM 2403 N N . LEU B 1 24 ? 0.565 -7.016 -5.672 1 98.44 24 LEU B N 1
ATOM 2404 C CA . LEU B 1 24 ? -0.015 -7.754 -4.555 1 98.44 24 LEU B CA 1
ATOM 2405 C C . LEU B 1 24 ? -0.405 -9.164 -4.977 1 98.44 24 LEU B C 1
ATOM 2407 O O . LEU B 1 24 ? -0.955 -9.359 -6.062 1 98.44 24 LEU B O 1
ATOM 2411 N N . ALA B 1 25 ? -0.122 -10.094 -4.168 1 98.56 25 ALA B N 1
ATOM 2412 C CA . ALA B 1 25 ? -0.569 -11.477 -4.355 1 98.56 25 ALA B CA 1
ATOM 2413 C C . ALA B 1 25 ? -0.724 -12.188 -3.016 1 98.56 25 ALA B C 1
ATOM 2415 O O . ALA B 1 25 ? 0.058 -11.953 -2.09 1 98.56 25 ALA B O 1
ATOM 2416 N N . VAL B 1 26 ? -1.686 -13.039 -2.896 1 98.81 26 VAL B N 1
ATOM 2417 C CA . VAL B 1 26 ? -1.873 -13.844 -1.694 1 98.81 26 VAL B CA 1
ATOM 2418 C C . VAL B 1 26 ? -1.602 -15.312 -2.008 1 98.81 26 VAL B C 1
ATOM 2420 O O . VAL B 1 26 ? -2.123 -15.852 -2.986 1 98.81 26 VAL B O 1
ATOM 2423 N N . ALA B 1 27 ? -0.726 -15.922 -1.276 1 98.81 27 ALA B N 1
ATOM 2424 C CA . ALA B 1 27 ? -0.622 -17.375 -1.331 1 98.81 27 ALA B CA 1
ATOM 2425 C C . ALA B 1 27 ? -1.884 -18.031 -0.785 1 98.81 27 ALA B C 1
ATOM 2427 O O . ALA B 1 27 ? -2.408 -17.625 0.254 1 98.81 27 ALA B O 1
ATOM 2428 N N . LEU B 1 28 ? -2.385 -18.984 -1.507 1 98.81 28 LEU B N 1
ATOM 2429 C CA . LEU B 1 28 ? -3.602 -19.672 -1.092 1 98.81 28 LEU B CA 1
ATOM 2430 C C . LEU B 1 28 ? -3.359 -21.172 -0.963 1 98.81 28 LEU B C 1
ATOM 2432 O O . LEU B 1 28 ? -2.701 -21.781 -1.815 1 98.81 28 LEU B O 1
ATOM 2436 N N . ASP B 1 29 ? -3.904 -21.75 0.062 1 98.75 29 ASP B N 1
ATOM 2437 C CA . ASP B 1 29 ? -3.777 -23.203 0.245 1 98.75 29 ASP B CA 1
ATOM 2438 C C . ASP B 1 29 ? -4.828 -23.953 -0.57 1 98.75 29 ASP B C 1
ATOM 2440 O O . ASP B 1 29 ? -5.277 -25.031 -0.173 1 98.75 29 ASP B O 1
ATOM 2444 N N . ALA B 1 30 ? -5.277 -23.344 -1.624 1 98.38 30 ALA B N 1
ATOM 2445 C CA . ALA B 1 30 ? -6.219 -23.969 -2.555 1 98.38 30 ALA B CA 1
ATOM 2446 C C . ALA B 1 30 ? -5.566 -25.125 -3.305 1 98.38 30 ALA B C 1
ATOM 2448 O O . ALA B 1 30 ? -6.18 -26.172 -3.484 1 98.38 30 ALA B O 1
ATOM 2449 N N . TYR B 1 31 ? -4.41 -24.859 -3.801 1 98.31 31 TYR B N 1
ATOM 2450 C CA . TYR B 1 31 ? -3.611 -25.828 -4.551 1 98.31 31 TYR B CA 1
ATOM 2451 C C . TYR B 1 31 ? -2.133 -25.688 -4.211 1 98.31 31 TYR B C 1
ATOM 2453 O O . TYR B 1 31 ? -1.714 -24.688 -3.629 1 98.31 31 TYR B O 1
ATOM 2461 N N . TYR B 1 32 ? -1.386 -26.734 -4.535 1 98.44 32 TYR B N 1
ATOM 2462 C CA . TYR B 1 32 ? 0.061 -26.625 -4.371 1 98.44 32 TYR B CA 1
ATOM 2463 C C . TYR B 1 32 ? 0.786 -27.469 -5.414 1 98.44 32 TYR B C 1
ATOM 2465 O O . TYR B 1 32 ? 0.211 -28.406 -5.977 1 98.44 32 TYR B O 1
ATOM 2473 N N . ASP B 1 33 ? 1.949 -27.031 -5.715 1 97.31 33 ASP B N 1
ATOM 2474 C CA . ASP B 1 33 ? 2.916 -27.844 -6.445 1 97.31 33 ASP B CA 1
ATOM 2475 C C . ASP B 1 33 ? 4 -28.375 -5.512 1 97.31 33 ASP B C 1
ATOM 2477 O O . ASP B 1 33 ? 4.336 -27.734 -4.508 1 97.31 33 ASP B O 1
ATOM 2481 N N . GLU B 1 34 ? 4.5 -29.578 -5.848 1 98.19 34 GLU B N 1
ATOM 2482 C CA . GLU B 1 34 ? 5.703 -30.109 -5.211 1 98.19 34 GLU B CA 1
ATOM 2483 C C . GLU B 1 34 ? 6.797 -30.391 -6.242 1 98.19 34 GLU B C 1
ATOM 2485 O O . GLU B 1 34 ? 6.512 -30.828 -7.352 1 98.19 34 GLU B O 1
ATOM 2490 N N . VAL B 1 35 ? 7.988 -30.094 -5.809 1 97.25 35 VAL B N 1
ATOM 2491 C CA . VAL B 1 35 ? 9.125 -30.328 -6.695 1 97.25 35 VAL B CA 1
ATOM 2492 C C . VAL B 1 35 ? 10.211 -31.109 -5.953 1 97.25 35 VAL B C 1
ATOM 2494 O O . VAL B 1 35 ? 10.609 -30.719 -4.852 1 97.25 35 VAL B O 1
ATOM 2497 N N . GLU B 1 36 ? 10.594 -32.188 -6.52 1 98.06 36 GLU B N 1
ATOM 2498 C CA . GLU B 1 36 ? 11.75 -32.938 -6.047 1 98.06 36 GLU B CA 1
ATOM 2499 C C . GLU B 1 36 ? 12.961 -32.719 -6.941 1 98.06 36 GLU B C 1
ATOM 2501 O O . GLU B 1 36 ? 12.844 -32.719 -8.172 1 98.06 36 GLU B O 1
ATOM 2506 N N . VAL B 1 37 ? 14.094 -32.531 -6.285 1 97.56 37 VAL B N 1
ATOM 2507 C CA . VAL B 1 37 ? 15.297 -32.281 -7.066 1 97.56 37 VAL B CA 1
ATOM 2508 C C . VAL B 1 37 ? 16.391 -33.25 -6.645 1 97.56 37 VAL B C 1
ATOM 2510 O O . VAL B 1 37 ? 16.438 -33.688 -5.492 1 97.56 37 VAL B O 1
ATOM 2513 N N . ARG B 1 38 ? 17.172 -33.688 -7.566 1 97.38 38 ARG B N 1
ATOM 2514 C CA . ARG B 1 38 ? 18.453 -34.344 -7.367 1 97.38 38 ARG B CA 1
ATOM 2515 C C . ARG B 1 38 ? 19.594 -33.469 -7.844 1 97.38 38 ARG B C 1
ATOM 2517 O O . ARG B 1 38 ? 19.656 -33.094 -9.016 1 97.38 38 ARG B O 1
ATOM 2524 N N . VAL B 1 39 ? 20.406 -33.094 -6.891 1 97 39 VAL B N 1
ATOM 2525 C CA . VAL B 1 39 ? 21.5 -32.188 -7.195 1 97 39 VAL B CA 1
ATOM 2526 C C . VAL B 1 39 ? 22.844 -32.906 -7.07 1 97 39 VAL B C 1
ATOM 2528 O O . VAL B 1 39 ? 23.188 -33.406 -5.992 1 97 39 VAL B O 1
ATOM 2531 N N . CYS B 1 40 ? 23.594 -32.969 -8.164 1 95.81 40 CYS B N 1
ATOM 2532 C CA . CYS B 1 40 ? 24.906 -33.625 -8.18 1 95.81 40 CYS B CA 1
ATOM 2533 C C . CYS B 1 40 ? 26.016 -32.625 -8.477 1 95.81 40 CYS B C 1
ATOM 2535 O O . CYS B 1 40 ? 25.938 -31.875 -9.438 1 95.81 40 CYS B O 1
ATOM 2537 N N . SER B 1 41 ? 27.016 -32.656 -7.688 1 88.31 41 SER B N 1
ATOM 2538 C CA . SER B 1 41 ? 28.141 -31.75 -7.879 1 88.31 41 SER B CA 1
ATOM 2539 C C . SER B 1 41 ? 28.906 -32.062 -9.164 1 88.31 41 SER B C 1
ATOM 2541 O O . SER B 1 41 ? 28.938 -33.219 -9.594 1 88.31 41 SER B O 1
ATOM 2543 N N . GLY B 1 42 ? 29.531 -31.125 -9.734 1 81.69 42 GLY B N 1
ATOM 2544 C CA . GLY B 1 42 ? 30.453 -31.266 -10.844 1 81.69 42 GLY B CA 1
ATOM 2545 C C . GLY B 1 42 ? 29.766 -31.172 -12.203 1 81.69 42 GLY B C 1
ATOM 2546 O O . GLY B 1 42 ? 30.438 -31.047 -13.227 1 81.69 42 GLY B O 1
ATOM 2547 N N . GLY B 1 43 ? 28.453 -31.266 -12.312 1 82.12 43 GLY B N 1
ATOM 2548 C CA . GLY B 1 43 ? 27.766 -31.094 -13.586 1 82.12 43 GLY B CA 1
ATOM 2549 C C . GLY B 1 43 ? 27.25 -29.672 -13.797 1 82.12 43 GLY B C 1
ATOM 2550 O O . GLY B 1 43 ? 27.531 -28.781 -12.992 1 82.12 43 GLY B O 1
ATOM 2551 N N . ASN B 1 44 ? 26.688 -29.375 -14.984 1 86.56 44 ASN B N 1
ATOM 2552 C CA . ASN B 1 44 ? 26.156 -28.047 -15.273 1 86.56 44 ASN B CA 1
ATOM 2553 C C . ASN B 1 44 ? 24.844 -28.141 -16.047 1 86.56 44 ASN B C 1
ATOM 2555 O O . ASN B 1 44 ? 24.516 -27.234 -16.828 1 86.56 44 ASN B O 1
ATOM 2559 N N . SER B 1 45 ? 24.141 -29.125 -15.797 1 93.44 45 SER B N 1
ATOM 2560 C CA . SER B 1 45 ? 22.891 -29.312 -16.531 1 93.44 45 SER B CA 1
ATOM 2561 C C . SER B 1 45 ? 21.688 -29.266 -15.586 1 93.44 45 SER B C 1
ATOM 2563 O O . SER B 1 45 ? 21.75 -29.766 -14.469 1 93.44 45 SER B O 1
ATOM 2565 N N . VAL B 1 46 ? 20.672 -28.625 -15.984 1 94.5 46 VAL B N 1
ATOM 2566 C CA . VAL B 1 46 ? 19.391 -28.594 -15.297 1 94.5 46 VAL B CA 1
ATOM 2567 C C . VAL B 1 46 ? 18.297 -29.125 -16.219 1 94.5 46 VAL B C 1
ATOM 2569 O O . VAL B 1 46 ? 18.109 -28.609 -17.328 1 94.5 46 VAL B O 1
ATOM 2572 N N . TYR B 1 47 ? 17.594 -30.125 -15.875 1 92.38 47 TYR B N 1
ATOM 2573 C CA . TYR B 1 47 ? 16.578 -30.703 -16.734 1 92.38 47 TYR B CA 1
ATOM 2574 C C . TYR B 1 47 ? 15.398 -31.219 -15.922 1 92.38 47 TYR B C 1
ATOM 2576 O O . TYR B 1 47 ? 15.539 -31.516 -14.727 1 92.38 47 TYR B O 1
ATOM 2584 N N . VAL B 1 48 ? 14.219 -31.234 -16.547 1 92.19 48 VAL B N 1
ATOM 2585 C CA . VAL B 1 48 ? 13.023 -31.797 -15.922 1 92.19 48 VAL B CA 1
ATOM 2586 C C . VAL B 1 48 ? 12.875 -33.281 -16.312 1 92.19 48 VAL B C 1
ATOM 2588 O O . VAL B 1 48 ? 12.688 -33.594 -17.484 1 92.19 48 VAL B O 1
ATOM 2591 N N . ASP B 1 49 ? 12.906 -34.094 -15.32 1 91 49 ASP B N 1
ATOM 2592 C CA . ASP B 1 49 ? 12.844 -35.531 -15.523 1 91 49 ASP B CA 1
ATOM 2593 C C . ASP B 1 49 ? 11.406 -36 -15.758 1 91 49 ASP B C 1
ATOM 2595 O O . ASP B 1 49 ? 11.156 -36.906 -16.562 1 91 49 ASP B O 1
ATOM 2599 N N . GLU B 1 50 ? 10.602 -35.406 -15.031 1 91.62 50 GLU B N 1
ATOM 2600 C CA . GLU B 1 50 ? 9.219 -35.906 -15.023 1 91.62 50 GLU B CA 1
ATOM 2601 C C . GLU B 1 50 ? 8.266 -34.812 -14.516 1 91.62 50 GLU B C 1
ATOM 2603 O O . GLU B 1 50 ? 8.625 -34.031 -13.648 1 91.62 50 GLU B O 1
ATOM 2608 N N . VAL B 1 51 ? 7.117 -34.781 -15.125 1 92.12 51 VAL B N 1
ATOM 2609 C CA . VAL B 1 51 ? 5.996 -33.969 -14.633 1 92.12 51 VAL B CA 1
ATOM 2610 C C . VAL B 1 51 ? 4.785 -34.875 -14.398 1 92.12 51 VAL B C 1
ATOM 2612 O O . VAL B 1 51 ? 4.336 -35.562 -15.312 1 92.12 51 VAL B O 1
ATOM 2615 N N . GLU B 1 52 ? 4.352 -34.875 -13.258 1 93.25 52 GLU B N 1
ATOM 2616 C CA . GLU B 1 52 ? 3.188 -35.688 -12.883 1 93.25 52 GLU B CA 1
ATOM 2617 C C . GLU B 1 52 ? 2.164 -34.844 -12.133 1 93.25 52 GLU B C 1
ATOM 2619 O O . GLU B 1 52 ? 2.311 -33.625 -12.031 1 93.25 52 GLU B O 1
ATOM 2624 N N . GLY B 1 53 ? 1.062 -35.469 -11.641 1 93.81 53 GLY B N 1
ATOM 2625 C CA . GLY B 1 53 ? 0.028 -34.812 -10.875 1 93.81 53 GLY B CA 1
ATOM 2626 C C . GLY B 1 53 ? -1.256 -34.594 -11.664 1 93.81 53 GLY B C 1
ATOM 2627 O O . GLY B 1 53 ? -1.313 -34.906 -12.852 1 93.81 53 GLY B O 1
ATOM 2628 N N . LYS B 1 54 ? -2.225 -34.062 -11 1 93.19 54 LYS B N 1
ATOM 2629 C CA . LYS B 1 54 ? -3.582 -33.938 -11.516 1 93.19 54 LYS B CA 1
ATOM 2630 C C . LYS B 1 54 ? -3.607 -33.062 -12.758 1 93.19 54 LYS B C 1
ATOM 2632 O O . LYS B 1 54 ? -4.395 -33.281 -13.68 1 93.19 54 LYS B O 1
ATOM 2637 N N . PHE B 1 55 ? -2.686 -32.031 -12.773 1 92.81 55 PHE B N 1
ATOM 2638 C CA . PHE B 1 55 ? -2.748 -31.062 -13.859 1 92.81 55 PHE B CA 1
ATOM 2639 C C . PHE B 1 55 ? -1.481 -31.125 -14.703 1 92.81 55 PHE B C 1
ATOM 2641 O O . PHE B 1 55 ? -1.027 -30.094 -15.211 1 92.81 55 PHE B O 1
ATOM 2648 N N . SER B 1 56 ? -0.9 -32.219 -14.812 1 88.69 56 SER B N 1
ATOM 2649 C CA . SER B 1 56 ? 0.35 -32.375 -15.547 1 88.69 56 SER B CA 1
ATOM 2650 C C . SER B 1 56 ? 0.106 -32.438 -17.047 1 88.69 56 SER B C 1
ATOM 2652 O O . SER B 1 56 ? 1.022 -32.219 -17.844 1 88.69 56 SER B O 1
ATOM 2654 N N . SER B 1 57 ? -1.1 -32.688 -17.391 1 76.31 57 SER B N 1
ATOM 2655 C CA . SER B 1 57 ? -1.383 -32.875 -18.812 1 76.31 57 SER B CA 1
ATOM 2656 C C . SER B 1 57 ? -1.186 -31.562 -19.594 1 76.31 57 SER B C 1
ATOM 2658 O O . SER B 1 57 ? -1.689 -30.516 -19.188 1 76.31 57 SER B O 1
ATOM 2660 N N . GLY B 1 58 ? -0.245 -31.469 -20.484 1 64.5 58 GLY B N 1
ATOM 2661 C CA . GLY B 1 58 ? -0.015 -30.297 -21.312 1 64.5 58 GLY B CA 1
ATOM 2662 C C . GLY B 1 58 ? 1.199 -29.5 -20.875 1 64.5 58 GLY B C 1
ATOM 2663 O O . GLY B 1 58 ? 1.548 -28.5 -21.516 1 64.5 58 GLY B O 1
ATOM 2664 N N . VAL B 1 59 ? 1.568 -29.891 -19.672 1 63.38 59 VAL B N 1
ATOM 2665 C CA . VAL B 1 59 ? 2.781 -29.203 -19.25 1 63.38 59 VAL B CA 1
ATOM 2666 C C . VAL B 1 59 ? 3.965 -29.672 -20.094 1 63.38 59 VAL B C 1
ATOM 2668 O O . VAL B 1 59 ? 4.223 -30.875 -20.203 1 63.38 59 VAL B O 1
ATOM 2671 N N . LEU B 1 60 ? 4.387 -28.688 -21.062 1 56.59 60 LEU B N 1
ATOM 2672 C CA . LEU B 1 60 ? 5.477 -29 -21.984 1 56.59 60 LEU B CA 1
ATOM 2673 C C . LEU B 1 60 ? 6.777 -29.25 -21.219 1 56.59 60 LEU B C 1
ATOM 2675 O O . LEU B 1 60 ? 7.008 -28.672 -20.156 1 56.59 60 LEU B O 1
ATOM 2679 N N . GLN B 1 61 ? 7.418 -30.312 -21.547 1 51.66 61 GLN B N 1
ATOM 2680 C CA . GLN B 1 61 ? 8.75 -30.625 -21.031 1 51.66 61 GLN B CA 1
ATOM 2681 C C . GLN B 1 61 ? 9.742 -29.516 -21.359 1 51.66 61 GLN B C 1
ATOM 2683 O O . GLN B 1 61 ? 10.672 -29.25 -20.594 1 51.66 61 GLN B O 1
ATOM 2688 N N . GLY B 1 62 ? 9.484 -28.859 -22.406 1 50.56 62 GLY B N 1
ATOM 2689 C CA . GLY B 1 62 ? 10.477 -27.875 -22.844 1 50.56 62 GLY B CA 1
ATOM 2690 C C . GLY B 1 62 ? 10.617 -26.719 -21.875 1 50.56 62 GLY B C 1
ATOM 2691 O O . GLY B 1 62 ? 10.961 -26.906 -20.719 1 50.56 62 GLY B O 1
ATOM 2692 N N . PRO B 1 63 ? 10.281 -25.5 -22.312 1 58.59 63 PRO B N 1
ATOM 2693 C CA . PRO B 1 63 ? 10.445 -24.359 -21.406 1 58.59 63 PRO B CA 1
ATOM 2694 C C . PRO B 1 63 ? 9.594 -24.453 -20.156 1 58.59 63 PRO B C 1
ATOM 2696 O O . PRO B 1 63 ? 8.359 -24.516 -20.234 1 58.59 63 PRO B O 1
ATOM 2699 N N . ASN B 1 64 ? 10.32 -24.922 -19.078 1 80.81 64 ASN B N 1
ATOM 2700 C CA . ASN B 1 64 ? 9.719 -25.156 -17.766 1 80.81 64 ASN B CA 1
ATOM 2701 C C . ASN B 1 64 ? 10.188 -24.125 -16.75 1 80.81 64 ASN B C 1
ATOM 2703 O O . ASN B 1 64 ? 11.391 -23.953 -16.547 1 80.81 64 ASN B O 1
ATOM 2707 N N . THR B 1 65 ? 9.273 -23.438 -16.203 1 86.69 65 THR B N 1
ATOM 2708 C CA . THR B 1 65 ? 9.555 -22.328 -15.297 1 86.69 65 THR B CA 1
ATOM 2709 C C . THR B 1 65 ? 10.414 -22.812 -14.133 1 86.69 65 THR B C 1
ATOM 2711 O O . THR B 1 65 ? 11.273 -22.062 -13.641 1 86.69 65 THR B O 1
ATOM 2714 N N . ALA B 1 66 ? 10.281 -24.047 -13.734 1 92.44 66 ALA B N 1
ATOM 2715 C CA . ALA B 1 66 ? 11.086 -24.594 -12.641 1 92.44 66 ALA B CA 1
ATOM 2716 C C . ALA B 1 66 ? 12.547 -24.719 -13.047 1 92.44 66 ALA B C 1
ATOM 2718 O O . ALA B 1 66 ? 13.445 -24.312 -12.297 1 92.44 66 ALA B O 1
ATOM 2719 N N . ALA B 1 67 ? 12.758 -25.266 -14.203 1 92.56 67 ALA B N 1
ATOM 2720 C CA . ALA B 1 67 ? 14.133 -25.438 -14.68 1 92.56 67 ALA B CA 1
ATOM 2721 C C . ALA B 1 67 ? 14.82 -24.094 -14.891 1 92.56 67 ALA B C 1
ATOM 2723 O O . ALA B 1 67 ? 15.992 -23.922 -14.547 1 92.56 67 ALA B O 1
ATOM 2724 N N . GLU B 1 68 ? 14.062 -23.219 -15.484 1 91.31 68 GLU B N 1
ATOM 2725 C CA . GLU B 1 68 ? 14.625 -21.891 -15.734 1 91.31 68 GLU B CA 1
ATOM 2726 C C . GLU B 1 68 ? 14.961 -21.188 -14.43 1 91.31 68 GLU B C 1
ATOM 2728 O O . GLU B 1 68 ? 15.984 -20.5 -14.336 1 91.31 68 GLU B O 1
ATOM 2733 N N . ALA B 1 69 ? 14.109 -21.25 -13.461 1 93.81 69 ALA B N 1
ATOM 2734 C CA . ALA B 1 69 ? 14.352 -20.656 -12.156 1 93.81 69 ALA B CA 1
ATOM 2735 C C . ALA B 1 69 ? 15.617 -21.234 -11.516 1 93.81 69 ALA B C 1
ATOM 2737 O O . ALA B 1 69 ? 16.438 -20.484 -10.984 1 93.81 69 ALA B O 1
ATOM 2738 N N . VAL B 1 70 ? 15.812 -22.516 -11.656 1 95.12 70 VAL B N 1
ATOM 2739 C CA . VAL B 1 70 ? 16.969 -23.188 -11.055 1 95.12 70 VAL B CA 1
ATOM 2740 C C . VAL B 1 70 ? 18.234 -22.797 -11.805 1 95.12 70 VAL B C 1
ATOM 2742 O O . VAL B 1 70 ? 19.281 -22.547 -11.18 1 95.12 70 VAL B O 1
ATOM 2745 N N . ARG B 1 71 ? 18.156 -22.766 -13.117 1 94.25 71 ARG B N 1
ATOM 2746 C CA . ARG B 1 71 ? 19.312 -22.328 -13.891 1 94.25 71 ARG B CA 1
ATOM 2747 C C . ARG B 1 71 ? 19.75 -20.922 -13.461 1 94.25 71 ARG B C 1
ATOM 2749 O O . ARG B 1 71 ? 20.953 -20.672 -13.312 1 94.25 71 ARG B O 1
ATOM 2756 N N . GLY B 1 72 ? 18.766 -20.078 -13.352 1 93.19 72 GLY B N 1
ATOM 2757 C CA . GLY B 1 72 ? 19.078 -18.734 -12.883 1 93.19 72 GLY B CA 1
ATOM 2758 C C . GLY B 1 72 ? 19.75 -18.719 -11.523 1 93.19 72 GLY B C 1
ATOM 2759 O O . GLY B 1 72 ? 20.719 -18 -11.32 1 93.19 72 GLY B O 1
ATOM 2760 N N . LEU B 1 73 ? 19.219 -19.469 -10.594 1 95.44 73 LEU B N 1
ATOM 2761 C CA . LEU B 1 73 ? 19.781 -19.578 -9.242 1 95.44 73 LEU B CA 1
ATOM 2762 C C . LEU B 1 73 ? 21.234 -20.031 -9.289 1 95.44 73 LEU B C 1
ATOM 2764 O O . LEU B 1 73 ? 22.109 -19.406 -8.703 1 95.44 73 LEU B O 1
ATOM 2768 N N . LEU B 1 74 ? 21.531 -21.109 -10.023 1 95.81 74 LEU B N 1
ATOM 2769 C CA . LEU B 1 74 ? 22.875 -21.672 -10.094 1 95.81 74 LEU B CA 1
ATOM 2770 C C . LEU B 1 74 ? 23.844 -20.688 -10.734 1 95.81 74 LEU B C 1
ATOM 2772 O O . LEU B 1 74 ? 24.953 -20.469 -10.227 1 95.81 74 LEU B O 1
ATOM 2776 N N . ASN B 1 75 ? 23.406 -20.109 -11.789 1 94.81 75 ASN B N 1
ATOM 2777 C CA . ASN B 1 75 ? 24.25 -19.172 -12.523 1 94.81 75 ASN B CA 1
ATOM 2778 C C . ASN B 1 75 ? 24.609 -17.953 -11.664 1 94.81 75 ASN B C 1
ATOM 2780 O O . ASN B 1 75 ? 25.781 -17.578 -11.586 1 94.81 75 ASN B O 1
ATOM 2784 N N . MET B 1 76 ? 23.688 -17.375 -11.094 1 94.5 76 MET B N 1
ATOM 2785 C CA . MET B 1 76 ? 23.891 -16.125 -10.367 1 94.5 76 MET B CA 1
ATOM 2786 C C . MET B 1 76 ? 24.641 -16.359 -9.062 1 94.5 76 MET B C 1
ATOM 2788 O O . MET B 1 76 ? 25.391 -15.508 -8.602 1 94.5 76 MET B O 1
ATOM 2792 N N . GLU B 1 77 ? 24.391 -17.516 -8.484 1 95.44 77 GLU B N 1
ATOM 2793 C CA . GLU B 1 77 ? 25.094 -17.828 -7.238 1 95.44 77 GLU B CA 1
ATOM 2794 C C . GLU B 1 77 ? 26.453 -18.453 -7.512 1 95.44 77 GLU B C 1
ATOM 2796 O O . GLU B 1 77 ? 27.203 -18.734 -6.582 1 95.44 77 GLU B O 1
ATOM 2801 N N . GLY B 1 78 ? 26.75 -18.719 -8.781 1 94.5 78 GLY B N 1
ATOM 2802 C CA . GLY B 1 78 ? 28.031 -19.266 -9.18 1 94.5 78 GLY B CA 1
ATOM 2803 C C . GLY B 1 78 ? 28.219 -20.719 -8.758 1 94.5 78 GLY B C 1
ATOM 2804 O O . GLY B 1 78 ? 29.312 -21.109 -8.328 1 94.5 78 GLY B O 1
ATOM 2805 N N . VAL B 1 79 ? 27.203 -21.531 -8.805 1 94.56 79 VAL B N 1
ATOM 2806 C CA . VAL B 1 79 ? 27.25 -22.922 -8.383 1 94.56 79 VAL B CA 1
ATOM 2807 C C . VAL B 1 79 ? 27.203 -23.828 -9.602 1 94.56 79 VAL B C 1
ATOM 2809 O O . VAL B 1 79 ? 26.328 -23.672 -10.461 1 94.56 79 VAL B O 1
ATOM 2812 N N . GLU B 1 80 ? 28.078 -24.703 -9.719 1 94.38 80 GLU B N 1
ATOM 2813 C CA . GLU B 1 80 ? 28.062 -25.734 -10.758 1 94.38 80 GLU B CA 1
ATOM 2814 C C . GLU B 1 80 ? 27.469 -27.047 -10.242 1 94.38 80 GLU B C 1
ATOM 2816 O O . GLU B 1 80 ? 28 -27.641 -9.297 1 94.38 80 GLU B O 1
ATOM 2821 N N . ALA B 1 81 ? 26.391 -27.453 -10.852 1 95.75 81 ALA B N 1
ATOM 2822 C CA . ALA B 1 81 ? 25.734 -28.688 -10.438 1 95.75 81 ALA B CA 1
ATOM 2823 C C . ALA B 1 81 ? 24.844 -29.234 -11.555 1 95.75 81 ALA B C 1
ATOM 2825 O O . ALA B 1 81 ? 24.391 -28.484 -12.43 1 95.75 81 ALA B O 1
ATOM 2826 N N . GLU B 1 82 ? 24.734 -30.469 -11.57 1 96.69 82 GLU B N 1
ATO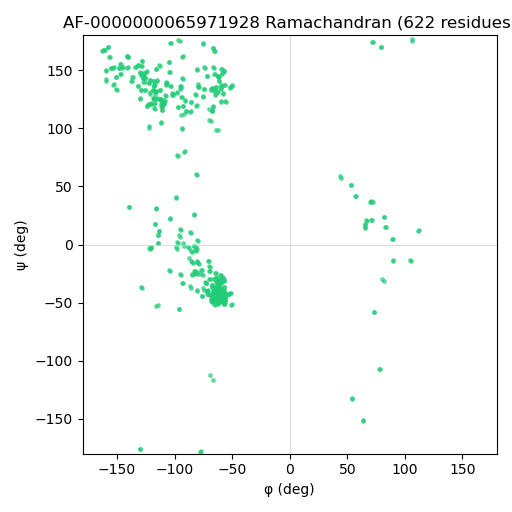M 2827 C CA . GLU B 1 82 ? 23.688 -31.125 -12.359 1 96.69 82 GLU B CA 1
ATOM 2828 C C . GLU B 1 82 ? 22.422 -31.328 -11.531 1 96.69 82 GLU B C 1
ATOM 2830 O O . GLU B 1 82 ? 22.469 -31.875 -10.43 1 96.69 82 GLU B O 1
ATOM 2835 N N . VAL B 1 83 ? 21.359 -30.812 -12.055 1 96.69 83 VAL B N 1
ATOM 2836 C CA . VAL B 1 83 ? 20.125 -30.859 -11.289 1 96.69 83 VAL B CA 1
ATOM 2837 C C . VAL B 1 83 ? 19.031 -31.547 -12.109 1 96.69 83 VAL B C 1
ATOM 2839 O O . VAL B 1 83 ? 18.688 -31.078 -13.203 1 96.69 83 VAL B O 1
ATOM 2842 N N . GLY B 1 84 ? 18.516 -32.625 -11.617 1 96.19 84 GLY B N 1
ATOM 2843 C CA . GLY B 1 84 ? 17.281 -33.25 -12.109 1 96.19 84 GLY B CA 1
ATOM 2844 C C . GLY B 1 84 ? 16.062 -32.844 -11.328 1 96.19 84 GLY B C 1
ATOM 2845 O O . GLY B 1 84 ? 16.078 -32.812 -10.102 1 96.19 84 GLY B O 1
ATOM 2846 N N . ILE B 1 85 ? 14.977 -32.5 -12.102 1 96.06 85 ILE B N 1
ATOM 2847 C CA . ILE B 1 85 ? 13.789 -31.953 -11.461 1 96.06 85 ILE B CA 1
ATOM 2848 C C . ILE B 1 85 ? 12.586 -32.844 -11.766 1 96.06 85 ILE B C 1
ATOM 2850 O O . ILE B 1 85 ? 12.344 -33.219 -12.914 1 96.06 85 ILE B O 1
ATOM 2854 N N . ARG B 1 86 ? 11.859 -33.188 -10.758 1 95.81 86 ARG B N 1
ATOM 2855 C CA . ARG B 1 86 ? 10.547 -33.812 -10.867 1 95.81 86 ARG B CA 1
ATOM 2856 C C . ARG B 1 86 ? 9.461 -32.906 -10.297 1 95.81 86 ARG B C 1
ATOM 2858 O O . ARG B 1 86 ? 9.531 -32.5 -9.133 1 95.81 86 ARG B O 1
ATOM 2865 N N . VAL B 1 87 ? 8.453 -32.656 -11.117 1 95.44 87 VAL B N 1
ATOM 2866 C CA . VAL B 1 87 ? 7.398 -31.719 -10.703 1 95.44 87 VAL B CA 1
ATOM 2867 C C . VAL B 1 87 ? 6.09 -32.5 -10.5 1 95.44 87 VAL B C 1
ATOM 2869 O O . VAL B 1 87 ? 5.66 -33.219 -11.383 1 95.44 87 VAL B O 1
ATOM 2872 N N . TYR B 1 88 ? 5.535 -32.375 -9.383 1 95.94 88 TYR B N 1
ATOM 2873 C CA . TYR B 1 88 ? 4.137 -32.75 -9.156 1 95.94 88 TYR B CA 1
ATOM 2874 C C . TYR B 1 88 ? 3.229 -31.531 -9.328 1 95.94 88 TYR B C 1
ATOM 2876 O O . TYR B 1 88 ? 3.18 -30.656 -8.469 1 95.94 88 TYR B O 1
ATOM 2884 N N . LYS B 1 89 ? 2.43 -31.562 -10.375 1 95.19 89 LYS B N 1
ATOM 2885 C CA . LYS B 1 89 ? 1.618 -30.406 -10.758 1 95.19 89 LYS B CA 1
ATOM 2886 C C . LYS B 1 89 ? 0.221 -30.484 -10.148 1 95.19 89 LYS B C 1
ATOM 2888 O O . LYS B 1 89 ? -0.673 -31.109 -10.719 1 95.19 89 LYS B O 1
ATOM 2893 N N . GLY B 1 90 ? 0.101 -29.734 -9.07 1 96.69 90 GLY B N 1
ATOM 2894 C CA . GLY B 1 90 ? -1.194 -29.672 -8.414 1 96.69 90 GLY B CA 1
ATOM 2895 C C . GLY B 1 90 ? -1.927 -28.359 -8.688 1 96.69 90 GLY B C 1
ATOM 2896 O O . GLY B 1 90 ? -3.146 -28.281 -8.516 1 96.69 90 GLY B O 1
ATOM 2897 N N . VAL B 1 91 ? -1.271 -27.312 -9.047 1 96.19 91 VAL B N 1
ATOM 2898 C CA . VAL B 1 91 ? -1.877 -26.016 -9.391 1 96.19 91 VAL B CA 1
ATOM 2899 C C . VAL B 1 91 ? -2.285 -26.016 -10.867 1 96.19 91 VAL B C 1
ATOM 2901 O O . VAL B 1 91 ? -1.455 -26.25 -11.75 1 96.19 91 VAL B O 1
ATOM 2904 N N . PRO B 1 92 ? -3.566 -25.781 -11.188 1 93.31 92 PRO B N 1
ATOM 2905 C CA . PRO B 1 92 ? -3.992 -25.75 -12.586 1 93.31 92 PRO B CA 1
ATOM 2906 C C . PRO B 1 92 ? -3.275 -24.688 -13.398 1 93.31 92 PRO B C 1
ATOM 2908 O O . PRO B 1 92 ? -3.35 -23.5 -13.062 1 93.31 92 PRO B O 1
ATOM 2911 N N . PRO B 1 93 ? -2.586 -25.047 -14.516 1 90.12 93 PRO B N 1
ATOM 2912 C CA . PRO B 1 93 ? -1.836 -24.078 -15.312 1 90.12 93 PRO B CA 1
ATOM 2913 C C . PRO B 1 93 ? -2.742 -23.141 -16.109 1 90.12 93 PRO B C 1
ATOM 2915 O O . PRO B 1 93 ? -3.791 -23.578 -16.609 1 90.12 93 PRO B O 1
ATOM 2918 N N . GLY B 1 94 ? -2.271 -21.922 -16.219 1 87.38 94 GLY B N 1
ATOM 2919 C CA . GLY B 1 94 ? -2.926 -20.969 -17.109 1 87.38 94 GLY B CA 1
ATOM 2920 C C . GLY B 1 94 ? -4.27 -20.5 -16.578 1 87.38 94 GLY B C 1
ATOM 2921 O O . GLY B 1 94 ? -5.102 -20 -17.344 1 87.38 94 GLY B O 1
ATOM 2922 N N . ARG B 1 95 ? -4.5 -20.625 -15.289 1 92.31 95 ARG B N 1
ATOM 2923 C CA . ARG B 1 95 ? -5.824 -20.328 -14.758 1 92.31 95 ARG B CA 1
ATOM 2924 C C . ARG B 1 95 ? -5.789 -19.109 -13.836 1 92.31 95 ARG B C 1
ATOM 2926 O O . ARG B 1 95 ? -6.762 -18.828 -13.133 1 92.31 95 ARG B O 1
ATOM 2933 N N . GLY B 1 96 ? -4.703 -18.469 -13.797 1 93.25 96 GLY B N 1
ATOM 2934 C CA . GLY B 1 96 ? -4.586 -17.281 -12.953 1 93.25 96 GLY B CA 1
ATOM 2935 C C . GLY B 1 96 ? -4.309 -17.609 -11.5 1 93.25 96 GLY B C 1
ATOM 2936 O O . GLY B 1 96 ? -4.59 -16.812 -10.609 1 93.25 96 GLY B O 1
ATOM 2937 N N . LEU B 1 97 ? -3.748 -18.75 -11.234 1 96.38 97 LEU B N 1
ATOM 2938 C CA . LEU B 1 97 ? -3.516 -19.172 -9.859 1 96.38 97 LEU B CA 1
ATOM 2939 C C . LEU B 1 97 ? -2.023 -19.328 -9.586 1 96.38 97 LEU B C 1
ATOM 2941 O O . LEU B 1 97 ? -1.628 -20.094 -8.695 1 96.38 97 LEU B O 1
ATOM 2945 N N . GLY B 1 98 ? -1.233 -18.766 -10.398 1 93.81 98 GLY B N 1
ATOM 2946 C CA . GLY B 1 98 ? 0.201 -18.719 -10.156 1 93.81 98 GLY B CA 1
ATOM 2947 C C . GLY B 1 98 ? 0.869 -20.078 -10.305 1 93.81 98 GLY B C 1
ATOM 2948 O O . GLY B 1 98 ? 1.786 -20.406 -9.555 1 93.81 98 GLY B O 1
ATOM 2949 N N . SER B 1 99 ? 0.392 -20.859 -11.25 1 92.81 99 SER B N 1
ATOM 2950 C CA . SER B 1 99 ? 0.92 -22.203 -11.453 1 92.81 99 SER B CA 1
ATOM 2951 C C . SER B 1 99 ? 2.42 -22.172 -11.734 1 92.81 99 SER B C 1
ATOM 2953 O O . SER B 1 99 ? 3.188 -22.906 -11.102 1 92.81 99 SER B O 1
ATOM 2955 N N . SER B 1 100 ? 2.846 -21.344 -12.656 1 89.38 100 SER B N 1
ATOM 2956 C CA . SER B 1 100 ? 4.266 -21.219 -12.969 1 89.38 100 SER B CA 1
ATOM 2957 C C . SER B 1 100 ? 5.066 -20.766 -11.75 1 89.38 100 SER B C 1
ATOM 2959 O O . SER B 1 100 ? 6.156 -21.281 -11.492 1 89.38 100 SER B O 1
ATOM 2961 N N . GLY B 1 101 ? 4.551 -19.844 -11.031 1 92.62 101 GLY B N 1
ATOM 2962 C CA . GLY B 1 101 ? 5.215 -19.344 -9.844 1 92.62 101 GLY B CA 1
ATOM 2963 C C . GLY B 1 101 ? 5.363 -20.391 -8.758 1 92.62 101 GLY B C 1
ATOM 2964 O O . GLY B 1 101 ? 6.398 -20.469 -8.094 1 92.62 101 GLY B O 1
ATOM 2965 N N . ALA B 1 102 ? 4.352 -21.156 -8.586 1 96 102 ALA B N 1
ATOM 2966 C CA . ALA B 1 102 ? 4.383 -22.203 -7.562 1 96 102 ALA B CA 1
ATOM 2967 C C . ALA B 1 102 ? 5.453 -23.25 -7.875 1 96 102 ALA B C 1
ATOM 2969 O O . ALA B 1 102 ? 6.223 -23.625 -6.992 1 96 102 ALA B O 1
ATOM 2970 N N . SER B 1 103 ? 5.508 -23.672 -9.141 1 94.75 103 SER B N 1
ATOM 2971 C CA . SER B 1 103 ? 6.52 -24.641 -9.539 1 94.75 103 SER B CA 1
ATOM 2972 C C . SER B 1 103 ? 7.926 -24.078 -9.367 1 94.75 103 SER B C 1
ATOM 2974 O O . SER B 1 103 ? 8.82 -24.75 -8.859 1 94.75 103 SER B O 1
ATOM 2976 N N . ALA B 1 104 ? 8.102 -22.906 -9.844 1 95.12 104 ALA B N 1
ATOM 2977 C CA . ALA B 1 104 ? 9.406 -22.25 -9.758 1 95.12 104 ALA B CA 1
ATOM 2978 C C . ALA B 1 104 ? 9.828 -22.062 -8.305 1 95.12 104 ALA B C 1
ATOM 2980 O O . ALA B 1 104 ? 10.984 -22.297 -7.945 1 95.12 104 ALA B O 1
ATOM 2981 N N . ALA B 1 105 ? 8.898 -21.594 -7.469 1 97.06 105 ALA B N 1
ATOM 2982 C CA . ALA B 1 105 ? 9.164 -21.359 -6.051 1 97.06 105 ALA B CA 1
ATOM 2983 C C . ALA B 1 105 ? 9.586 -22.656 -5.359 1 97.06 105 ALA B C 1
ATOM 2985 O O . ALA B 1 105 ? 10.578 -22.672 -4.621 1 97.06 105 ALA B O 1
ATOM 2986 N N . ALA B 1 106 ? 8.844 -23.688 -5.617 1 97.75 106 ALA B N 1
ATOM 2987 C CA . ALA B 1 106 ? 9.18 -24.984 -5.02 1 97.75 106 ALA B CA 1
ATOM 2988 C C . ALA B 1 106 ? 10.555 -25.469 -5.484 1 97.75 106 ALA B C 1
ATOM 2990 O O . ALA B 1 106 ? 11.336 -26 -4.688 1 97.75 106 ALA B O 1
ATOM 2991 N N . ALA B 1 107 ? 10.859 -25.266 -6.715 1 96.44 107 ALA B N 1
ATOM 2992 C CA . ALA B 1 107 ? 12.133 -25.719 -7.281 1 96.44 107 ALA B CA 1
ATOM 2993 C C . ALA B 1 107 ? 13.305 -24.969 -6.648 1 96.44 107 ALA B C 1
ATOM 2995 O O . ALA B 1 107 ? 14.281 -25.594 -6.223 1 96.44 107 ALA B O 1
ATOM 2996 N N . VAL B 1 108 ? 13.25 -23.688 -6.625 1 96.88 108 VAL B N 1
ATOM 2997 C CA . VAL B 1 108 ? 14.367 -22.922 -6.09 1 96.88 108 VAL B CA 1
ATOM 2998 C C . VAL B 1 108 ? 14.523 -23.203 -4.598 1 96.88 108 VAL B C 1
ATOM 3000 O O . VAL B 1 108 ? 15.641 -23.25 -4.078 1 96.88 108 VAL B O 1
ATOM 3003 N N . ALA B 1 109 ? 13.398 -23.359 -3.912 1 97.75 109 ALA B N 1
ATOM 3004 C CA . ALA B 1 109 ? 13.469 -23.719 -2.496 1 97.75 109 ALA B CA 1
ATOM 3005 C C . ALA B 1 109 ? 14.164 -25.062 -2.303 1 97.75 109 ALA B C 1
ATOM 3007 O O . ALA B 1 109 ? 15.023 -25.203 -1.429 1 97.75 109 ALA B O 1
ATOM 3008 N N . ALA B 1 110 ? 13.797 -26.031 -3.117 1 98.12 110 ALA B N 1
ATOM 3009 C CA . ALA B 1 110 ? 14.367 -27.359 -3.016 1 98.12 110 ALA B CA 1
ATOM 3010 C C . ALA B 1 110 ? 15.859 -27.344 -3.312 1 98.12 110 ALA B C 1
ATOM 3012 O O . ALA B 1 110 ? 16.656 -27.938 -2.576 1 98.12 110 ALA B O 1
ATOM 3013 N N . VAL B 1 111 ? 16.25 -26.703 -4.328 1 97.19 111 VAL B N 1
ATOM 3014 C CA . VAL B 1 111 ? 17.656 -26.672 -4.73 1 97.19 111 VAL B CA 1
ATOM 3015 C C . VAL B 1 111 ? 18.469 -25.906 -3.682 1 97.19 111 VAL B C 1
ATOM 3017 O O . VAL B 1 111 ? 19.562 -26.344 -3.316 1 97.19 111 VAL B O 1
ATOM 3020 N N . SER B 1 112 ? 17.969 -24.75 -3.271 1 97.19 112 SER B N 1
ATOM 3021 C CA . SER B 1 112 ? 18.656 -23.984 -2.238 1 97.19 112 SER B CA 1
ATOM 3022 C C . SER B 1 112 ? 18.906 -24.828 -0.994 1 97.19 112 SER B C 1
ATOM 3024 O O . SER B 1 112 ? 19.984 -24.766 -0.396 1 97.19 112 SER B O 1
ATOM 3026 N N . HIS B 1 113 ? 17.906 -25.578 -0.638 1 97.25 113 HIS B N 1
ATOM 3027 C CA . HIS B 1 113 ? 18.047 -26.453 0.523 1 97.25 113 HIS B CA 1
ATOM 3028 C C . HIS B 1 113 ? 19.062 -27.562 0.271 1 97.25 113 HIS B C 1
ATOM 3030 O O . HIS B 1 113 ? 19.922 -27.812 1.116 1 97.25 113 HIS B O 1
ATOM 3036 N N . ALA B 1 114 ? 18.969 -28.219 -0.836 1 96.88 114 ALA B N 1
ATOM 3037 C CA . ALA B 1 114 ? 19.844 -29.344 -1.166 1 96.88 114 ALA B CA 1
ATOM 3038 C C . ALA B 1 114 ? 21.312 -28.906 -1.178 1 96.88 114 ALA B C 1
ATOM 3040 O O . ALA B 1 114 ? 22.203 -29.672 -0.813 1 96.88 114 ALA B O 1
ATOM 3041 N N . LEU B 1 115 ? 21.531 -27.672 -1.54 1 95.25 115 LEU B N 1
ATOM 3042 C CA . LEU B 1 115 ? 22.891 -27.156 -1.656 1 95.25 115 LEU B CA 1
ATOM 3043 C C . LEU B 1 115 ? 23.281 -26.359 -0.411 1 95.25 115 LEU B C 1
ATOM 3045 O O . LEU B 1 115 ? 24.375 -25.797 -0.339 1 95.25 115 LEU B O 1
ATOM 3049 N N . ALA B 1 116 ? 22.375 -26.188 0.562 1 95.06 116 ALA B N 1
ATOM 3050 C CA . ALA B 1 116 ? 22.594 -25.422 1.793 1 95.06 116 ALA B CA 1
ATOM 3051 C C . ALA B 1 116 ? 23 -23.984 1.489 1 95.06 116 ALA B C 1
ATOM 3053 O O . ALA B 1 116 ? 23.969 -23.469 2.072 1 95.06 116 ALA B O 1
ATOM 3054 N N . LEU B 1 117 ? 22.297 -23.484 0.495 1 94.75 117 LEU B N 1
ATOM 3055 C CA . LEU B 1 117 ? 22.594 -22.094 0.144 1 94.75 117 LEU B CA 1
ATOM 3056 C C . LEU B 1 117 ? 21.906 -21.125 1.112 1 94.75 117 LEU B C 1
ATOM 3058 O O . LEU B 1 117 ? 20.781 -21.375 1.544 1 94.75 117 LEU B O 1
ATOM 3062 N N . GLU B 1 118 ? 22.547 -20.109 1.539 1 92.31 118 GLU B N 1
ATOM 3063 C CA . GLU B 1 118 ? 21.953 -19.016 2.305 1 92.31 118 GLU B CA 1
ATOM 3064 C C . GLU B 1 118 ? 21.625 -17.828 1.407 1 92.31 118 GLU B C 1
ATOM 3066 O O . GLU B 1 118 ? 22.312 -16.812 1.437 1 92.31 118 GLU B O 1
ATOM 3071 N N . VAL B 1 119 ? 20.594 -17.938 0.691 1 94.06 119 VAL B N 1
ATOM 3072 C CA . VAL B 1 119 ? 20.172 -16.922 -0.271 1 94.06 119 VAL B CA 1
ATOM 3073 C C . VAL B 1 119 ? 19.094 -16.031 0.339 1 94.06 119 VAL B C 1
ATOM 3075 O O . VAL B 1 119 ? 18.109 -16.547 0.899 1 94.06 119 VAL B O 1
ATOM 3078 N N . PRO B 1 120 ? 19.266 -14.68 0.235 1 94.44 120 PRO B N 1
ATOM 3079 C CA . PRO B 1 120 ? 18.203 -13.797 0.698 1 94.44 120 PRO B CA 1
ATOM 3080 C C . PRO B 1 120 ? 16.875 -14.031 -0.033 1 94.44 120 PRO B C 1
ATOM 3082 O O . PRO B 1 120 ? 16.875 -14.406 -1.207 1 94.44 120 PRO B O 1
ATOM 3085 N N . VAL B 1 121 ? 15.805 -13.773 0.619 1 94.62 121 VAL B N 1
ATOM 3086 C CA . VAL B 1 121 ? 14.469 -14.125 0.14 1 94.62 121 VAL B CA 1
ATOM 3087 C C . VAL B 1 121 ? 14.164 -13.352 -1.138 1 94.62 121 VAL B C 1
ATOM 3089 O O . VAL B 1 121 ? 13.484 -13.859 -2.033 1 94.62 121 VAL B O 1
ATOM 3092 N N . ASP B 1 122 ? 14.562 -12.102 -1.225 1 95.38 122 ASP B N 1
ATOM 3093 C CA . ASP B 1 122 ? 14.312 -11.32 -2.432 1 95.38 122 ASP B CA 1
ATOM 3094 C C . ASP B 1 122 ? 14.984 -11.953 -3.646 1 95.38 122 ASP B C 1
ATOM 3096 O O . ASP B 1 122 ? 14.461 -11.883 -4.762 1 95.38 122 ASP B O 1
ATOM 3100 N N . ARG B 1 123 ? 16.156 -12.602 -3.496 1 95.69 123 ARG B N 1
ATOM 3101 C CA . ARG B 1 123 ? 16.828 -13.305 -4.582 1 95.69 123 ARG B CA 1
ATOM 3102 C C . ARG B 1 123 ? 16.078 -14.586 -4.945 1 95.69 123 ARG B C 1
ATOM 3104 O O . ARG B 1 123 ? 15.977 -14.938 -6.121 1 95.69 123 ARG B O 1
ATOM 3111 N N . LEU B 1 124 ? 15.594 -15.266 -3.898 1 96.25 124 LEU B N 1
ATOM 3112 C CA . LEU B 1 124 ? 14.789 -16.438 -4.184 1 96.25 124 LEU B CA 1
ATOM 3113 C C . LEU B 1 124 ? 13.578 -16.078 -5.039 1 96.25 124 LEU B C 1
ATOM 3115 O O . LEU B 1 124 ? 13.25 -16.797 -5.988 1 96.25 124 LEU B O 1
ATOM 3119 N N . VAL B 1 125 ? 12.922 -14.953 -4.668 1 97.38 125 VAL B N 1
ATOM 3120 C CA . VAL B 1 125 ? 11.773 -14.484 -5.441 1 97.38 125 VAL B CA 1
ATOM 3121 C C . VAL B 1 125 ? 12.219 -14.125 -6.859 1 97.38 125 VAL B C 1
ATOM 3123 O O . VAL B 1 125 ? 11.523 -14.438 -7.828 1 97.38 125 VAL B O 1
ATOM 3126 N N . PHE B 1 126 ? 13.375 -13.508 -6.945 1 95.25 126 PHE B N 1
ATOM 3127 C CA . PHE B 1 126 ? 13.914 -13.125 -8.242 1 95.25 126 PHE B CA 1
ATOM 3128 C C . PHE B 1 126 ? 14.141 -14.344 -9.125 1 95.25 126 PHE B C 1
ATOM 3130 O O . PHE B 1 126 ? 13.719 -14.375 -10.281 1 95.25 126 PHE B O 1
ATOM 3137 N N . TYR B 1 127 ? 14.742 -15.359 -8.625 1 94.56 127 TYR B N 1
ATOM 3138 C CA . TYR B 1 127 ? 15.008 -16.578 -9.383 1 94.56 127 TYR B CA 1
ATOM 3139 C C . TYR B 1 127 ? 13.711 -17.25 -9.812 1 94.56 127 TYR B C 1
ATOM 3141 O O . TYR B 1 127 ? 13.57 -17.672 -10.961 1 94.56 127 TYR B O 1
ATOM 3149 N N . ALA B 1 128 ? 12.773 -17.312 -8.828 1 94.38 128 ALA B N 1
ATOM 3150 C CA . ALA B 1 128 ? 11.5 -17.969 -9.125 1 94.38 128 ALA B CA 1
ATOM 3151 C C . ALA B 1 128 ? 10.758 -17.219 -10.234 1 94.38 128 ALA B C 1
ATOM 3153 O O . ALA B 1 128 ? 10.016 -17.828 -11.016 1 94.38 128 ALA B O 1
ATOM 3154 N N . GLY B 1 129 ? 10.969 -15.93 -10.273 1 90.94 129 GLY B N 1
ATOM 3155 C CA . GLY B 1 129 ? 10.258 -15.102 -11.227 1 90.94 129 GLY B CA 1
ATOM 3156 C C . GLY B 1 129 ? 10.914 -15.07 -12.594 1 90.94 129 GLY B C 1
ATOM 3157 O O . GLY B 1 129 ? 10.328 -14.57 -13.562 1 90.94 129 GLY B O 1
ATOM 3158 N N . LEU B 1 130 ? 12.125 -15.469 -12.773 1 84.06 130 LEU B N 1
ATOM 3159 C CA . LEU B 1 130 ? 12.859 -15.422 -14.031 1 84.06 130 LEU B CA 1
ATOM 3160 C C . LEU B 1 130 ? 12.164 -16.25 -15.102 1 84.06 130 LEU B C 1
ATOM 3162 O O . LEU B 1 130 ? 12.227 -15.93 -16.297 1 84.06 130 LEU B O 1
ATOM 3166 N N . GLY B 1 131 ? 11.508 -17.266 -14.625 1 69.56 131 GLY B N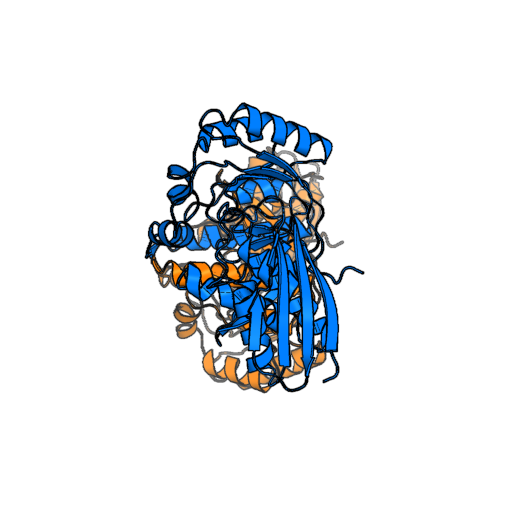 1
ATOM 3167 C CA . GLY B 1 131 ? 10.82 -18.094 -15.594 1 69.56 131 GLY B CA 1
ATOM 3168 C C . GLY B 1 131 ? 9.633 -17.406 -16.25 1 69.56 131 GLY B C 1
ATOM 3169 O O . GLY B 1 131 ? 9.195 -17.797 -17.328 1 69.56 131 GLY B O 1
ATOM 3170 N N . GLU B 1 132 ? 9.172 -16.328 -15.547 1 68.56 132 GLU B N 1
ATOM 3171 C CA . GLU B 1 132 ? 7.984 -15.633 -16.031 1 68.56 132 GLU B CA 1
ATOM 3172 C C . GLU B 1 132 ? 8.328 -14.688 -17.188 1 68.56 132 GLU B C 1
ATOM 3174 O O . GLU B 1 132 ? 7.457 -14.312 -17.969 1 68.56 132 GLU B O 1
ATOM 3179 N N . ARG B 1 133 ? 9.508 -14.305 -17.188 1 60.25 133 ARG B N 1
ATOM 3180 C CA . ARG B 1 133 ? 9.93 -13.406 -18.266 1 60.25 133 ARG B CA 1
ATOM 3181 C C . ARG B 1 133 ? 9.633 -14.008 -19.625 1 60.25 133 ARG B C 1
ATOM 3183 O O . ARG B 1 133 ? 9.148 -13.32 -20.531 1 60.25 133 ARG B O 1
ATOM 3190 N N . ALA B 1 134 ? 9.898 -15.25 -19.812 1 52.31 134 ALA B N 1
ATOM 3191 C CA . ALA B 1 134 ? 9.719 -15.945 -21.078 1 52.31 134 ALA B CA 1
ATOM 3192 C C . ALA B 1 134 ? 8.242 -16.016 -21.469 1 52.31 134 ALA B C 1
ATOM 3194 O O . ALA B 1 134 ? 7.898 -15.969 -22.641 1 52.31 134 ALA B O 1
ATOM 3195 N N . ALA B 1 135 ? 7.375 -16.047 -20.5 1 51.62 135 ALA B N 1
ATOM 3196 C CA . ALA B 1 135 ? 5.949 -16.234 -20.766 1 51.62 135 ALA B CA 1
ATOM 3197 C C . ALA B 1 135 ? 5.266 -14.898 -21.047 1 51.62 135 ALA B C 1
ATOM 3199 O O . ALA B 1 135 ? 4.348 -14.82 -21.859 1 51.62 135 ALA B O 1
ATOM 3200 N N . ALA B 1 136 ? 5.68 -13.828 -20.391 1 58.12 136 ALA B N 1
ATOM 3201 C CA . ALA B 1 136 ? 4.863 -12.617 -20.391 1 58.12 136 ALA B CA 1
ATOM 3202 C C . ALA B 1 136 ? 5.645 -11.43 -20.953 1 58.12 136 ALA B C 1
ATOM 3204 O O . ALA B 1 136 ? 5.094 -10.336 -21.125 1 58.12 136 ALA B O 1
ATOM 3205 N N . GLY B 1 137 ? 6.965 -11.57 -21.312 1 53.59 137 GLY B N 1
ATOM 3206 C CA . GLY B 1 137 ? 7.773 -10.484 -21.844 1 53.59 137 GLY B CA 1
ATOM 3207 C C . GLY B 1 137 ? 8.305 -9.539 -20.781 1 53.59 137 GLY B C 1
ATOM 3208 O O . GLY B 1 137 ? 9.242 -8.789 -21.031 1 53.59 137 GLY B O 1
ATOM 3209 N N . GLN B 1 138 ? 7.617 -9.359 -19.672 1 59.53 138 GLN B N 1
ATOM 3210 C CA . GLN B 1 138 ? 8.109 -8.539 -18.578 1 59.53 138 GLN B CA 1
ATOM 3211 C C . GLN B 1 138 ? 8.078 -9.312 -17.266 1 59.53 138 GLN B C 1
ATOM 3213 O O . GLN B 1 138 ? 7.188 -10.133 -17.031 1 59.53 138 GLN B O 1
ATOM 3218 N N . PRO B 1 139 ? 9.055 -9.07 -16.625 1 64.38 139 PRO B N 1
ATOM 3219 C CA . PRO B 1 139 ? 9.094 -9.82 -15.367 1 64.38 139 PRO B CA 1
ATOM 3220 C C . PRO B 1 139 ? 7.996 -9.398 -14.391 1 64.38 139 PRO B C 1
ATOM 3222 O O . PRO B 1 139 ? 7.711 -8.203 -14.258 1 64.38 139 PRO B O 1
ATOM 3225 N N . HIS B 1 140 ? 7.168 -10.219 -14.055 1 79.38 140 HIS B N 1
ATOM 3226 C CA . HIS B 1 140 ? 6.32 -10.023 -12.883 1 79.38 140 HIS B CA 1
ATOM 3227 C C . HIS B 1 140 ? 6.613 -11.062 -11.805 1 79.38 140 HIS B C 1
ATOM 3229 O O . HIS B 1 140 ? 6.914 -12.211 -12.117 1 79.38 140 HIS B O 1
ATOM 3235 N N . PHE B 1 141 ? 6.586 -10.578 -10.555 1 93.25 141 PHE B N 1
ATOM 3236 C CA . PHE B 1 141 ? 7.137 -11.383 -9.469 1 93.25 141 PHE B CA 1
ATOM 3237 C C . PHE B 1 141 ? 6.066 -11.672 -8.422 1 93.25 141 PHE B C 1
ATOM 3239 O O . PHE B 1 141 ? 6.309 -12.438 -7.48 1 93.25 141 PHE B O 1
ATOM 3246 N N . ASP B 1 142 ? 4.852 -11.109 -8.648 1 94.62 142 ASP B N 1
ATOM 3247 C CA . ASP B 1 142 ? 3.844 -11.117 -7.59 1 94.62 142 ASP B CA 1
ATOM 3248 C C . ASP B 1 142 ? 3.434 -12.547 -7.23 1 94.62 142 ASP B C 1
ATOM 3250 O O . ASP B 1 142 ? 3.428 -12.914 -6.055 1 94.62 142 ASP B O 1
ATOM 3254 N N . ASN B 1 143 ? 3.221 -13.391 -8.227 1 95.44 143 ASN B N 1
ATOM 3255 C CA . ASN B 1 143 ? 2.846 -14.773 -7.938 1 95.44 143 ASN B CA 1
ATOM 3256 C C . ASN B 1 143 ? 3.994 -15.539 -7.297 1 95.44 143 ASN B C 1
ATOM 3258 O O . ASN B 1 143 ? 3.803 -16.234 -6.297 1 95.44 143 ASN B O 1
ATOM 3262 N N . ALA B 1 144 ? 5.172 -15.422 -7.926 1 96.19 144 ALA B N 1
ATOM 3263 C CA . ALA B 1 144 ? 6.348 -16.094 -7.367 1 96.19 144 ALA B CA 1
ATOM 3264 C C . ALA B 1 144 ? 6.605 -15.641 -5.934 1 96.19 144 ALA B C 1
ATOM 3266 O O . ALA B 1 144 ? 6.953 -16.453 -5.074 1 96.19 144 ALA B O 1
ATOM 3267 N N . ALA B 1 145 ? 6.422 -14.383 -5.672 1 98.19 145 ALA B N 1
ATOM 3268 C CA . ALA B 1 145 ? 6.637 -13.844 -4.332 1 98.19 145 ALA B CA 1
ATOM 3269 C C . ALA B 1 145 ? 5.664 -14.461 -3.332 1 98.19 145 ALA B C 1
ATOM 3271 O O . ALA B 1 145 ? 6.059 -14.852 -2.232 1 98.19 145 ALA B O 1
ATOM 3272 N N . ALA B 1 146 ? 4.426 -14.531 -3.705 1 98.5 146 ALA B N 1
ATOM 3273 C CA . ALA B 1 146 ? 3.438 -15.125 -2.809 1 98.5 146 ALA B CA 1
ATOM 3274 C C . ALA B 1 146 ? 3.773 -16.594 -2.516 1 98.5 146 ALA B C 1
ATOM 3276 O O . ALA B 1 146 ? 3.699 -17.031 -1.367 1 98.5 146 ALA B O 1
ATOM 3277 N N . SER B 1 147 ? 4.152 -17.281 -3.531 1 98.19 147 SER B N 1
ATOM 3278 C CA . SER B 1 147 ? 4.457 -18.703 -3.361 1 98.19 147 SER B CA 1
ATOM 3279 C C . SER B 1 147 ? 5.703 -18.906 -2.508 1 98.19 147 SER B C 1
ATOM 3281 O O . SER B 1 147 ? 5.805 -19.875 -1.768 1 98.19 147 SER B O 1
ATOM 3283 N N . ILE B 1 148 ? 6.656 -18.016 -2.643 1 98.31 148 ILE B N 1
ATOM 3284 C CA . ILE B 1 148 ? 7.895 -18.109 -1.88 1 98.31 148 ILE B CA 1
ATOM 3285 C C . ILE B 1 148 ? 7.652 -17.656 -0.442 1 98.31 148 ILE B C 1
ATOM 3287 O O . ILE B 1 148 ? 8.078 -18.312 0.505 1 98.31 148 ILE B O 1
ATOM 3291 N N . LEU B 1 149 ? 6.934 -16.547 -0.205 1 98.5 149 LEU B N 1
ATOM 3292 C CA . LEU B 1 149 ? 6.879 -15.867 1.079 1 98.5 149 LEU B CA 1
ATOM 3293 C C . LEU B 1 149 ? 5.699 -16.359 1.909 1 98.5 149 LEU B C 1
ATOM 3295 O O . LEU B 1 149 ? 5.75 -16.344 3.141 1 98.5 149 LEU B O 1
ATOM 3299 N N . GLY B 1 150 ? 4.605 -16.719 1.227 1 98.56 150 GLY B N 1
ATOM 3300 C CA . GLY B 1 150 ? 3.361 -16.984 1.931 1 98.56 150 GLY B CA 1
ATOM 3301 C C . GLY B 1 150 ? 2.619 -15.719 2.318 1 98.56 150 GLY B C 1
ATOM 3302 O O . GLY B 1 150 ? 3.139 -14.617 2.156 1 98.56 150 GLY B O 1
ATOM 3303 N N . GLY B 1 151 ? 1.398 -15.938 2.762 1 98.44 151 GLY B N 1
ATOM 3304 C CA . GLY B 1 151 ? 0.605 -14.789 3.18 1 98.44 151 GLY B CA 1
ATOM 3305 C C . GLY B 1 151 ? 0.309 -13.828 2.051 1 98.44 151 GLY B C 1
ATOM 3306 O O . GLY B 1 151 ? 0.083 -14.242 0.912 1 98.44 151 GLY B O 1
ATOM 3307 N N . LEU B 1 152 ? 0.139 -12.562 2.395 1 98.75 152 LEU B N 1
ATOM 3308 C CA . LEU B 1 152 ? 0.046 -11.492 1.408 1 98.75 152 LEU B CA 1
ATOM 3309 C C . LEU B 1 152 ? 1.432 -10.984 1.026 1 98.75 152 LEU B C 1
ATOM 3311 O O . LEU B 1 152 ? 2.156 -10.453 1.87 1 98.75 152 LEU B O 1
ATOM 3315 N N . ALA B 1 153 ? 1.783 -11.188 -0.171 1 98.69 153 ALA B N 1
ATOM 3316 C CA . ALA B 1 153 ? 3.074 -10.727 -0.675 1 98.69 153 ALA B CA 1
ATOM 3317 C C . ALA B 1 153 ? 2.943 -9.367 -1.359 1 98.69 153 ALA B C 1
ATOM 3319 O O . ALA B 1 153 ? 1.975 -9.125 -2.08 1 98.69 153 ALA B O 1
ATOM 3320 N N . VAL B 1 154 ? 3.867 -8.5 -1.088 1 98.44 154 VAL B N 1
ATOM 3321 C CA . VAL B 1 154 ? 3.98 -7.195 -1.727 1 98.44 154 VAL B CA 1
ATOM 3322 C C . VAL B 1 154 ? 5.309 -7.098 -2.473 1 98.44 154 VAL B C 1
ATOM 3324 O O . VAL B 1 154 ? 6.371 -7.363 -1.9 1 98.44 154 VAL B O 1
ATOM 3327 N N . VAL B 1 155 ? 5.234 -6.762 -3.756 1 97.25 155 VAL B N 1
ATOM 3328 C CA . VAL B 1 155 ? 6.422 -6.66 -4.602 1 97.25 155 VAL B CA 1
ATOM 3329 C C . VAL B 1 155 ? 6.559 -5.238 -5.133 1 97.25 155 VAL B C 1
ATOM 3331 O O . VAL B 1 155 ? 5.582 -4.641 -5.594 1 97.25 155 VAL B O 1
ATOM 3334 N N . ALA B 1 156 ? 7.73 -4.719 -5.035 1 96.31 156 ALA B N 1
ATOM 3335 C CA . ALA B 1 156 ? 8.062 -3.418 -5.613 1 96.31 156 ALA B CA 1
ATOM 3336 C C . ALA B 1 156 ? 9.516 -3.385 -6.086 1 96.31 156 ALA B C 1
ATOM 3338 O O . ALA B 1 156 ? 10.32 -4.238 -5.703 1 96.31 156 ALA B O 1
ATOM 3339 N N . SER B 1 157 ? 9.797 -2.545 -7.008 1 94.69 157 SER B N 1
ATOM 3340 C CA . SER B 1 157 ? 11.172 -2.227 -7.371 1 94.69 157 SER B CA 1
ATOM 3341 C C . SER B 1 157 ? 11.523 -0.786 -7.008 1 94.69 157 SER B C 1
ATOM 3343 O O . SER B 1 157 ? 10.703 0.12 -7.195 1 94.69 157 SER B O 1
ATOM 3345 N N . ASP B 1 158 ? 12.664 -0.604 -6.379 1 96.31 158 ASP B N 1
ATOM 3346 C CA . ASP B 1 158 ? 13.062 0.769 -6.09 1 96.31 158 ASP B CA 1
ATOM 3347 C C . ASP B 1 158 ? 13.625 1.454 -7.332 1 96.31 158 ASP B C 1
ATOM 3349 O O . ASP B 1 158 ? 13.617 0.876 -8.422 1 96.31 158 ASP B O 1
ATOM 3353 N N . ALA B 1 159 ? 14.047 2.686 -7.184 1 93.62 159 ALA B N 1
ATOM 3354 C CA . ALA B 1 159 ? 14.461 3.498 -8.328 1 93.62 159 ALA B CA 1
ATOM 3355 C C . ALA B 1 159 ? 15.672 2.887 -9.023 1 93.62 159 ALA B C 1
ATOM 3357 O O . ALA B 1 159 ? 15.859 3.072 -10.227 1 93.62 159 ALA B O 1
ATOM 3358 N N . ALA B 1 160 ? 16.516 2.164 -8.312 1 93.88 160 ALA B N 1
ATOM 3359 C CA . ALA B 1 160 ? 17.688 1.516 -8.875 1 93.88 160 ALA B CA 1
ATOM 3360 C C . ALA B 1 160 ? 17.328 0.18 -9.516 1 93.88 160 ALA B C 1
ATOM 3362 O O . ALA B 1 160 ? 18.188 -0.503 -10.078 1 93.88 160 ALA B O 1
ATOM 3363 N N . GLY B 1 161 ? 16.109 -0.24 -9.477 1 92.31 161 GLY B N 1
ATOM 3364 C CA . GLY B 1 161 ? 15.656 -1.486 -10.078 1 92.31 161 GLY B CA 1
ATOM 3365 C C . GLY B 1 161 ? 15.766 -2.672 -9.141 1 92.31 161 GLY B C 1
ATOM 3366 O O . GLY B 1 161 ? 15.461 -3.805 -9.523 1 92.31 161 GLY B O 1
ATOM 3367 N N . LYS B 1 162 ? 16.141 -2.391 -7.938 1 94.94 162 LYS B N 1
ATOM 3368 C CA . LYS B 1 162 ? 16.266 -3.48 -6.973 1 94.94 162 LYS B CA 1
ATOM 3369 C C . LYS B 1 162 ? 14.898 -3.957 -6.508 1 94.94 162 LYS B C 1
ATOM 3371 O O . LYS B 1 162 ? 14.047 -3.148 -6.137 1 94.94 162 LYS B O 1
ATOM 3376 N N . LEU B 1 163 ? 14.734 -5.277 -6.496 1 95.5 163 LEU B N 1
ATOM 3377 C CA . LEU B 1 163 ? 13.484 -5.902 -6.066 1 95.5 163 LEU B CA 1
ATOM 3378 C C . LEU B 1 163 ? 13.352 -5.852 -4.547 1 95.5 163 LEU B C 1
ATOM 3380 O O . LEU B 1 163 ? 14.305 -6.152 -3.824 1 95.5 163 LEU B O 1
ATOM 3384 N N . ARG B 1 164 ? 12.273 -5.352 -4.098 1 97.25 164 ARG B N 1
ATOM 3385 C CA . ARG B 1 164 ? 11.875 -5.367 -2.691 1 97.25 164 ARG B CA 1
ATOM 3386 C C . ARG B 1 164 ? 10.594 -6.176 -2.49 1 97.25 164 ARG B C 1
ATOM 3388 O O . ARG B 1 164 ? 9.578 -5.91 -3.135 1 97.25 164 ARG B O 1
ATOM 3395 N N . VAL B 1 165 ? 10.703 -7.207 -1.648 1 98.06 165 VAL B N 1
ATOM 3396 C CA . VAL B 1 165 ? 9.547 -8.07 -1.438 1 98.06 165 VAL B CA 1
ATOM 3397 C C . VAL B 1 165 ? 9.234 -8.164 0.054 1 98.06 165 VAL B C 1
ATOM 3399 O O . VAL B 1 165 ? 10.148 -8.156 0.886 1 98.06 165 VAL B O 1
ATOM 3402 N N . PHE B 1 166 ? 7.953 -8.219 0.351 1 98.44 166 PHE B N 1
ATOM 3403 C CA . PHE B 1 166 ? 7.508 -8.266 1.738 1 98.44 166 PHE B CA 1
ATOM 3404 C C . PHE B 1 166 ? 6.398 -9.297 1.912 1 98.44 166 PHE B C 1
ATOM 3406 O O . PHE B 1 166 ? 5.555 -9.461 1.028 1 98.44 166 PHE B O 1
ATOM 3413 N N . ARG B 1 167 ? 6.398 -9.969 3.043 1 98.19 167 ARG B N 1
ATOM 3414 C CA . ARG B 1 167 ? 5.273 -10.781 3.488 1 98.19 167 ARG B CA 1
ATOM 3415 C C . ARG B 1 167 ? 4.457 -10.062 4.555 1 98.19 167 ARG B C 1
ATOM 3417 O O . ARG B 1 167 ? 5.016 -9.523 5.516 1 98.19 167 ARG B O 1
ATOM 3424 N N . VAL B 1 168 ? 3.221 -9.984 4.371 1 97.38 168 VAL B N 1
ATOM 3425 C CA . VAL B 1 168 ? 2.283 -9.508 5.383 1 97.38 168 VAL B CA 1
ATOM 3426 C C . VAL B 1 168 ? 1.4 -10.656 5.855 1 97.38 168 VAL B C 1
ATOM 3428 O O . VAL B 1 168 ? 0.504 -11.102 5.129 1 97.38 168 VAL B O 1
ATOM 3431 N N . PRO B 1 169 ? 1.675 -11.141 7.027 1 94.12 169 PRO B N 1
ATOM 3432 C CA . PRO B 1 169 ? 0.772 -12.164 7.555 1 94.12 169 PRO B CA 1
ATOM 3433 C C . PRO B 1 169 ? -0.619 -11.617 7.867 1 94.12 169 PRO B C 1
ATOM 3435 O O . PRO B 1 169 ? -0.75 -10.492 8.352 1 94.12 169 PRO B O 1
ATOM 3438 N N . PHE B 1 170 ? -1.604 -12.312 7.477 1 96.31 170 PHE B N 1
ATOM 3439 C CA . PHE B 1 170 ? -2.967 -11.93 7.82 1 96.31 170 PHE B CA 1
ATOM 3440 C C . PHE B 1 170 ? -3.896 -13.133 7.793 1 96.31 170 PHE B C 1
ATOM 3442 O O . PHE B 1 170 ? -3.572 -14.164 7.188 1 96.31 170 PHE B O 1
ATOM 3449 N N . LYS B 1 171 ? -4.949 -13.164 8.555 1 97.88 171 LYS B N 1
ATOM 3450 C CA . LYS B 1 171 ? -5.988 -14.188 8.562 1 97.88 171 LYS B CA 1
ATOM 3451 C C . LYS B 1 171 ? -7.156 -13.797 7.664 1 97.88 171 LYS B C 1
ATOM 3453 O O . LYS B 1 171 ? -7.688 -12.688 7.77 1 97.88 171 LYS B O 1
ATOM 3458 N N . ALA B 1 172 ? -7.469 -14.672 6.82 1 98.75 172 ALA B N 1
ATOM 3459 C CA . ALA B 1 172 ? -8.578 -14.422 5.902 1 98.75 172 ALA B CA 1
ATOM 3460 C C . ALA B 1 172 ? -9.094 -15.727 5.301 1 98.75 172 ALA B C 1
ATOM 3462 O O . ALA B 1 172 ? -8.508 -16.797 5.512 1 98.75 172 ALA B O 1
ATOM 3463 N N . TRP B 1 173 ? -10.242 -15.695 4.652 1 98.88 173 TRP B N 1
ATOM 3464 C CA . TRP B 1 173 ? -10.875 -16.828 3.977 1 98.88 173 TRP B CA 1
ATOM 3465 C C . TRP B 1 173 ? -11.32 -16.438 2.568 1 98.88 173 TRP B C 1
ATOM 3467 O O . TRP B 1 173 ? -11.828 -15.336 2.35 1 98.88 173 TRP B O 1
ATOM 3477 N N . PHE B 1 174 ? -11.047 -17.312 1.686 1 98.94 174 PHE B N 1
ATOM 3478 C CA . PHE B 1 174 ? -11.359 -17.031 0.287 1 98.94 174 PHE B CA 1
ATOM 3479 C C . PHE B 1 174 ? -12.156 -18.188 -0.319 1 98.94 174 PHE B C 1
ATOM 3481 O O . PHE B 1 174 ? -12.008 -19.344 0.093 1 98.94 174 PHE B O 1
ATOM 3488 N N . ALA B 1 175 ? -13.031 -17.859 -1.186 1 98.88 175 ALA B N 1
ATOM 3489 C CA . ALA B 1 175 ? -13.594 -18.812 -2.143 1 98.88 175 ALA B CA 1
ATOM 3490 C C . ALA B 1 175 ? -12.953 -18.641 -3.52 1 98.88 175 ALA B C 1
ATOM 3492 O O . ALA B 1 175 ? -12.859 -17.516 -4.035 1 98.88 175 ALA B O 1
ATOM 3493 N N . VAL B 1 176 ? -12.508 -19.719 -4.109 1 98.81 176 VAL B N 1
ATOM 3494 C CA . VAL B 1 176 ? -11.859 -19.719 -5.414 1 98.81 176 VAL B CA 1
ATOM 3495 C C . VAL B 1 176 ? -12.68 -20.547 -6.406 1 98.81 176 VAL B C 1
ATOM 3497 O O . VAL B 1 176 ? -13.031 -21.688 -6.125 1 98.81 176 VAL B O 1
ATOM 3500 N N . VAL B 1 177 ? -13.016 -19.922 -7.508 1 98.25 177 VAL B N 1
ATOM 3501 C CA . VAL B 1 177 ? -13.641 -20.672 -8.594 1 98.25 177 VAL B CA 1
ATOM 3502 C C . VAL B 1 177 ? -12.727 -20.656 -9.82 1 98.25 177 VAL B C 1
ATOM 3504 O O . VAL B 1 177 ? -12.219 -19.594 -10.211 1 98.25 177 VAL B O 1
ATOM 3507 N N . THR B 1 178 ? -12.523 -21.766 -10.383 1 96.94 178 THR B N 1
ATOM 3508 C CA . THR B 1 178 ? -11.625 -21.953 -11.523 1 96.94 178 THR B CA 1
ATOM 3509 C C . THR B 1 178 ? -12.375 -22.547 -12.711 1 96.94 178 THR B C 1
ATOM 3511 O O . THR B 1 178 ? -12.578 -23.766 -12.773 1 96.94 178 THR B O 1
ATOM 3514 N N . PRO B 1 179 ? -12.75 -21.688 -13.688 1 95.62 179 PRO B N 1
ATOM 3515 C CA . PRO B 1 179 ? -13.258 -22.25 -14.945 1 95.62 179 PRO B CA 1
ATOM 3516 C C . PRO B 1 179 ? -12.203 -23.062 -15.695 1 95.62 179 PRO B C 1
ATOM 3518 O O . PRO B 1 179 ? -11.07 -22.609 -15.875 1 95.62 179 PRO B O 1
ATOM 3521 N N . MET B 1 180 ? -12.602 -24.25 -16.203 1 93.12 180 MET B N 1
ATOM 3522 C CA . MET B 1 180 ? -11.648 -25.141 -16.875 1 93.12 180 MET B CA 1
ATOM 3523 C C . MET B 1 180 ? -11.828 -25.078 -18.391 1 93.12 180 MET B C 1
ATOM 3525 O O . MET B 1 180 ? -11.445 -26.016 -19.094 1 93.12 180 MET B O 1
ATOM 3529 N N . ASN B 1 181 ? -12.422 -23.984 -18.797 1 89.06 181 ASN B N 1
ATOM 3530 C CA . ASN B 1 181 ? -12.516 -23.734 -20.234 1 89.06 181 ASN B CA 1
ATOM 3531 C C . ASN B 1 181 ? -11.133 -23.719 -20.891 1 89.06 181 ASN B C 1
ATOM 3533 O O . ASN B 1 181 ? -10.141 -23.359 -20.25 1 89.06 181 ASN B O 1
ATOM 3537 N N . PRO B 1 182 ? -11.086 -24.125 -22.172 1 83.06 182 PRO B N 1
ATOM 3538 C CA . PRO B 1 182 ? -9.797 -24.047 -22.859 1 83.06 182 PRO B CA 1
ATOM 3539 C C . PRO B 1 182 ? -9.234 -22.625 -22.875 1 83.06 182 PRO B C 1
ATOM 3541 O O . PRO B 1 182 ? -9.984 -21.656 -23.062 1 83.06 182 PRO B O 1
ATOM 3544 N N . VAL B 1 183 ? -8.039 -22.547 -22.484 1 75.12 183 VAL B N 1
ATOM 3545 C CA . VAL B 1 183 ? -7.363 -21.25 -22.484 1 75.12 183 VAL B CA 1
ATOM 3546 C C . VAL B 1 183 ? -6.309 -21.219 -23.578 1 75.12 183 VAL B C 1
ATOM 3548 O O . VAL B 1 183 ? -5.52 -22.141 -23.734 1 75.12 183 VAL B O 1
ATOM 3551 N N . PRO B 1 184 ? -6.477 -20.172 -24.438 1 71.62 184 PRO B N 1
ATOM 3552 C CA . PRO B 1 184 ? -5.48 -20.078 -25.5 1 71.62 184 PRO B CA 1
ATOM 3553 C C . PRO B 1 184 ? -4.055 -19.938 -24.984 1 71.62 184 PRO B C 1
ATOM 3555 O O . PRO B 1 184 ? -3.848 -19.406 -23.891 1 71.62 184 PRO B O 1
ATOM 3558 N N . GLN B 1 185 ? -3.15 -20.531 -25.766 1 65.94 185 GLN B N 1
ATOM 3559 C CA . GLN B 1 185 ? -1.736 -20.344 -25.453 1 65.94 185 GLN B CA 1
ATOM 3560 C C . GLN B 1 185 ? -1.379 -18.859 -25.422 1 65.94 185 GLN B C 1
ATOM 3562 O O . GLN B 1 185 ? -1.851 -18.078 -26.266 1 65.94 185 GLN B O 1
ATOM 3567 N N . GLY B 1 186 ? -0.631 -18.422 -24.484 1 70.25 186 GLY B N 1
ATOM 3568 C CA . GLY B 1 186 ? -0.175 -17.047 -24.391 1 70.25 186 GLY B CA 1
ATOM 3569 C C . GLY B 1 186 ? -1.192 -16.125 -23.734 1 70.25 186 GLY B C 1
ATOM 3570 O O . GLY B 1 186 ? -1.15 -14.914 -23.938 1 70.25 186 GLY B O 1
ATOM 3571 N N . LYS B 1 187 ? -2.127 -16.656 -23.109 1 74.69 187 LYS B N 1
ATOM 3572 C CA . LYS B 1 187 ? -3.227 -15.906 -22.516 1 74.69 187 LYS B CA 1
ATOM 3573 C C . LYS B 1 187 ? -2.703 -14.773 -21.641 1 74.69 187 LYS B C 1
ATOM 3575 O O . LYS B 1 187 ? -3.213 -13.656 -21.688 1 74.69 187 LYS B O 1
ATOM 3580 N N . THR B 1 188 ? -1.698 -15.047 -20.906 1 70.38 188 THR B N 1
ATOM 3581 C CA . THR B 1 188 ? -1.161 -14.016 -20.031 1 70.38 188 THR B CA 1
ATOM 3582 C C . THR B 1 188 ? -0.643 -12.828 -20.828 1 70.38 188 THR B C 1
ATOM 3584 O O . THR B 1 188 ? -0.872 -11.68 -20.469 1 70.38 188 THR B O 1
ATOM 3587 N N . GLY B 1 189 ? -0.018 -13.148 -21.906 1 74.81 189 GLY B N 1
ATOM 3588 C CA . GLY B 1 189 ? 0.457 -12.094 -22.797 1 74.81 189 GLY B CA 1
ATOM 3589 C C . GLY B 1 189 ? -0.667 -11.297 -23.438 1 74.81 189 GLY B C 1
ATOM 3590 O O . GLY B 1 189 ? -0.592 -10.07 -23.516 1 74.81 189 GLY B O 1
ATOM 3591 N N . VAL B 1 190 ? -1.733 -11.977 -23.844 1 79.06 190 VAL B N 1
ATOM 3592 C CA . VAL B 1 190 ? -2.893 -11.328 -24.453 1 79.06 190 VAL B CA 1
ATOM 3593 C C . VAL B 1 190 ? -3.568 -10.422 -23.422 1 79.06 190 VAL B C 1
ATOM 3595 O O . VAL B 1 190 ? -3.961 -9.297 -23.75 1 79.06 190 VAL B O 1
ATOM 3598 N N . MET B 1 191 ? -3.613 -10.93 -22.266 1 84 191 MET B N 1
ATOM 3599 C CA . MET B 1 191 ? -4.27 -10.172 -21.203 1 84 191 MET B CA 1
ATOM 3600 C C . MET B 1 191 ? -3.457 -8.938 -20.828 1 84 191 MET B C 1
ATOM 3602 O O . MET B 1 191 ? -3.996 -7.984 -20.266 1 84 191 MET B O 1
ATOM 3606 N N . ARG B 1 192 ? -2.219 -8.945 -21.094 1 82.56 192 ARG B N 1
ATOM 3607 C CA . ARG B 1 192 ? -1.413 -7.754 -20.844 1 82.56 192 ARG B CA 1
ATOM 3608 C C . ARG B 1 192 ? -1.551 -6.754 -21.984 1 82.56 192 ARG B C 1
ATOM 3610 O O . ARG B 1 192 ? -1.434 -5.547 -21.781 1 82.56 192 ARG B O 1
ATOM 3617 N N . LYS B 1 193 ? -1.921 -7.207 -23.125 1 84.5 193 LYS B N 1
ATOM 3618 C CA . LYS B 1 193 ? -2.047 -6.355 -24.297 1 84.5 193 LYS B CA 1
ATOM 3619 C C . LYS B 1 193 ? -3.32 -5.52 -24.234 1 84.5 193 LYS B C 1
ATOM 3621 O O . LYS B 1 193 ? -3.416 -4.477 -24.891 1 84.5 193 LYS B O 1
ATOM 3626 N N . VAL B 1 194 ? -4.254 -5.984 -23.469 1 90.94 194 VAL B N 1
ATOM 3627 C CA . VAL B 1 194 ? -5.523 -5.27 -23.406 1 90.94 194 VAL B CA 1
ATOM 3628 C C . VAL B 1 194 ? -5.41 -4.082 -22.453 1 90.94 194 VAL B C 1
ATOM 3630 O O . VAL B 1 194 ? -6.312 -3.246 -22.375 1 90.94 194 VAL B O 1
ATOM 3633 N N . LEU B 1 195 ? -4.293 -3.949 -21.781 1 92.5 195 LEU B N 1
ATOM 3634 C CA . LEU B 1 195 ? -4.102 -2.887 -20.797 1 92.5 195 LEU B CA 1
ATOM 3635 C C . LEU B 1 195 ? -3.742 -1.572 -21.484 1 92.5 195 LEU B C 1
ATOM 3637 O O . LEU B 1 195 ? -3.156 -1.573 -22.562 1 92.5 195 LEU B O 1
ATOM 3641 N N . PRO B 1 196 ? -4.125 -0.478 -20.844 1 94.19 196 PRO B N 1
ATOM 3642 C CA . PRO B 1 196 ? -3.875 0.82 -21.484 1 94.19 196 PRO B CA 1
ATOM 3643 C C . PRO B 1 196 ? -2.404 1.232 -21.422 1 94.19 196 PRO B C 1
ATOM 3645 O O . PRO B 1 196 ? -1.671 0.787 -20.531 1 94.19 196 PRO B O 1
ATOM 3648 N N . GLU B 1 197 ? -2.041 2.014 -22.406 1 94.75 197 GLU B N 1
ATOM 3649 C CA . GLU B 1 197 ? -0.69 2.568 -22.391 1 94.75 197 GLU B CA 1
ATOM 3650 C C . GLU B 1 197 ? -0.577 3.701 -21.375 1 94.75 197 GLU B C 1
ATOM 3652 O O . GLU B 1 197 ? 0.481 3.9 -20.766 1 94.75 197 GLU B O 1
ATOM 3657 N N . ASN B 1 198 ? -1.665 4.473 -21.297 1 96.56 198 ASN B N 1
ATOM 3658 C CA . ASN B 1 198 ? -1.737 5.605 -20.375 1 96.56 198 ASN B CA 1
ATOM 3659 C C . ASN B 1 198 ? -3.006 5.562 -19.531 1 96.56 198 ASN B C 1
ATOM 3661 O O . ASN B 1 198 ? -4.004 4.957 -19.922 1 96.56 198 ASN B O 1
ATOM 3665 N N . VAL B 1 199 ? -2.926 6.148 -18.375 1 96.81 199 VAL B N 1
ATOM 3666 C CA . VAL B 1 199 ? -4.074 6.32 -17.484 1 96.81 199 VAL B CA 1
ATOM 3667 C C . VAL B 1 199 ? -4.105 7.75 -16.953 1 96.81 199 VAL B C 1
ATOM 3669 O O . VAL B 1 199 ? -3.084 8.438 -16.938 1 96.81 199 VAL B O 1
ATOM 3672 N N . SER B 1 200 ? -5.328 8.242 -16.609 1 96.25 200 SER B N 1
ATOM 3673 C CA . SER B 1 200 ? -5.375 9.555 -15.977 1 96.25 200 SER B CA 1
ATOM 3674 C C . SER B 1 200 ? -4.637 9.555 -14.648 1 96.25 200 SER B C 1
ATOM 3676 O O . SER B 1 200 ? -4.641 8.547 -13.93 1 96.25 200 SER B O 1
ATOM 3678 N N . PHE B 1 201 ? -3.992 10.695 -14.344 1 95.25 201 PHE B N 1
ATOM 3679 C CA . PHE B 1 201 ? -3.314 10.82 -13.062 1 95.25 201 PHE B CA 1
ATOM 3680 C C . PHE B 1 201 ? -4.285 10.578 -11.906 1 95.25 201 PHE B C 1
ATOM 3682 O O . PHE B 1 201 ? -3.934 9.922 -10.922 1 95.25 201 PHE B O 1
ATOM 3689 N N . ARG B 1 202 ? -5.461 10.984 -12.016 1 92.5 202 ARG B N 1
ATOM 3690 C CA . ARG B 1 202 ? -6.496 10.805 -11 1 92.5 202 ARG B CA 1
ATOM 3691 C C . ARG B 1 202 ? -6.781 9.328 -10.766 1 92.5 202 ARG B C 1
ATOM 3693 O O . ARG B 1 202 ? -6.836 8.875 -9.617 1 92.5 202 ARG B O 1
ATOM 3700 N N . ASP B 1 203 ? -6.945 8.586 -11.836 1 93.75 203 ASP B N 1
ATOM 3701 C CA . ASP B 1 203 ? -7.195 7.152 -11.719 1 93.75 203 ASP B CA 1
ATOM 3702 C C . ASP B 1 203 ? -6 6.434 -11.102 1 93.75 203 ASP B C 1
ATOM 3704 O O . ASP B 1 203 ? -6.172 5.5 -10.312 1 93.75 203 ASP B O 1
ATOM 3708 N N . ALA B 1 204 ? -4.816 6.875 -11.484 1 94.25 204 ALA B N 1
ATOM 3709 C CA . ALA B 1 204 ? -3.596 6.285 -10.938 1 94.25 204 ALA B CA 1
ATOM 3710 C C . ALA B 1 204 ? -3.51 6.492 -9.43 1 94.25 204 ALA B C 1
ATOM 3712 O O . ALA B 1 204 ? -3.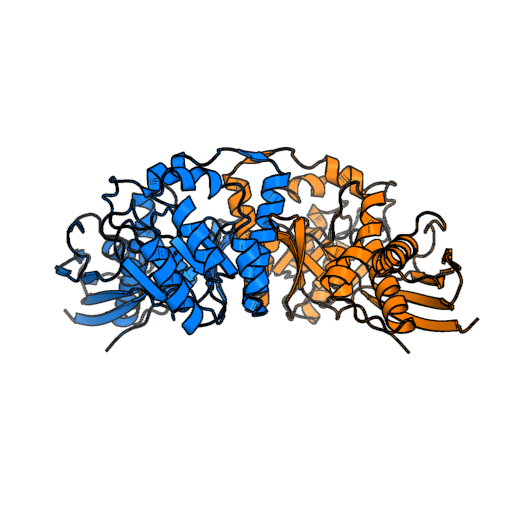215 5.559 -8.688 1 94.25 204 ALA B O 1
ATOM 3713 N N . VAL B 1 205 ? -3.82 7.668 -9 1 94.12 205 VAL B N 1
ATOM 3714 C CA . VAL B 1 205 ? -3.75 8.016 -7.578 1 94.12 205 VAL B CA 1
ATOM 3715 C C . VAL B 1 205 ? -4.762 7.18 -6.797 1 94.12 205 VAL B C 1
ATOM 3717 O O . VAL B 1 205 ? -4.445 6.648 -5.727 1 94.12 205 VAL B O 1
ATOM 3720 N N . ARG B 1 206 ? -5.945 7.074 -7.332 1 93.69 206 ARG B N 1
ATOM 3721 C CA . ARG B 1 206 ? -6.961 6.27 -6.668 1 93.69 206 ARG B CA 1
ATOM 3722 C C . ARG B 1 206 ? -6.512 4.816 -6.539 1 93.69 206 ARG B C 1
ATOM 3724 O O . ARG B 1 206 ? -6.668 4.203 -5.484 1 93.69 206 ARG B O 1
ATOM 3731 N N . ASN B 1 207 ? -5.977 4.367 -7.602 1 93.06 207 ASN B N 1
ATOM 3732 C CA . ASN B 1 207 ? -5.551 2.971 -7.574 1 93.06 207 ASN B CA 1
ATOM 3733 C C . ASN B 1 207 ? -4.387 2.758 -6.609 1 93.06 207 ASN B C 1
ATOM 3735 O O . ASN B 1 207 ? -4.344 1.755 -5.895 1 93.06 207 ASN B O 1
ATOM 3739 N N . PHE B 1 208 ? -3.465 3.742 -6.523 1 90.88 208 PHE B N 1
ATOM 3740 C CA . PHE B 1 208 ? -2.35 3.705 -5.582 1 90.88 208 PHE B CA 1
ATOM 3741 C C . PHE B 1 208 ? -2.855 3.617 -4.148 1 90.88 208 PHE B C 1
ATOM 3743 O O . PHE B 1 208 ? -2.359 2.809 -3.357 1 90.88 208 PHE B O 1
ATOM 3750 N N . SER B 1 209 ? -3.715 4.461 -3.924 1 95.75 209 SER B N 1
ATOM 3751 C CA . SER B 1 209 ? -4.254 4.543 -2.57 1 95.75 209 SER B CA 1
ATOM 3752 C C . SER B 1 209 ? -5.004 3.271 -2.193 1 95.75 209 SER B C 1
ATOM 3754 O O . SER B 1 209 ? -4.906 2.799 -1.06 1 95.75 209 SER B O 1
ATOM 3756 N N . ARG B 1 210 ? -5.664 2.738 -3.145 1 97.88 210 ARG B N 1
ATOM 3757 C CA . ARG B 1 210 ? -6.457 1.536 -2.9 1 97.88 210 ARG B CA 1
ATOM 3758 C C . ARG B 1 210 ? -5.559 0.321 -2.699 1 97.88 210 ARG B C 1
ATOM 3760 O O . ARG B 1 210 ? -5.824 -0.518 -1.836 1 97.88 210 ARG B O 1
ATOM 3767 N N . ALA B 1 211 ? -4.488 0.201 -3.469 1 97.69 211 ALA B N 1
ATOM 3768 C CA . ALA B 1 211 ? -3.527 -0.882 -3.283 1 97.69 211 ALA B CA 1
ATOM 3769 C C . ALA B 1 211 ? -2.873 -0.805 -1.906 1 97.69 211 ALA B C 1
ATOM 3771 O O . ALA B 1 211 ? -2.77 -1.812 -1.203 1 97.69 211 ALA B O 1
ATOM 3772 N N . ALA B 1 212 ? -2.416 0.384 -1.54 1 98.12 212 ALA B N 1
ATOM 3773 C CA . ALA B 1 212 ? -1.855 0.586 -0.206 1 98.12 212 ALA B CA 1
ATOM 3774 C C . ALA B 1 212 ? -2.887 0.277 0.875 1 98.12 212 ALA B C 1
ATOM 3776 O O . ALA B 1 212 ? -2.551 -0.279 1.923 1 98.12 212 ALA B O 1
ATOM 3777 N N . GLY B 1 213 ? -4.129 0.665 0.578 1 98.44 213 GLY B N 1
ATOM 3778 C CA . GLY B 1 213 ? -5.223 0.402 1.5 1 98.44 213 GLY B CA 1
ATOM 3779 C C . GLY B 1 213 ? -5.465 -1.077 1.733 1 98.44 213 GLY B C 1
ATOM 3780 O O . GLY B 1 213 ? -5.797 -1.49 2.848 1 98.44 213 GLY B O 1
ATOM 3781 N N . ILE B 1 214 ? -5.32 -1.883 0.691 1 98.62 214 ILE B N 1
ATOM 3782 C CA . ILE B 1 214 ? -5.492 -3.326 0.819 1 98.62 214 ILE B CA 1
ATOM 3783 C C . ILE B 1 214 ? -4.465 -3.883 1.8 1 98.62 214 ILE B C 1
ATOM 3785 O O . ILE B 1 214 ? -4.805 -4.676 2.682 1 98.62 214 ILE B O 1
ATOM 3789 N N . VAL B 1 215 ? -3.234 -3.473 1.672 1 98.62 215 VAL B N 1
ATOM 3790 C CA . VAL B 1 215 ? -2.178 -3.926 2.568 1 98.62 215 VAL B CA 1
ATOM 3791 C C . VAL B 1 215 ? -2.5 -3.508 4 1 98.62 215 VAL B C 1
ATOM 3793 O O . VAL B 1 215 ? -2.408 -4.316 4.926 1 98.62 215 VAL B O 1
ATOM 3796 N N . ALA B 1 216 ? -2.891 -2.25 4.172 1 98.56 216 ALA B N 1
ATOM 3797 C CA . ALA B 1 216 ? -3.189 -1.726 5.5 1 98.56 216 ALA B CA 1
ATOM 3798 C C . ALA B 1 216 ? -4.398 -2.43 6.109 1 98.56 216 ALA B C 1
ATOM 3800 O O . ALA B 1 216 ? -4.422 -2.713 7.309 1 98.56 216 ALA B O 1
ATOM 3801 N N . ALA B 1 217 ? -5.414 -2.656 5.328 1 98.56 217 ALA B N 1
ATOM 3802 C CA . ALA B 1 217 ? -6.598 -3.367 5.805 1 98.56 217 ALA B CA 1
ATOM 3803 C C . ALA B 1 217 ? -6.242 -4.77 6.289 1 98.56 217 ALA B C 1
ATOM 3805 O O . ALA B 1 217 ? -6.738 -5.223 7.32 1 98.56 217 ALA B O 1
ATOM 3806 N N . ALA B 1 218 ? -5.406 -5.445 5.527 1 98.25 218 ALA B N 1
ATOM 3807 C CA . ALA B 1 218 ? -4.961 -6.781 5.91 1 98.25 218 ALA B CA 1
ATOM 3808 C C . ALA B 1 218 ? -4.242 -6.754 7.258 1 98.25 218 ALA B C 1
ATOM 3810 O O . ALA B 1 218 ? -4.52 -7.578 8.133 1 98.25 218 ALA B O 1
ATOM 3811 N N . VAL B 1 219 ? -3.369 -5.793 7.445 1 97.06 219 VAL B N 1
ATOM 3812 C CA . VAL B 1 219 ? -2.59 -5.637 8.664 1 97.06 219 VAL B CA 1
ATOM 3813 C C . VAL B 1 219 ? -3.525 -5.406 9.852 1 97.06 219 VAL B C 1
ATOM 3815 O O . VAL B 1 219 ? -3.268 -5.883 10.961 1 97.06 219 VAL B O 1
ATOM 3818 N N . ASN B 1 220 ? -4.594 -4.691 9.617 1 97.25 220 ASN B N 1
ATOM 3819 C CA . ASN B 1 220 ? -5.523 -4.32 10.68 1 97.25 220 ASN B CA 1
ATOM 3820 C C . ASN B 1 220 ? -6.594 -5.391 10.891 1 97.25 220 ASN B C 1
ATOM 3822 O O . ASN B 1 220 ? -7.445 -5.262 11.766 1 97.25 220 ASN B O 1
ATOM 3826 N N . GLY B 1 221 ? -6.609 -6.449 10.102 1 97.38 221 GLY B N 1
ATOM 3827 C CA . GLY B 1 221 ? -7.645 -7.469 10.172 1 97.38 221 GLY B CA 1
ATOM 3828 C C . GLY B 1 221 ? -9.008 -6.965 9.734 1 97.38 221 GLY B C 1
ATOM 3829 O O . GLY B 1 221 ? -10.031 -7.5 10.156 1 97.38 221 GLY B O 1
ATOM 3830 N N . ASP B 1 222 ? -9.031 -5.906 9.008 1 98 222 ASP B N 1
ATOM 3831 C CA . ASP B 1 222 ? -10.273 -5.309 8.523 1 98 222 ASP B CA 1
ATOM 3832 C C . ASP B 1 222 ? -10.656 -5.867 7.16 1 98 222 ASP B C 1
ATOM 3834 O O . ASP B 1 222 ? -10.562 -5.172 6.148 1 98 222 ASP B O 1
ATOM 3838 N N . LEU B 1 223 ? -11.266 -7.059 7.145 1 98.56 223 LEU B N 1
ATOM 3839 C CA . LEU B 1 223 ? -11.578 -7.777 5.91 1 98.56 223 LEU B CA 1
ATOM 3840 C C . LEU B 1 223 ? -12.688 -7.07 5.133 1 98.56 223 LEU B C 1
ATOM 3842 O O . LEU B 1 223 ? -12.719 -7.129 3.904 1 98.56 223 LEU B O 1
ATOM 3846 N N . LYS B 1 224 ? -13.547 -6.41 5.824 1 98.31 224 LYS B N 1
ATOM 3847 C CA . LYS B 1 224 ? -14.609 -5.68 5.148 1 98.31 224 LYS B CA 1
ATOM 3848 C C . LYS B 1 224 ? -14.047 -4.586 4.246 1 98.31 224 LYS B C 1
ATOM 3850 O O . LYS B 1 224 ? -14.422 -4.48 3.078 1 98.31 224 LYS B O 1
ATOM 3855 N N . SER B 1 225 ? -13.156 -3.74 4.789 1 98.44 225 SER B N 1
ATOM 3856 C CA . SER B 1 225 ? -12.516 -2.703 3.988 1 98.44 225 SER B CA 1
ATOM 3857 C C . SER B 1 225 ? -11.641 -3.307 2.9 1 98.44 225 SER B C 1
ATOM 3859 O O . SER B 1 225 ? -11.578 -2.787 1.783 1 98.44 225 SER B O 1
ATOM 3861 N N . MET B 1 226 ? -10.914 -4.371 3.236 1 98.62 226 MET B N 1
ATOM 3862 C CA . MET B 1 226 ? -10.078 -5.043 2.244 1 98.62 226 MET 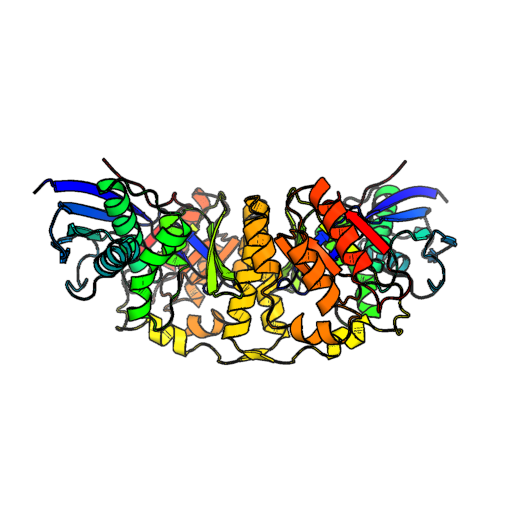B CA 1
ATOM 3863 C C . MET B 1 226 ? -10.906 -5.477 1.04 1 98.62 226 MET B C 1
ATOM 3865 O O . MET B 1 226 ? -10.523 -5.238 -0.105 1 98.62 226 MET B O 1
ATOM 3869 N N . GLY B 1 227 ? -12.047 -6.117 1.353 1 98.81 227 GLY B N 1
ATOM 3870 C CA . GLY B 1 227 ? -12.922 -6.57 0.288 1 98.81 227 GLY B CA 1
ATOM 3871 C C . GLY B 1 227 ? -13.445 -5.438 -0.576 1 98.81 227 GLY B C 1
ATOM 3872 O O . GLY B 1 227 ? -13.469 -5.547 -1.805 1 98.81 227 GLY B O 1
ATOM 3873 N N . ALA B 1 228 ? -13.859 -4.367 0.044 1 98.56 228 ALA B N 1
ATOM 3874 C CA . ALA B 1 228 ? -14.359 -3.207 -0.683 1 98.56 228 ALA B CA 1
ATOM 3875 C C . ALA B 1 228 ? -13.297 -2.643 -1.619 1 98.56 228 ALA B C 1
ATOM 3877 O O . ALA B 1 228 ? -13.594 -2.256 -2.752 1 98.56 228 ALA B O 1
ATOM 3878 N N . LEU B 1 229 ? -12.078 -2.582 -1.152 1 98.56 229 LEU B N 1
ATOM 3879 C CA . LEU B 1 229 ? -10.984 -2.029 -1.947 1 98.56 229 LEU B CA 1
ATOM 3880 C C . LEU B 1 229 ? -10.586 -2.982 -3.068 1 98.56 229 LEU B C 1
ATOM 3882 O O . LEU B 1 229 ? -10.219 -2.545 -4.16 1 98.56 229 LEU B O 1
ATOM 3886 N N . MET B 1 230 ? -10.688 -4.277 -2.832 1 98.38 230 MET B N 1
ATOM 3887 C CA . MET B 1 230 ? -10.43 -5.281 -3.863 1 98.38 230 MET B CA 1
ATOM 3888 C C . MET B 1 230 ? -11.336 -5.066 -5.07 1 98.38 230 MET B C 1
ATOM 3890 O O . MET B 1 230 ? -10.938 -5.332 -6.207 1 98.38 230 MET B O 1
ATOM 3894 N N . MET B 1 231 ? -12.484 -4.547 -4.836 1 98.31 231 MET B N 1
ATOM 3895 C CA . MET B 1 231 ? -13.492 -4.402 -5.887 1 98.31 231 MET B CA 1
ATOM 3896 C C . MET B 1 231 ? -13.422 -3.014 -6.516 1 98.31 231 MET B C 1
ATOM 3898 O O . MET B 1 231 ? -14.289 -2.643 -7.305 1 98.31 231 MET B O 1
ATOM 3902 N N . SER B 1 232 ? -12.359 -2.291 -6.234 1 97.94 232 SER B N 1
ATOM 3903 C CA . SER B 1 232 ? -12.375 -0.88 -6.609 1 97.94 232 SER B CA 1
ATOM 3904 C C . SER B 1 232 ? -11.352 -0.584 -7.699 1 97.94 232 SER B C 1
ATOM 3906 O O . SER B 1 232 ? -11.016 0.577 -7.941 1 97.94 232 SER B O 1
ATOM 3908 N N . ASP B 1 233 ? -10.805 -1.64 -8.297 1 96.88 233 ASP B N 1
ATOM 3909 C CA . ASP B 1 233 ? -9.922 -1.41 -9.438 1 96.88 233 ASP B CA 1
ATOM 3910 C C . ASP B 1 233 ? -10.688 -0.787 -10.609 1 96.88 233 ASP B C 1
ATOM 3912 O O . ASP B 1 233 ? -11.742 -1.281 -10.992 1 96.88 233 ASP B O 1
ATOM 3916 N N . GLU B 1 234 ? -10.164 0.267 -11.133 1 93.44 234 GLU B N 1
ATOM 3917 C CA . GLU B 1 234 ? -10.82 0.943 -12.25 1 93.44 234 GLU B CA 1
ATOM 3918 C C . GLU B 1 234 ? -9.977 0.853 -13.523 1 93.44 234 GLU B C 1
ATOM 3920 O O . GLU B 1 234 ? -10.359 1.387 -14.562 1 93.44 234 GLU B O 1
ATOM 3925 N N . ILE B 1 235 ? -8.844 0.194 -13.492 1 95.31 235 ILE B N 1
ATOM 3926 C CA . ILE B 1 235 ? -7.887 0.269 -14.586 1 95.31 235 ILE B CA 1
ATOM 3927 C C . ILE B 1 235 ? -7.738 -1.105 -15.234 1 95.31 235 ILE B C 1
ATOM 3929 O O . ILE B 1 235 ? -8 -1.266 -16.438 1 95.31 235 ILE B O 1
ATOM 3933 N N . VAL B 1 236 ? -7.461 -2.107 -14.484 1 95.38 236 VAL B N 1
ATOM 3934 C CA . VAL B 1 236 ? -7.039 -3.391 -15.039 1 95.38 236 VAL B CA 1
ATOM 3935 C C . VAL B 1 236 ? -8.242 -4.324 -15.156 1 95.38 236 VAL B C 1
ATOM 3937 O O . VAL B 1 236 ? -8.578 -4.777 -16.25 1 95.38 236 VAL B O 1
ATOM 3940 N N . GLU B 1 237 ? -8.938 -4.547 -14.094 1 95.88 237 GLU B N 1
ATOM 3941 C CA . GLU B 1 237 ? -9.961 -5.586 -14.039 1 95.88 237 GLU B CA 1
ATOM 3942 C C . GLU B 1 237 ? -11.125 -5.266 -14.977 1 95.88 237 GLU B C 1
ATOM 3944 O O . GLU B 1 237 ? -11.664 -6.16 -15.633 1 95.88 237 GLU B O 1
ATOM 3949 N N . PRO B 1 238 ? -11.547 -3.982 -15.078 1 94.62 238 PRO B N 1
ATOM 3950 C CA . PRO B 1 238 ? -12.633 -3.689 -16.016 1 94.62 238 PRO B CA 1
ATOM 3951 C C . PRO B 1 238 ? -12.289 -4.047 -17.453 1 94.62 238 PRO B C 1
ATOM 3953 O O . PRO B 1 238 ? -13.18 -4.355 -18.25 1 94.62 238 PRO B O 1
ATOM 3956 N N . ARG B 1 239 ? -11.031 -4.066 -17.859 1 94.12 239 ARG B N 1
ATOM 3957 C CA . ARG B 1 239 ? -10.602 -4.379 -19.219 1 94.12 239 ARG B CA 1
ATOM 3958 C C . ARG B 1 239 ? -10.477 -5.883 -19.422 1 94.12 239 ARG B C 1
ATOM 3960 O O . ARG B 1 239 ? -10.633 -6.383 -20.531 1 94.12 239 ARG B O 1
ATOM 3967 N N . ARG B 1 240 ? -10.227 -6.598 -18.375 1 93.94 240 ARG B N 1
ATOM 3968 C CA . ARG B 1 240 ? -9.953 -8.023 -18.484 1 93.94 240 ARG B CA 1
ATOM 3969 C C . ARG B 1 240 ? -11.219 -8.844 -18.266 1 93.94 240 ARG B C 1
ATOM 3971 O O . ARG B 1 240 ? -11.344 -9.953 -18.781 1 93.94 240 ARG B O 1
ATOM 3978 N N . ARG B 1 241 ? -12.133 -8.266 -17.531 1 92.81 241 ARG B N 1
ATOM 3979 C CA . ARG B 1 241 ? -13.273 -9.062 -17.078 1 92.81 241 ARG B CA 1
ATOM 3980 C C . ARG B 1 241 ? -14.117 -9.539 -18.25 1 92.81 241 ARG B C 1
ATOM 3982 O O . ARG B 1 241 ? -14.75 -10.594 -18.172 1 92.81 241 ARG B O 1
ATOM 3989 N N . SER B 1 242 ? -14.078 -8.836 -19.391 1 90.12 242 SER B N 1
ATOM 3990 C CA . SER B 1 242 ? -14.891 -9.211 -20.547 1 90.12 242 SER B CA 1
ATOM 3991 C C . SER B 1 242 ? -14.383 -10.492 -21.188 1 90.12 242 SER B C 1
ATOM 3993 O O . SER B 1 242 ? -15.094 -11.141 -21.953 1 90.12 242 SER B O 1
ATOM 3995 N N . TYR B 1 243 ? -13.211 -10.914 -20.859 1 89.69 243 TYR B N 1
ATOM 3996 C CA . TYR B 1 243 ? -12.602 -12.109 -21.438 1 89.69 243 TYR B CA 1
ATOM 3997 C C . TYR B 1 243 ? -12.805 -13.32 -20.531 1 89.69 243 TYR B C 1
ATOM 3999 O O . TYR B 1 243 ? -12.391 -14.43 -20.875 1 89.69 243 TYR B O 1
ATOM 4007 N N . VAL B 1 244 ? -13.484 -13.156 -19.422 1 92.25 244 VAL B N 1
ATOM 4008 C CA . VAL B 1 244 ? -13.641 -14.219 -18.422 1 92.25 244 VAL B CA 1
ATOM 4009 C C . VAL B 1 244 ? -15.086 -14.719 -18.422 1 92.25 244 VAL B C 1
ATOM 4011 O O . VAL B 1 244 ? -16.016 -13.945 -18.172 1 92.25 244 VAL B O 1
ATOM 4014 N N . PRO B 1 245 ? -15.242 -16.016 -18.688 1 92.06 245 PRO B N 1
ATOM 4015 C CA . PRO B 1 245 ? -16.594 -16.562 -18.734 1 92.06 245 PRO B CA 1
ATOM 4016 C C . PRO B 1 245 ? -17.344 -16.391 -17.406 1 92.06 245 PRO B C 1
ATOM 4018 O O . PRO B 1 245 ? -16.75 -16.594 -16.344 1 92.06 245 PRO B O 1
ATOM 4021 N N . CYS B 1 246 ? -18.578 -15.969 -17.484 1 95.31 246 CYS B N 1
ATOM 4022 C CA . CYS B 1 246 ? -19.531 -15.953 -16.391 1 95.31 246 CYS B CA 1
ATOM 4023 C C . CYS B 1 246 ? -19.109 -14.992 -15.289 1 95.31 246 CYS B C 1
ATOM 4025 O O . CYS B 1 246 ? -19.562 -15.102 -14.148 1 95.31 246 CYS B O 1
ATOM 4027 N N . TYR B 1 247 ? -18.188 -14.102 -15.641 1 96.56 247 TYR B N 1
ATOM 4028 C CA . TYR B 1 247 ? -17.656 -13.188 -14.633 1 96.56 247 TYR B CA 1
ATOM 4029 C C . TYR B 1 247 ? -18.781 -12.5 -13.875 1 96.56 247 TYR B C 1
ATOM 4031 O O . TYR B 1 247 ? -18.828 -12.531 -12.641 1 96.56 247 TYR B O 1
ATOM 4039 N N . THR B 1 248 ? -19.734 -11.891 -14.57 1 97.38 248 THR B N 1
ATOM 4040 C CA . THR B 1 248 ? -20.797 -11.086 -13.969 1 97.38 248 THR B CA 1
ATOM 4041 C C . THR B 1 248 ? -21.703 -11.945 -13.094 1 97.38 248 THR B C 1
ATOM 4043 O O . THR B 1 248 ? -22.062 -11.547 -11.984 1 97.38 248 THR B O 1
ATOM 4046 N N . GLN B 1 249 ? -22.031 -13.102 -13.578 1 97.69 249 GLN B N 1
ATOM 4047 C CA . GLN B 1 249 ? -22.906 -14.008 -12.852 1 97.69 249 GLN B CA 1
ATOM 4048 C C . GLN B 1 249 ? -22.25 -14.508 -11.57 1 97.69 249 GLN B C 1
ATOM 4050 O O . GLN B 1 249 ? -22.875 -14.555 -10.516 1 97.69 249 GLN B O 1
ATOM 4055 N N . VAL B 1 250 ? -21 -14.836 -11.688 1 98.5 250 VAL B N 1
ATOM 4056 C CA . VAL B 1 250 ? -20.266 -15.383 -10.555 1 98.5 250 VAL B CA 1
ATOM 4057 C C . VAL B 1 250 ? -20.062 -14.305 -9.5 1 98.5 250 VAL B C 1
ATOM 4059 O O . VAL B 1 250 ? -20.203 -14.562 -8.305 1 98.5 250 VAL B O 1
ATOM 4062 N N . ARG B 1 251 ? -19.703 -13.133 -9.953 1 98.56 251 ARG B N 1
ATOM 4063 C CA . ARG B 1 251 ? -19.531 -12.008 -9.039 1 98.56 251 ARG B CA 1
ATOM 4064 C C . ARG B 1 251 ? -20.812 -11.742 -8.258 1 98.56 251 ARG B C 1
ATOM 4066 O O . ARG B 1 251 ? -20.781 -11.586 -7.035 1 98.56 251 ARG B O 1
ATOM 4073 N N . LYS B 1 252 ? -21.906 -11.625 -8.969 1 98.56 252 LYS B N 1
ATOM 4074 C CA . LYS B 1 252 ? -23.203 -11.375 -8.336 1 98.56 252 LYS B CA 1
ATOM 4075 C C . LYS B 1 252 ? -23.531 -12.461 -7.309 1 98.56 252 LYS B C 1
ATOM 4077 O O . LYS B 1 252 ? -23.969 -12.156 -6.199 1 98.56 252 LYS B O 1
ATOM 4082 N N . ALA B 1 253 ? -23.312 -13.688 -7.668 1 98.75 253 ALA B N 1
ATOM 4083 C CA . ALA B 1 253 ? -23.609 -14.812 -6.789 1 98.75 253 ALA B CA 1
ATOM 4084 C C . ALA B 1 253 ? -22.734 -14.773 -5.535 1 98.75 253 ALA B C 1
ATOM 4086 O O . ALA B 1 253 ? -23.219 -15.047 -4.434 1 98.75 253 ALA B O 1
ATOM 4087 N N . ALA B 1 254 ? -21.469 -14.477 -5.684 1 98.88 254 ALA B N 1
ATOM 4088 C CA . ALA B 1 254 ? -20.547 -14.391 -4.555 1 98.88 254 ALA B CA 1
ATOM 4089 C C . ALA B 1 254 ? -21.016 -13.344 -3.545 1 98.88 254 ALA B C 1
ATOM 4091 O O . ALA B 1 254 ? -21.078 -13.617 -2.344 1 98.88 254 ALA B O 1
ATOM 4092 N N . LEU B 1 255 ? -21.344 -12.164 -4.078 1 98.81 255 LEU B N 1
ATOM 4093 C CA . LEU B 1 255 ? -21.75 -11.055 -3.217 1 98.81 255 LEU B CA 1
ATOM 4094 C C . LEU B 1 255 ? -23.062 -11.359 -2.523 1 98.81 255 LEU B C 1
ATOM 4096 O O . LEU B 1 255 ? -23.234 -11.055 -1.343 1 98.81 255 LEU B O 1
ATOM 4100 N N . GLN B 1 256 ? -23.984 -11.961 -3.238 1 98.75 256 GLN B N 1
ATOM 4101 C CA . GLN B 1 256 ? -25.266 -12.336 -2.658 1 98.75 256 GLN B CA 1
ATOM 4102 C C . GLN B 1 256 ? -25.078 -13.383 -1.56 1 98.75 256 GLN B C 1
ATOM 4104 O O . GLN B 1 256 ? -25.844 -13.398 -0.586 1 98.75 256 GLN B O 1
ATOM 4109 N N . ALA B 1 257 ? -24.078 -14.227 -1.722 1 98.81 257 ALA B N 1
ATOM 4110 C CA . ALA B 1 257 ? -23.828 -15.281 -0.751 1 98.81 257 ALA B CA 1
ATOM 4111 C C . ALA B 1 257 ? -23.047 -14.75 0.453 1 98.81 257 ALA B C 1
ATOM 4113 O O . ALA B 1 257 ? -22.766 -15.492 1.396 1 98.81 257 ALA B O 1
ATOM 4114 N N . GLY B 1 258 ? -22.672 -13.492 0.441 1 98.75 258 GLY B N 1
ATOM 4115 C CA . GLY B 1 258 ? -22.094 -12.875 1.627 1 98.75 258 GLY B CA 1
ATOM 4116 C C . GLY B 1 258 ? -20.625 -12.531 1.469 1 98.75 258 GLY B C 1
ATOM 4117 O O . GLY B 1 258 ? -19.938 -12.211 2.447 1 98.75 258 GLY B O 1
ATOM 4118 N N . ALA B 1 259 ? -20.109 -12.586 0.309 1 98.88 259 ALA B N 1
ATOM 4119 C CA . ALA B 1 259 ? -18.703 -12.219 0.086 1 98.88 259 ALA B CA 1
ATOM 4120 C C . ALA B 1 259 ? -18.453 -10.758 0.453 1 98.88 259 ALA B C 1
ATOM 4122 O O . ALA B 1 259 ? -19.281 -9.891 0.175 1 98.88 259 ALA B O 1
ATOM 4123 N N . LEU B 1 260 ? -17.312 -10.5 1.062 1 98.81 260 LEU B N 1
ATOM 4124 C CA . LEU B 1 260 ? -16.891 -9.148 1.429 1 98.81 260 LEU B CA 1
ATOM 4125 C C . LEU B 1 260 ? -16.266 -8.43 0.238 1 98.81 260 LEU B C 1
ATOM 4127 O O . LEU B 1 260 ? -16.234 -7.199 0.197 1 98.81 260 LEU B O 1
ATOM 4131 N N . GLY B 1 261 ? -15.75 -9.148 -0.662 1 98.69 261 GLY B N 1
ATOM 4132 C CA . GLY B 1 261 ? -15.094 -8.664 -1.867 1 98.69 261 GLY B CA 1
ATOM 4133 C C . GLY B 1 261 ? -14.961 -9.734 -2.939 1 98.69 261 GLY B C 1
ATOM 4134 O O . GLY B 1 261 ? -15.227 -10.906 -2.686 1 98.69 261 GLY B O 1
ATOM 4135 N N . PHE B 1 262 ? -14.625 -9.297 -4.125 1 98.69 262 PHE B N 1
ATOM 4136 C CA . PHE B 1 262 ? -14.523 -10.156 -5.297 1 98.69 262 PHE B CA 1
ATOM 4137 C C . PHE B 1 262 ? -13.531 -9.586 -6.305 1 98.69 262 PHE B C 1
ATOM 4139 O O . PHE B 1 262 ? -13.484 -8.375 -6.516 1 98.69 262 PHE B O 1
ATOM 4146 N N . SER B 1 263 ? -12.711 -10.445 -6.879 1 98.38 263 SER B N 1
ATOM 4147 C CA . SER B 1 263 ? -11.812 -10 -7.938 1 98.38 263 SER B CA 1
ATOM 4148 C C . SER B 1 263 ? -11.391 -11.172 -8.828 1 98.38 263 SER B C 1
ATOM 4150 O O . SER B 1 263 ? -11.562 -12.328 -8.461 1 98.38 263 SER B O 1
ATOM 4152 N N . LEU B 1 264 ? -10.914 -10.812 -10 1 97.5 264 LEU B N 1
ATOM 4153 C CA . LEU B 1 264 ? -10.164 -11.789 -10.781 1 97.5 264 LEU B CA 1
ATOM 4154 C C . LEU B 1 264 ? -8.906 -12.227 -10.039 1 97.5 264 LEU B C 1
ATOM 4156 O O . LEU B 1 264 ? -8.289 -11.422 -9.328 1 97.5 264 LEU B O 1
ATOM 4160 N N . SER B 1 265 ? -8.531 -13.484 -10.156 1 97.12 265 SER B N 1
ATOM 4161 C CA . SER B 1 265 ? -7.219 -13.953 -9.742 1 97.12 265 SER B CA 1
ATOM 4162 C C . SER B 1 265 ? -6.211 -13.859 -10.883 1 97.12 265 SER B C 1
ATOM 4164 O O . SER B 1 265 ? -6.316 -14.578 -11.875 1 97.12 265 SER B O 1
ATOM 4166 N N . GLY B 1 266 ? -5.195 -12.992 -10.711 1 93.62 266 GLY B N 1
ATOM 4167 C CA . GLY B 1 266 ? -4.27 -12.75 -11.805 1 93.62 266 GLY B CA 1
ATOM 4168 C C . GLY B 1 266 ? -4.961 -12.336 -13.086 1 93.62 266 GLY B C 1
ATOM 4169 O O . GLY B 1 266 ? -5.777 -11.406 -13.086 1 93.62 266 GLY B O 1
ATOM 4170 N N . ALA B 1 267 ? -4.574 -12.977 -14.203 1 90.88 267 ALA B N 1
ATOM 4171 C CA . ALA B 1 267 ? -5.148 -12.672 -15.508 1 90.88 267 ALA B CA 1
ATOM 4172 C C . ALA B 1 267 ? -6.418 -13.492 -15.75 1 90.88 267 ALA B C 1
ATOM 4174 O O . ALA B 1 267 ? -7.023 -13.398 -16.828 1 90.88 267 ALA B O 1
ATOM 4175 N N . GLY B 1 268 ? -6.926 -14.148 -14.719 1 92.94 268 GLY B N 1
ATOM 4176 C CA . GLY B 1 268 ? -8.062 -15.031 -14.93 1 92.94 268 GLY B CA 1
ATOM 4177 C C . GLY B 1 268 ? -7.699 -16.297 -15.68 1 92.94 268 GLY B C 1
ATOM 4178 O O . GLY B 1 268 ? -6.523 -16.547 -15.953 1 92.94 268 GLY B O 1
ATOM 4179 N N . PRO B 1 269 ? -8.633 -17.234 -15.828 1 94.56 269 PRO B N 1
ATOM 4180 C CA . PRO B 1 269 ? -10.062 -17 -15.648 1 94.56 269 PRO B CA 1
ATOM 4181 C C . PRO B 1 269 ? -10.531 -17.297 -14.219 1 94.56 269 PRO B C 1
ATOM 4183 O O . PRO B 1 269 ? -11.719 -17.125 -13.906 1 94.56 269 PRO B O 1
ATOM 4186 N N . SER B 1 270 ? -9.656 -17.688 -13.336 1 96.81 270 SER B N 1
ATOM 4187 C CA . SER B 1 270 ? -10.07 -17.922 -11.953 1 96.81 270 SER B CA 1
ATOM 4188 C C . SER B 1 270 ? -10.516 -16.625 -11.281 1 96.81 270 SER B C 1
ATOM 4190 O O . SER B 1 270 ? -10.039 -15.547 -11.633 1 96.81 270 SER B O 1
ATOM 4192 N N . MET B 1 271 ? -11.438 -16.797 -10.438 1 98.38 271 MET B N 1
ATOM 4193 C CA . MET B 1 271 ? -12.008 -15.703 -9.656 1 98.38 271 MET B CA 1
ATOM 4194 C C . MET B 1 271 ? -11.977 -16.016 -8.164 1 98.38 271 MET B C 1
ATOM 4196 O O . MET B 1 271 ? -12.117 -17.188 -7.766 1 98.38 271 MET B O 1
ATOM 4200 N N . ILE B 1 272 ? -11.75 -14.984 -7.359 1 98.81 272 ILE B N 1
ATOM 4201 C CA . ILE B 1 272 ? -11.688 -15.203 -5.918 1 98.81 272 ILE B CA 1
ATOM 4202 C C . ILE B 1 272 ? -12.664 -14.258 -5.215 1 98.81 272 ILE B C 1
ATOM 4204 O O . ILE B 1 272 ? -12.906 -13.141 -5.688 1 98.81 272 ILE B O 1
ATOM 4208 N N . ALA B 1 273 ? -13.219 -14.68 -4.148 1 98.94 273 ALA B N 1
ATOM 4209 C CA . ALA B 1 273 ? -14.07 -13.898 -3.258 1 98.94 273 ALA B CA 1
ATOM 4210 C C . ALA B 1 273 ? -13.562 -13.953 -1.821 1 98.94 273 ALA B C 1
ATOM 4212 O O . ALA B 1 273 ? -13.141 -15.008 -1.345 1 98.94 273 ALA B O 1
ATOM 4213 N N . LEU B 1 274 ? -13.492 -12.82 -1.198 1 98.94 274 LEU B N 1
ATOM 4214 C CA . LEU B 1 274 ? -13.117 -12.719 0.209 1 98.94 274 LEU B CA 1
ATOM 4215 C C . LEU B 1 274 ? -14.312 -13 1.109 1 98.94 274 LEU B C 1
ATOM 4217 O O . LEU B 1 274 ? -15.398 -12.445 0.91 1 98.94 274 LEU B O 1
ATOM 4221 N N . ALA B 1 275 ? -14.148 -13.898 2.08 1 98.88 275 ALA B N 1
ATOM 4222 C CA . ALA B 1 275 ? -15.234 -14.336 2.949 1 98.88 275 ALA B CA 1
ATOM 4223 C C . ALA B 1 275 ? -15 -13.883 4.387 1 98.88 275 ALA B C 1
ATOM 4225 O O . ALA B 1 275 ? -13.859 -13.695 4.809 1 98.88 275 ALA B O 1
ATOM 4226 N N . PRO B 1 276 ? -16.062 -13.727 5.156 1 98.56 276 PRO B N 1
ATOM 4227 C CA . PRO B 1 276 ? -15.914 -13.305 6.551 1 98.56 276 PRO B CA 1
ATOM 4228 C C . PRO B 1 276 ? -15.531 -14.453 7.48 1 98.56 276 PRO B C 1
ATOM 4230 O O . PRO B 1 276 ? -15.156 -14.219 8.633 1 98.56 276 PRO B O 1
ATOM 4233 N N . SER B 1 277 ? -15.68 -15.695 7.031 1 98.38 277 SER B N 1
ATOM 4234 C CA . SER B 1 277 ? -15.344 -16.875 7.816 1 98.38 277 SER B CA 1
ATOM 4235 C C . SER B 1 277 ? -15.094 -18.078 6.918 1 98.38 277 SER B C 1
ATOM 4237 O O . SER B 1 277 ? -15.352 -18.031 5.711 1 98.38 277 SER B O 1
ATOM 4239 N N . SER B 1 278 ? -14.586 -19.125 7.535 1 98.19 278 SER B N 1
ATOM 4240 C CA . SER B 1 278 ? -14.336 -20.359 6.797 1 98.19 278 SER B CA 1
ATOM 4241 C C . SER B 1 278 ? -15.633 -20.984 6.289 1 98.19 278 SER B C 1
ATOM 4243 O O . SER B 1 278 ? -15.695 -21.453 5.16 1 98.19 278 SER B O 1
ATOM 4245 N N . GLU B 1 279 ? -16.641 -20.938 7.102 1 98.5 279 GLU B N 1
ATOM 4246 C CA . GLU B 1 279 ? -17.938 -21.469 6.703 1 98.5 279 GLU B CA 1
ATOM 4247 C C . GLU B 1 279 ? -18.531 -20.656 5.551 1 98.5 279 GLU B C 1
ATOM 4249 O O . GLU B 1 279 ? -19.047 -21.234 4.59 1 98.5 279 GLU B O 1
ATOM 4254 N N . ALA B 1 280 ? -18.422 -19.391 5.688 1 98.75 280 ALA B N 1
ATOM 4255 C CA . ALA B 1 280 ? -18.922 -18.531 4.625 1 98.75 280 ALA B CA 1
ATOM 4256 C C . ALA B 1 280 ? -18.188 -18.781 3.314 1 98.75 280 ALA B C 1
ATOM 4258 O O . ALA B 1 280 ? -18.781 -18.719 2.236 1 98.75 280 ALA B O 1
ATOM 4259 N N . ALA B 1 281 ? -16.906 -18.984 3.412 1 98.88 281 ALA B N 1
ATOM 4260 C CA . ALA B 1 281 ? -16.109 -19.234 2.209 1 98.88 281 ALA B CA 1
ATOM 4261 C C . ALA B 1 281 ? -16.641 -20.438 1.444 1 98.88 281 ALA B C 1
ATOM 4263 O O . ALA B 1 281 ? -16.688 -20.438 0.213 1 98.88 281 ALA B O 1
ATOM 4264 N N . ARG B 1 282 ? -17.016 -21.5 2.131 1 98.69 282 ARG B N 1
ATOM 4265 C CA . ARG B 1 282 ? -17.547 -22.703 1.501 1 98.69 282 ARG B CA 1
ATOM 4266 C C . ARG B 1 282 ? -18.891 -22.422 0.833 1 98.69 282 ARG B C 1
ATOM 4268 O O . ARG B 1 282 ? -19.141 -22.891 -0.281 1 98.69 282 ARG B O 1
ATOM 4275 N N . GLU B 1 283 ? -19.672 -21.656 1.546 1 98.75 283 GLU B N 1
ATOM 4276 C CA . GLU B 1 283 ? -20.984 -21.312 0.995 1 98.75 283 GLU B CA 1
ATOM 4277 C C . GLU B 1 283 ? -20.844 -20.438 -0.244 1 98.75 283 GLU B C 1
ATOM 4279 O O . GLU B 1 283 ? -21.547 -20.641 -1.237 1 98.75 283 GLU B O 1
ATOM 4284 N N . ILE B 1 284 ? -19.984 -19.469 -0.158 1 98.88 284 ILE B N 1
ATOM 4285 C CA . ILE B 1 284 ? -19.734 -18.562 -1.277 1 98.88 284 ILE B CA 1
ATOM 4286 C C . ILE B 1 284 ? -19.188 -19.359 -2.465 1 98.88 284 ILE B C 1
ATOM 4288 O O . ILE B 1 284 ? -19.625 -19.156 -3.604 1 98.88 284 ILE B O 1
ATOM 4292 N N . ALA B 1 285 ? -18.266 -20.266 -2.174 1 98.69 285 ALA B N 1
ATOM 4293 C CA . ALA B 1 285 ? -17.703 -21.094 -3.234 1 98.69 285 ALA B CA 1
ATOM 4294 C C . ALA B 1 285 ? -18.797 -21.891 -3.943 1 98.69 285 ALA B C 1
ATOM 4296 O O . ALA B 1 285 ? -18.812 -21.984 -5.172 1 98.69 285 ALA B O 1
ATOM 4297 N N . ALA B 1 286 ? -19.688 -22.469 -3.189 1 98.38 286 ALA B N 1
ATOM 4298 C CA . ALA B 1 286 ? -20.797 -23.234 -3.76 1 98.38 286 ALA B CA 1
ATOM 4299 C C . ALA B 1 286 ? -21.688 -22.344 -4.633 1 98.38 286 ALA B C 1
ATOM 4301 O O . ALA B 1 286 ? -22.094 -22.75 -5.723 1 98.38 286 ALA B O 1
ATOM 4302 N N . ALA B 1 287 ? -21.953 -21.188 -4.152 1 98.69 287 ALA B N 1
ATOM 4303 C CA . ALA B 1 287 ? -22.781 -20.25 -4.91 1 98.69 287 ALA B CA 1
ATOM 4304 C C . ALA B 1 287 ? -22.094 -19.844 -6.211 1 98.69 287 ALA B C 1
ATOM 4306 O O . ALA B 1 287 ? -22.75 -19.734 -7.254 1 98.69 287 ALA B O 1
ATOM 4307 N N . MET B 1 288 ? -20.797 -19.578 -6.117 1 98.56 288 MET B N 1
ATOM 4308 C CA . MET B 1 288 ? -20.016 -19.219 -7.309 1 98.56 288 MET B CA 1
ATOM 4309 C C . MET B 1 288 ? -20.047 -20.359 -8.328 1 98.56 288 MET B C 1
ATOM 4311 O O . MET B 1 288 ? -20.234 -20.125 -9.523 1 98.56 288 MET B O 1
ATOM 4315 N N . GLU B 1 289 ? -19.891 -21.531 -7.848 1 97.75 289 GLU B N 1
ATOM 4316 C CA . GLU B 1 289 ? -19.891 -22.688 -8.727 1 97.75 289 GLU B CA 1
ATOM 4317 C C . GLU B 1 289 ? -21.234 -22.844 -9.438 1 97.75 289 GLU B C 1
ATOM 4319 O O . GLU B 1 289 ? -21.281 -23.047 -10.656 1 97.75 289 GLU B O 1
ATOM 4324 N N . GLU B 1 290 ? -22.266 -22.75 -8.695 1 97.44 290 GLU B N 1
ATOM 4325 C CA . GLU B 1 290 ? -23.609 -22.906 -9.234 1 97.44 290 GLU B CA 1
ATOM 4326 C C . GLU B 1 290 ? -23.906 -21.859 -10.289 1 97.44 290 GLU B C 1
ATOM 4328 O O . GLU B 1 290 ? -24.625 -22.125 -11.258 1 97.44 290 GLU B O 1
ATOM 4333 N N . SER B 1 291 ? -23.359 -20.719 -10.109 1 97.31 291 SER B N 1
ATOM 4334 C CA . SER B 1 291 ? -23.656 -19.594 -11 1 97.31 291 SER B CA 1
ATOM 4335 C C . SER B 1 291 ? -22.75 -19.625 -12.234 1 97.31 291 SER B C 1
ATOM 4337 O O . SER B 1 291 ? -23.016 -18.922 -13.219 1 97.31 291 SER B O 1
ATOM 4339 N N . CYS B 1 292 ? -21.734 -20.406 -12.148 1 95.88 292 CYS B N 1
ATOM 4340 C CA . CYS B 1 292 ? -20.781 -20.469 -13.242 1 95.88 292 CYS B CA 1
ATOM 4341 C C . CYS B 1 292 ? -21.281 -21.359 -14.367 1 95.88 292 CYS B C 1
ATOM 4343 O O . CYS B 1 292 ? -20.594 -22.297 -14.781 1 95.88 292 CYS B O 1
ATOM 4345 N N . ILE B 1 293 ? -22.406 -21.078 -14.969 1 93.5 293 ILE B N 1
ATOM 4346 C CA . ILE B 1 293 ? -23.156 -21.922 -15.891 1 93.5 293 ILE B CA 1
ATOM 4347 C C . ILE B 1 293 ? -22.469 -21.938 -17.25 1 93.5 293 ILE B C 1
ATOM 4349 O O . ILE B 1 293 ? -22.625 -22.891 -18.016 1 93.5 293 ILE B O 1
ATOM 4353 N N . CYS B 1 294 ? -21.75 -20.906 -17.562 1 90 294 CYS B N 1
ATOM 4354 C CA . CYS B 1 294 ? -21.094 -20.812 -18.859 1 90 294 CYS B CA 1
ATOM 4355 C C . CYS B 1 294 ? -19.656 -21.297 -18.781 1 90 294 CYS B C 1
ATOM 4357 O O . CYS B 1 294 ? -18.891 -21.141 -19.734 1 90 294 CYS B O 1
ATOM 4359 N N . CYS B 1 295 ? -19.281 -21.828 -17.656 1 92.12 295 CYS B N 1
ATOM 4360 C CA . CYS B 1 295 ? -17.953 -22.375 -17.469 1 92.12 295 CYS B CA 1
ATOM 4361 C C . CYS B 1 295 ? -17.922 -23.859 -17.781 1 92.12 295 CYS B C 1
ATOM 4363 O O . CYS B 1 295 ? -18.906 -24.562 -17.547 1 92.12 295 CYS B O 1
ATOM 4365 N N . ASP B 1 296 ? -16.859 -24.266 -18.359 1 90.44 296 ASP B N 1
ATOM 4366 C CA . ASP B 1 296 ? -16.625 -25.703 -18.484 1 90.44 296 ASP B CA 1
ATOM 4367 C C . ASP B 1 296 ? -16.062 -26.281 -17.188 1 90.44 296 ASP B C 1
ATOM 4369 O O . ASP B 1 296 ? -14.977 -25.875 -16.734 1 90.44 296 ASP B O 1
ATOM 4373 N N . ASN B 1 297 ? -16.703 -27.219 -16.531 1 91.31 297 ASN B N 1
ATOM 4374 C CA . ASN B 1 297 ? -16.281 -28 -15.367 1 91.31 297 ASN B CA 1
ATOM 4375 C C . ASN B 1 297 ? -15.609 -27.094 -14.32 1 91.31 297 ASN B C 1
ATOM 4377 O O . ASN B 1 297 ? -14.461 -27.328 -13.945 1 91.31 297 ASN B O 1
ATOM 4381 N N . PRO B 1 298 ? -16.375 -26.156 -13.914 1 95.19 298 PRO B N 1
ATOM 4382 C CA . PRO B 1 298 ? -15.773 -25.281 -12.891 1 95.19 298 PRO B CA 1
ATOM 4383 C C . PRO B 1 298 ? -15.367 -26.047 -11.633 1 95.19 298 PRO B C 1
ATOM 4385 O O . PRO B 1 298 ? -16.094 -26.953 -11.203 1 95.19 298 PRO B O 1
ATOM 4388 N N . MET B 1 299 ? -14.188 -25.719 -11.141 1 96.12 299 MET B N 1
ATOM 4389 C CA . MET B 1 299 ? -13.711 -26.234 -9.859 1 96.12 299 MET B CA 1
ATOM 4390 C C . MET B 1 299 ? -13.758 -25.141 -8.789 1 96.12 299 MET B C 1
ATOM 4392 O O . MET B 1 299 ? -13.445 -23.984 -9.07 1 96.12 299 MET B O 1
ATOM 4396 N N . THR B 1 300 ? -14.195 -25.531 -7.57 1 97.19 300 THR B N 1
ATOM 4397 C CA . THR B 1 300 ? -14.266 -24.531 -6.5 1 97.19 300 THR B CA 1
ATOM 4398 C C . THR B 1 300 ? -13.57 -25.047 -5.238 1 97.19 300 THR B C 1
ATOM 4400 O O . THR B 1 300 ? -13.57 -26.25 -4.977 1 97.19 300 THR B O 1
ATOM 4403 N N . VAL B 1 301 ? -13 -24.188 -4.516 1 97.88 301 VAL B N 1
ATOM 4404 C CA . VAL B 1 301 ? -12.305 -24.516 -3.277 1 97.88 301 VAL B CA 1
ATOM 4405 C C . VAL B 1 301 ? -12.383 -23.344 -2.309 1 97.88 301 VAL B C 1
ATOM 4407 O O . VAL B 1 301 ? -12.289 -22.188 -2.725 1 97.88 301 VAL B O 1
ATOM 4410 N N . ALA B 1 302 ? -12.727 -23.609 -1.042 1 98.62 302 ALA B N 1
ATOM 4411 C CA . ALA B 1 302 ? -12.469 -22.641 0.02 1 98.62 302 ALA B CA 1
ATOM 4412 C C . ALA B 1 302 ? -11.008 -22.688 0.457 1 98.62 302 ALA B C 1
ATOM 4414 O O . ALA B 1 302 ? -10.414 -23.75 0.567 1 98.62 302 ALA B O 1
ATOM 4415 N N . ALA B 1 303 ? -10.391 -21.531 0.621 1 98.75 303 ALA B N 1
ATOM 4416 C CA . ALA B 1 303 ? -8.953 -21.469 0.893 1 98.75 303 ALA B CA 1
ATOM 4417 C C . ALA B 1 303 ? -8.625 -20.391 1.913 1 98.75 303 ALA B C 1
ATOM 4419 O O . ALA B 1 303 ? -9.453 -19.5 2.178 1 98.75 303 ALA B O 1
ATOM 4420 N N . GLU B 1 304 ? -7.488 -20.484 2.492 1 98.75 304 GLU B N 1
ATOM 4421 C CA . GLU B 1 304 ? -6.891 -19.516 3.4 1 98.75 304 GLU B CA 1
ATOM 4422 C C . GLU B 1 304 ? -5.469 -19.156 2.975 1 98.75 304 GLU B C 1
ATOM 4424 O O . GLU B 1 304 ? -4.867 -19.859 2.158 1 98.75 304 GLU B O 1
ATOM 4429 N N . PRO B 1 305 ? -5 -17.984 3.428 1 98.81 305 PRO B N 1
ATOM 4430 C CA . PRO B 1 305 ? -3.596 -17.688 3.139 1 98.81 305 PRO B CA 1
ATOM 4431 C C . PRO B 1 305 ? -2.656 -18.812 3.568 1 98.81 305 PRO B C 1
ATOM 4433 O O . PRO B 1 305 ? -2.812 -19.375 4.656 1 98.81 305 PRO B O 1
ATOM 4436 N N . ALA B 1 306 ? -1.749 -19.141 2.727 1 98.75 306 ALA B N 1
ATOM 4437 C CA . ALA B 1 306 ? -0.872 -20.297 2.922 1 98.75 306 ALA B CA 1
ATOM 4438 C C . ALA B 1 306 ? 0.53 -19.859 3.332 1 98.75 306 ALA B C 1
ATOM 4440 O O . ALA B 1 306 ? 0.9 -18.688 3.148 1 98.75 306 ALA B O 1
ATOM 4441 N N . PRO B 1 307 ? 1.29 -20.734 3.99 1 98.19 307 PRO B N 1
ATOM 4442 C CA . PRO B 1 307 ? 2.705 -20.438 4.223 1 98.19 307 PRO B CA 1
ATOM 4443 C C . PRO B 1 307 ? 3.52 -20.406 2.93 1 98.19 307 PRO B C 1
ATOM 4445 O O . PRO B 1 307 ? 3.018 -20.781 1.868 1 98.19 307 PRO B O 1
ATOM 4448 N N . GLY B 1 308 ? 4.738 -19.938 2.984 1 98.38 308 GLY B N 1
ATOM 4449 C CA . GLY B 1 308 ? 5.645 -19.891 1.849 1 98.38 308 GLY B CA 1
ATOM 4450 C C . GLY B 1 308 ? 6.219 -21.25 1.493 1 98.38 308 GLY B C 1
ATOM 4451 O O . GLY B 1 308 ? 5.961 -22.234 2.184 1 98.38 308 GLY B O 1
ATOM 4452 N N . ALA B 1 309 ? 6.926 -21.266 0.41 1 98.44 309 ALA B N 1
ATOM 4453 C CA . ALA B 1 309 ? 7.57 -22.5 -0.028 1 98.44 309 ALA B CA 1
ATOM 4454 C C . ALA B 1 309 ? 8.367 -23.141 1.108 1 98.44 309 ALA B C 1
ATOM 4456 O O . ALA B 1 309 ? 9.031 -22.438 1.874 1 98.44 309 ALA B O 1
ATOM 4457 N N . SER B 1 310 ? 8.25 -24.391 1.228 1 97.88 310 SER B N 1
ATOM 4458 C CA . SER B 1 310 ? 8.93 -25.094 2.312 1 97.88 310 SER B CA 1
ATOM 4459 C C . SER B 1 310 ? 9.359 -26.5 1.887 1 97.88 310 SER B C 1
ATOM 4461 O O . SER B 1 310 ? 8.703 -27.125 1.058 1 97.88 310 SER B O 1
ATOM 4463 N N . VAL B 1 311 ? 10.445 -26.938 2.404 1 97.44 311 VAL B N 1
ATOM 4464 C CA . VAL B 1 311 ? 10.922 -28.297 2.164 1 97.44 311 VAL B CA 1
ATOM 4465 C C . VAL B 1 311 ? 10 -29.297 2.846 1 97.44 311 VAL B C 1
ATOM 4467 O O . VAL B 1 311 ? 9.562 -29.078 3.979 1 97.44 311 VAL B O 1
ATOM 4470 N N . VAL B 1 312 ? 9.68 -30.266 2.053 1 94.75 312 VAL B N 1
ATOM 4471 C CA . VAL B 1 312 ? 8.781 -31.281 2.594 1 94.75 312 VAL B CA 1
ATOM 4472 C C . VAL B 1 312 ? 9.484 -32.625 2.631 1 94.75 312 VAL B C 1
ATOM 4474 O O . VAL B 1 312 ? 10.047 -33.062 1.627 1 94.75 312 VAL B O 1
ATOM 4477 N N . GLY B 1 313 ? 9.75 -33.312 3.807 1 79.38 313 GLY B N 1
ATOM 4478 C CA . GLY B 1 313 ? 10.375 -34.594 4.023 1 79.38 313 GLY B CA 1
ATOM 4479 C C . GLY B 1 313 ? 11.875 -34.5 4.238 1 79.38 313 GLY B C 1
ATOM 4480 O O . GLY B 1 313 ? 12.492 -33.5 3.924 1 79.38 313 GLY B O 1
#

Foldseek 3Di:
DDKFKFKKKFAWKFPCLFLQALFKIFGKNQWMKMKMKIKAAPAAAFAEDEEEEPQSPPVDRPLALQSQLVNVVCVVVVGHIYMYMYMHQTDHPPALGLRLLRNNLRNLQGVCVRVVPDDDLQVSLVSSQRSCCVLAVDTRRNRNLCRAAWGMKGWDADPVRRIDIDHDHAKFKKKKKTFPPDDDRSLLNVLVVLFDPDDDPVLVVLSVVLNVQLSVCRNVNNLLSNQVSSAPRDGRQVSQQVVAQLSVQLQVQLVVLPFSHKGAGGSRNMIMTIHPDQVSNVSSNVSSVVRRVRGDPMDMDMIITDGHMDIDD/DDKFKFKKKFAWKFPCLFLQALFKIFGKNQWMKMKMKIKAAPAAAFAEDEEEEDQSPPVDRPLALQSQLVNVVCVVVVGHIYMYMYMHQTDHPPALGLRLLRNNLRNLQGVCVRVVPDDDLQVSLVSSQRSVCVLAVDTRRNRNLCRAAWGMKGWDADPVRRIDIDHDHAKFKKKKKTFPPDDDRSLLNVLVVLFDPDDDPVLVVLSVVLNVQLSVCRNVNNLLSNQVSSAPRDGRQVRQQVVAQLSVQLQVQLVVLPFSHKGAGGSRNMIMTIHPDQVSNVSSNVSSVVRRVVGDPMDMDMIITDGHMDIDD